Protein AF-0000000085930964 (afdb_homodimer)

Nearest PDB structures (foldseek):
  8y5f-assembly1_C  TM=9.000E-01  e=2.485E-13  Escherichia coli
  7cad-assembly1_B  TM=8.336E-01  e=5.126E-10  Mycolicibacterium smegmatis MC2 155
  3d31-assembly1_C  TM=8.909E-01  e=1.586E-08  unclassified
  2onk-assembly2_I  TM=8.606E-01  e=1.265E-08  Archaeoglobus fulgidus
  8zx1-assembly1_B  TM=7.756E-01  e=4.283E-08  Escherichia coli

Radius of gyration: 25.34 Å; Cα contacts (8 Å, |Δi|>4): 677; chains: 2; bounding box: 72×70×63 Å

Solvent-accessible surface area (backbone atoms only — not comparable to full-atom values): 28004 Å² total; per-residue (Å²): 113,73,64,54,53,50,49,50,52,28,46,49,47,43,52,51,50,50,44,61,63,45,42,23,50,51,51,35,47,57,46,24,26,29,60,41,70,57,81,76,59,82,75,39,84,42,61,61,38,53,54,50,46,77,70,30,65,68,56,48,48,11,46,50,44,26,51,49,43,13,50,53,20,17,53,52,13,34,54,52,10,46,50,36,28,54,33,45,67,70,43,54,72,69,57,32,51,53,50,53,60,54,51,47,46,66,77,65,44,44,50,58,51,53,11,49,17,44,32,50,45,52,52,36,48,32,62,55,22,60,75,33,86,87,40,74,65,73,57,65,12,70,62,38,29,34,51,52,44,23,58,68,30,19,50,52,19,24,64,46,33,37,60,54,58,67,67,42,65,80,54,52,55,55,50,31,40,72,73,65,35,49,74,67,49,23,38,66,67,46,51,43,61,71,42,39,64,38,47,51,52,26,29,49,51,28,30,52,52,44,47,49,44,40,56,43,42,68,52,23,16,62,86,56,50,36,45,45,48,50,51,53,57,42,58,69,72,56,76,43,39,46,52,32,27,52,44,42,51,52,48,52,53,49,50,52,52,50,52,52,50,49,49,52,50,50,51,46,52,52,50,52,53,48,49,56,52,66,75,94,113,72,64,54,53,50,47,48,52,29,46,48,48,44,51,51,50,50,44,60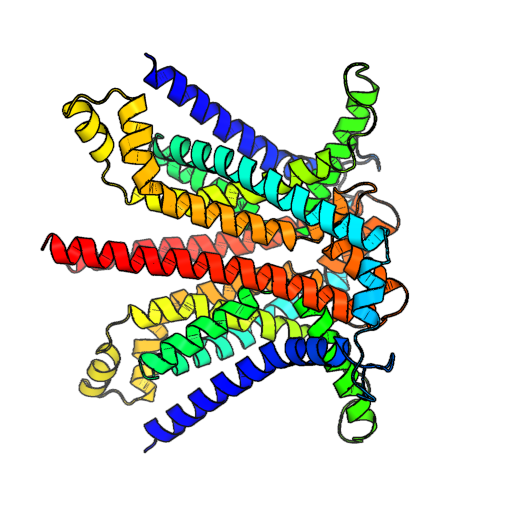,62,45,43,23,49,51,51,34,48,58,47,23,26,29,61,41,69,58,80,76,57,80,75,38,83,41,62,62,37,52,53,49,46,77,70,30,66,68,55,49,48,10,45,48,44,27,52,49,44,13,51,53,20,17,53,52,14,36,54,52,10,45,51,36,28,53,31,42,69,72,44,54,71,69,56,31,52,53,49,52,59,54,49,47,47,68,75,66,45,43,49,57,52,54,11,50,16,45,31,48,45,50,52,36,45,33,62,56,22,61,74,33,86,87,41,75,64,75,57,66,12,70,63,39,29,34,51,51,45,22,58,67,30,19,51,53,19,25,64,44,33,36,61,54,59,68,69,43,64,79,53,52,57,56,51,33,41,72,74,66,35,48,73,68,49,23,38,65,67,47,50,43,60,68,44,39,64,37,47,51,52,25,29,49,50,28,30,51,53,45,48,49,43,40,54,42,41,66,52,24,16,62,85,55,47,34,46,47,48,48,51,52,56,42,57,71,74,54,75,44,40,46,52,30,28,53,44,41,50,52,47,51,53,50,52,51,54,48,52,51,50,50,50,52,51,49,50,46,52,50,50,51,53,51,50,55,53,66,75,95

Sequence (560 aa):
MKTKHLRLMQRAYVVLFFAFMYLPIAYMIVFSFNQSKGYSLFTGFTLKWYASLFSNASILRALWVSLEVALISAVIATVLGTAAALGIASMGRKSQLIVTNITYIPVVNPEIITGISLMLLFVAYQKFAVGASWLPDTIMGLPTLLIAHIAFNVPYVIFNVSPKLRQMDIHLYEAALDLGCDPRQAFFKVILPEISPAILSAFLICLTYSIDDFMISYFNCGTVETLPIAIYSMTRKKVSPEIYALSTIMFMVILSIILVSNAMESRRYRLNQKATREDAMKTKHLRLMQRAYVVLFFAFMYLPIAYMIVFSFNQSKGYSLFTGFTLKWYASLFSNASILRALWVSLEVALISAVIATVLGTAAALGIASMGRKSQLIVTNITYIPVVNPEIITGISLMLLFVAYQKFAVGASWLPDTIMGLPTLLIAHIAFNVPYVIFNVSPKLRQMDIHLYEAALDLGCDPRQAFFKVILPEISPAILSAFLICLTYSIDDFMISYFNCGTVETLPIAIYSMTRKKVSPEIYALSTIMFMVILSIILVSNAMESRRYRLNQKATREDA

Organism: NCBI:txid2903556

Structure (mmCIF, N/CA/C/O backbone):
data_AF-0000000085930964-model_v1
#
loop_
_entity.id
_entity.type
_entity.pdbx_description
1 polymer 'Spermidine/putrescine ABC transporter perme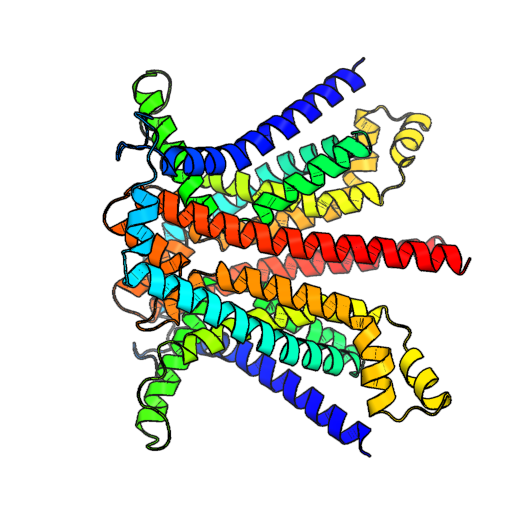ase'
#
loop_
_atom_site.group_PDB
_atom_site.id
_atom_site.type_symbol
_atom_site.label_atom_id
_atom_site.label_alt_id
_atom_site.label_comp_id
_atom_site.label_asym_id
_atom_site.label_entity_id
_atom_site.label_seq_id
_atom_site.pdbx_PDB_ins_code
_atom_site.Cartn_x
_atom_site.Cartn_y
_atom_site.Cartn_z
_atom_site.occupancy
_atom_site.B_iso_or_equiv
_atom_site.auth_seq_id
_atom_site.auth_comp_id
_atom_site.auth_asym_id
_atom_site.auth_atom_id
_atom_site.pdbx_PDB_model_num
ATOM 1 N N . MET A 1 1 ? -36.594 13.906 16.469 1 41.94 1 MET A N 1
ATOM 2 C CA . MET A 1 1 ? -36.844 12.477 16.344 1 41.94 1 MET A CA 1
ATOM 3 C C . MET A 1 1 ? -36.062 11.883 15.188 1 41.94 1 MET A C 1
ATOM 5 O O . MET A 1 1 ? -35.656 10.719 15.227 1 41.94 1 MET A O 1
ATOM 9 N N . LYS A 1 2 ? -36.062 12.672 13.953 1 52.81 2 LYS A N 1
ATOM 10 C CA . LYS A 1 2 ? -35.469 12.305 12.672 1 52.81 2 LYS A CA 1
ATOM 11 C C . LYS A 1 2 ? -33.938 12.234 12.766 1 52.81 2 LYS A C 1
ATOM 13 O O . LYS A 1 2 ? -33.312 11.336 12.195 1 52.81 2 LYS A O 1
ATOM 18 N N . THR A 1 3 ? -33.5 13.016 13.781 1 61.69 3 THR A N 1
ATOM 19 C CA . THR A 1 3 ? -32.031 13.094 13.938 1 61.69 3 THR A CA 1
ATOM 20 C C . THR A 1 3 ? -31.5 11.883 14.688 1 61.69 3 THR A C 1
ATOM 22 O O . THR A 1 3 ? -30.438 11.375 14.367 1 61.69 3 THR A O 1
ATOM 25 N N . LYS A 1 4 ? -32.531 11.383 15.578 1 64.81 4 LYS A N 1
ATOM 26 C CA . LYS A 1 4 ? -32.094 10.242 16.391 1 64.81 4 LYS A CA 1
ATOM 27 C C . LYS A 1 4 ? -32.031 8.969 15.547 1 64.81 4 LYS A C 1
ATOM 29 O O . LYS A 1 4 ? -31.094 8.18 15.688 1 64.81 4 LYS A O 1
ATOM 34 N N . HIS A 1 5 ? -33.031 8.805 14.734 1 72.19 5 HIS A N 1
ATOM 35 C CA . HIS A 1 5 ? -33.094 7.625 13.875 1 72.19 5 HIS A CA 1
ATOM 36 C C . HIS A 1 5 ? -31.922 7.613 12.891 1 72.19 5 HIS A C 1
ATOM 38 O O . HIS A 1 5 ? -31.344 6.559 12.625 1 72.19 5 HIS A O 1
ATOM 44 N N . LEU A 1 6 ? -31.594 8.711 12.453 1 71.44 6 LEU A N 1
ATOM 45 C CA . LEU A 1 6 ? -30.484 8.82 11.508 1 71.44 6 LEU A CA 1
ATOM 46 C C . LEU A 1 6 ? -29.156 8.5 12.188 1 71.44 6 LEU A C 1
ATOM 48 O O . LEU A 1 6 ? -28.312 7.82 11.609 1 71.44 6 LEU A O 1
ATOM 52 N N . ARG A 1 7 ? -29.141 8.938 13.383 1 72.5 7 ARG A N 1
ATOM 53 C CA . ARG A 1 7 ? -27.938 8.672 14.148 1 72.5 7 ARG A CA 1
ATOM 54 C C . ARG A 1 7 ? -27.781 7.18 14.43 1 72.5 7 ARG A C 1
ATOM 56 O O . ARG A 1 7 ? -26.672 6.641 14.359 1 72.5 7 ARG A O 1
ATOM 63 N N . LEU A 1 8 ? -28.906 6.641 14.719 1 77.75 8 LEU A N 1
ATOM 64 C CA . LEU A 1 8 ? -28.891 5.207 14.992 1 77.75 8 LEU A CA 1
ATOM 65 C C . LEU A 1 8 ? -28.516 4.418 13.742 1 77.75 8 LEU A C 1
ATOM 67 O O . LEU A 1 8 ? -27.766 3.445 13.82 1 77.75 8 LEU A O 1
ATOM 71 N N . MET A 1 9 ? -29.031 4.84 12.688 1 79.31 9 MET A N 1
ATOM 72 C CA . MET A 1 9 ? -28.734 4.176 11.422 1 79.31 9 MET A CA 1
ATOM 73 C C . MET A 1 9 ? -27.266 4.332 11.055 1 79.31 9 MET A C 1
ATOM 75 O O . MET A 1 9 ? -26.641 3.398 10.547 1 79.31 9 MET A O 1
ATOM 79 N N . GLN A 1 10 ? -26.812 5.434 11.367 1 76.44 10 GLN A N 1
ATOM 80 C CA . GLN A 1 10 ? -25.406 5.695 11.094 1 76.44 10 GLN A CA 1
ATOM 81 C C . GLN A 1 10 ? -24.5 4.848 11.977 1 76.44 10 GLN A C 1
ATOM 83 O O . GLN A 1 10 ? -23.516 4.277 11.508 1 76.44 10 GLN A O 1
ATOM 88 N N . ARG A 1 11 ? -24.938 4.797 13.156 1 76.5 11 ARG A N 1
ATOM 89 C CA . ARG A 1 11 ? -24.156 3.988 14.094 1 76.5 11 ARG A CA 1
ATOM 90 C C . ARG A 1 11 ? -24.219 2.512 13.719 1 76.5 11 ARG A C 1
ATOM 92 O O . ARG A 1 11 ? -23.203 1.814 13.781 1 76.5 11 ARG A O 1
ATOM 99 N N . ALA A 1 12 ? -25.344 2.123 13.367 1 82.19 12 ALA A N 1
ATOM 100 C CA . ALA A 1 12 ? -25.5 0.73 12.953 1 82.19 12 ALA A CA 1
ATOM 101 C C . ALA A 1 12 ? -24.656 0.415 11.727 1 82.19 12 ALA A C 1
ATOM 103 O O . ALA A 1 12 ? -24.047 -0.654 11.641 1 82.19 12 ALA A O 1
ATOM 104 N N . TYR A 1 13 ? -24.594 1.324 10.891 1 81.06 13 TYR A N 1
ATOM 105 C CA . TYR A 1 13 ? -23.797 1.158 9.688 1 81.06 13 TYR A CA 1
ATOM 106 C C . TYR A 1 13 ? -22.312 1.032 10.023 1 81.06 13 TYR A C 1
ATOM 108 O O . TYR A 1 13 ? -21.625 0.154 9.508 1 81.06 13 TYR A O 1
ATOM 116 N N . VAL A 1 14 ? -21.906 1.827 10.906 1 79.12 14 VAL A N 1
ATOM 117 C CA . VAL A 1 14 ? -20.484 1.824 11.281 1 79.12 14 VAL A CA 1
ATOM 118 C C . VAL A 1 14 ? -20.125 0.488 11.93 1 79.12 14 VAL A C 1
ATOM 120 O O . VAL A 1 14 ? -19.125 -0.129 11.578 1 79.12 14 VAL A O 1
ATOM 123 N N . VAL A 1 15 ? -20.984 0.018 12.719 1 79.56 15 VAL A N 1
ATOM 124 C CA . VAL A 1 15 ? -20.734 -1.234 13.43 1 79.56 15 VAL A CA 1
ATOM 125 C C . VAL A 1 15 ? -20.766 -2.4 12.438 1 79.56 15 VAL A C 1
ATOM 127 O O . VAL A 1 15 ? -19.906 -3.281 12.492 1 79.56 15 VAL A O 1
ATOM 130 N N . LEU A 1 16 ? -21.672 -2.373 11.562 1 82.44 16 LEU A N 1
ATOM 131 C CA . LEU A 1 16 ? -21.812 -3.447 10.594 1 82.44 16 LEU A CA 1
ATOM 132 C C . LEU A 1 16 ? -20.625 -3.48 9.633 1 82.44 16 LEU A C 1
ATOM 134 O O . LEU A 1 16 ? -20.125 -4.559 9.289 1 82.44 16 LEU A O 1
ATOM 138 N N . PHE A 1 17 ? -20.234 -2.338 9.305 1 78.88 17 PHE A N 1
ATOM 139 C CA . PHE A 1 17 ? -19.109 -2.27 8.375 1 78.88 17 PHE A CA 1
ATOM 140 C C . PHE A 1 17 ? -17.828 -2.797 9.023 1 78.88 17 PHE A C 1
ATOM 142 O O . PHE A 1 17 ? -17.125 -3.615 8.43 1 78.88 17 PHE A O 1
ATOM 149 N N . PHE A 1 18 ? -17.609 -2.406 10.18 1 77.25 18 PHE A N 1
ATOM 150 C CA . PHE A 1 18 ? -16.406 -2.832 10.867 1 77.25 18 PHE A CA 1
ATOM 151 C C . PHE A 1 18 ? -16.469 -4.316 11.203 1 77.25 18 PHE A C 1
ATOM 153 O O . PHE A 1 18 ? -15.445 -5.012 11.172 1 77.25 18 PHE A O 1
ATOM 160 N N . ALA A 1 19 ? -17.625 -4.707 11.477 1 80.75 19 ALA A N 1
ATOM 161 C CA . ALA A 1 19 ? -17.797 -6.141 11.688 1 80.75 19 ALA A CA 1
ATOM 162 C C . ALA A 1 19 ? -17.453 -6.93 10.43 1 80.75 19 ALA A C 1
ATOM 164 O O . ALA A 1 19 ? -16.781 -7.961 10.5 1 80.75 19 ALA A O 1
ATOM 165 N N . PHE A 1 20 ? -17.844 -6.41 9.367 1 80.5 20 PHE A N 1
ATOM 166 C CA . PHE A 1 20 ? -17.578 -7.078 8.102 1 80.5 20 PHE A CA 1
ATOM 167 C C . PHE A 1 20 ? -16.078 -7.047 7.781 1 80.5 20 PHE A C 1
ATOM 169 O O . PHE A 1 20 ? -15.547 -7.988 7.195 1 80.5 20 PHE A O 1
ATOM 176 N N . MET A 1 21 ? -15.461 -5.988 8.156 1 77.12 21 MET A N 1
ATOM 177 C CA . MET A 1 21 ? -14.039 -5.84 7.852 1 77.12 21 MET A CA 1
ATOM 178 C C . MET A 1 21 ? -13.195 -6.754 8.734 1 77.12 21 MET A C 1
ATOM 180 O O . MET A 1 21 ? -12.211 -7.332 8.273 1 77.12 21 MET A O 1
ATOM 184 N N . TYR A 1 22 ? -13.617 -6.949 9.977 1 83.94 22 TYR A N 1
ATOM 185 C CA . TYR A 1 22 ? -12.789 -7.664 10.938 1 83.94 22 TYR A CA 1
ATOM 186 C C . TYR A 1 22 ? -13.242 -9.117 11.078 1 83.94 22 TYR A C 1
ATOM 188 O O . TYR A 1 22 ? -12.477 -9.969 11.523 1 83.94 22 TYR A O 1
ATOM 196 N N . LEU A 1 23 ? -14.414 -9.359 10.656 1 88.44 23 LEU A N 1
ATOM 197 C CA . LEU A 1 23 ? -14.977 -10.695 10.781 1 88.44 23 LEU A CA 1
ATOM 198 C C . LEU A 1 23 ? -14.141 -11.711 10.008 1 88.44 23 LEU A C 1
ATOM 200 O O . LEU A 1 23 ? -13.867 -12.805 10.516 1 88.44 23 LEU A O 1
ATOM 204 N N . PRO A 1 24 ? -13.734 -11.336 8.789 1 89.38 24 PRO A N 1
ATOM 205 C CA . PRO A 1 24 ? -12.922 -12.305 8.055 1 89.38 24 PRO A CA 1
ATOM 206 C C . PRO A 1 24 ? -11.625 -12.656 8.789 1 89.38 24 PRO A C 1
ATOM 208 O O . PRO A 1 24 ? -11.219 -13.82 8.789 1 89.38 24 PRO A O 1
ATOM 211 N N . ILE A 1 25 ? -11.031 -11.695 9.305 1 89.31 25 ILE A N 1
ATOM 212 C CA . ILE A 1 25 ? -9.773 -11.914 10.016 1 89.31 25 ILE A CA 1
ATOM 213 C C . ILE A 1 25 ? -10.031 -12.75 11.273 1 89.31 25 ILE A C 1
ATOM 215 O O . ILE A 1 25 ? -9.297 -13.703 11.547 1 89.31 25 ILE A O 1
ATOM 219 N N . ALA A 1 26 ? -11.117 -12.375 12 1 90.19 26 ALA A N 1
ATOM 220 C CA . ALA A 1 26 ? -11.484 -13.133 13.195 1 90.19 26 ALA A CA 1
ATOM 221 C C . ALA A 1 26 ? -11.805 -14.586 12.836 1 90.19 26 ALA A C 1
ATOM 223 O O . ALA A 1 26 ? -11.406 -15.508 13.555 1 90.19 26 ALA A O 1
ATOM 224 N N . TYR A 1 27 ? -12.492 -14.695 11.758 1 90.56 27 TYR A N 1
ATOM 225 C CA . TYR A 1 27 ? -12.836 -16.031 11.273 1 90.56 27 TYR A CA 1
ATOM 226 C C . TYR A 1 27 ? -11.586 -16.844 10.984 1 90.56 27 TYR A C 1
ATOM 228 O O . TYR A 1 27 ? -11.492 -18 11.383 1 90.56 27 TYR A O 1
ATOM 236 N N . MET A 1 28 ? -10.625 -16.25 10.328 1 90.69 28 MET A N 1
ATOM 237 C CA . MET A 1 28 ? -9.367 -16.922 10 1 90.69 28 MET A CA 1
ATOM 238 C C . MET A 1 28 ? -8.602 -17.297 11.266 1 90.69 28 MET A C 1
ATOM 240 O O . MET A 1 28 ? -8.078 -18.406 11.367 1 90.69 28 MET A O 1
ATOM 244 N N . ILE A 1 29 ? -8.617 -16.422 12.242 1 92 29 ILE A N 1
ATOM 245 C CA . ILE A 1 29 ? -7.91 -16.672 13.492 1 92 29 ILE A CA 1
ATOM 246 C C . ILE A 1 29 ? -8.555 -17.844 14.234 1 92 29 ILE A C 1
ATOM 248 O O . ILE A 1 29 ? -7.859 -18.734 14.719 1 92 29 ILE A O 1
ATOM 252 N N . VAL A 1 30 ? -9.844 -17.859 14.305 1 92.38 30 VAL A N 1
ATOM 253 C CA . VAL A 1 30 ? -10.562 -18.922 14.992 1 92.38 30 VAL A CA 1
ATOM 254 C C . VAL A 1 30 ? -10.281 -20.266 14.305 1 92.38 30 VAL A C 1
ATOM 256 O O . VAL A 1 30 ? -10.016 -21.266 14.977 1 92.38 30 VAL A O 1
ATOM 259 N N . PHE A 1 31 ? -10.211 -20.281 13.023 1 91.81 31 PHE A N 1
ATOM 260 C CA . PHE A 1 31 ? -10.055 -21.531 12.289 1 91.81 31 PHE A CA 1
ATOM 261 C C . PHE A 1 31 ? -8.594 -21.969 12.273 1 91.81 31 PHE A C 1
ATOM 263 O O . PHE A 1 31 ? -8.281 -23.094 11.906 1 91.81 31 PHE A O 1
ATOM 270 N N . SER A 1 32 ? -7.734 -21.031 12.617 1 92.38 32 SER A N 1
ATOM 271 C CA . SER A 1 32 ? -6.34 -21.438 12.773 1 92.38 32 SER A CA 1
ATOM 272 C C . SER A 1 32 ? -6.172 -22.406 13.945 1 92.38 32 SER A C 1
ATOM 274 O O . SER A 1 32 ? -5.156 -23.094 14.039 1 92.38 32 SER A O 1
ATOM 276 N N . PHE A 1 33 ? -7.258 -22.5 14.797 1 93.81 33 PHE A N 1
ATOM 277 C CA . PHE A 1 33 ? -7.223 -23.391 15.945 1 93.81 33 PHE A CA 1
ATOM 278 C C . PHE A 1 33 ? -8.117 -24.609 15.719 1 93.81 33 PHE A C 1
ATOM 280 O O . PHE A 1 33 ? -8.367 -25.375 16.641 1 93.81 33 PHE A O 1
ATOM 287 N N . ASN A 1 34 ? -8.586 -24.719 14.516 1 91.06 34 ASN A N 1
ATOM 288 C CA . ASN A 1 34 ? -9.508 -25.812 14.195 1 91.06 34 ASN A CA 1
ATOM 289 C C . ASN A 1 34 ? -8.766 -27.109 13.953 1 91.06 34 ASN A C 1
ATOM 291 O O . ASN A 1 34 ? -7.777 -27.141 13.211 1 91.06 34 ASN A O 1
ATOM 295 N N . GLN A 1 35 ? -9.281 -28.219 14.508 1 90.38 35 GLN A N 1
ATOM 296 C CA . GLN A 1 35 ? -8.648 -29.531 14.375 1 90.38 35 GLN A CA 1
ATOM 297 C C . GLN A 1 35 ? -8.805 -30.062 12.953 1 90.38 35 GLN A C 1
ATOM 299 O O . GLN A 1 35 ? -7.887 -30.688 12.422 1 90.38 35 GLN A O 1
ATOM 304 N N . SER A 1 36 ? -9.938 -29.766 12.398 1 85.25 36 SER A N 1
ATOM 305 C CA . SER A 1 36 ? -10.188 -30.266 11.055 1 85.25 36 SER A CA 1
ATOM 306 C C . SER A 1 36 ? -9.531 -29.391 10 1 85.25 36 SER A C 1
ATOM 308 O O . SER A 1 36 ? -9.273 -28.203 10.25 1 85.25 36 SER A O 1
ATOM 310 N N . LYS A 1 37 ? -9.227 -29.984 8.852 1 80.25 37 LYS A N 1
ATOM 311 C CA . LYS A 1 37 ? -8.617 -29.25 7.742 1 80.25 37 LYS A CA 1
ATOM 312 C C . LYS A 1 37 ? -9.664 -28.438 6.98 1 80.25 37 LYS A C 1
ATOM 314 O O . LYS A 1 37 ? -9.32 -27.594 6.152 1 80.25 37 LYS A O 1
ATOM 319 N N . GLY A 1 38 ? -10.828 -28.625 7.414 1 72.88 38 GLY A N 1
ATOM 320 C CA . GLY A 1 38 ? -11.891 -27.969 6.672 1 72.88 38 GLY A CA 1
ATOM 321 C C . GLY A 1 38 ? -12.086 -26.516 7.09 1 72.88 38 GLY A C 1
ATOM 322 O O . GLY A 1 38 ? -11.594 -26.094 8.141 1 72.88 38 GLY A O 1
ATOM 323 N N . TYR A 1 39 ? -12.68 -25.703 6.203 1 71.44 39 TYR A N 1
ATOM 324 C CA . TYR A 1 39 ? -12.883 -24.266 6.398 1 71.44 39 TYR A CA 1
ATOM 325 C C . TYR A 1 39 ? -14.32 -23.969 6.793 1 71.44 39 TYR A C 1
ATOM 327 O O . TYR A 1 39 ? -14.719 -22.812 6.867 1 71.44 39 TYR A O 1
ATOM 335 N N . SER A 1 40 ? -15.055 -24.984 7.137 1 72.62 40 SER A N 1
ATOM 336 C CA . SER A 1 40 ? -16.469 -24.703 7.348 1 72.62 40 SER A CA 1
ATOM 337 C C . SER A 1 40 ? -16.922 -25.125 8.742 1 72.62 40 SER A C 1
ATOM 339 O O . SER A 1 40 ? -17.734 -24.453 9.367 1 72.62 40 SER A O 1
ATOM 341 N N . LEU A 1 41 ? -16.344 -26.25 9.227 1 78 41 LEU A N 1
ATOM 342 C CA . LEU A 1 41 ? -16.812 -26.75 10.508 1 78 41 LEU A CA 1
ATOM 343 C C . LEU A 1 41 ? -15.688 -26.75 11.539 1 78 41 LEU A C 1
ATOM 345 O O . LEU A 1 41 ? -14.586 -27.234 11.258 1 78 41 LEU A O 1
ATOM 349 N N . PHE A 1 42 ? -16.062 -26.109 12.555 1 85.25 42 PHE A N 1
ATOM 350 C CA . PHE A 1 42 ? -15.133 -26.141 13.672 1 85.25 42 PHE A CA 1
ATOM 351 C C . PHE A 1 42 ? -15.32 -27.422 14.5 1 85.25 42 PHE A C 1
ATOM 353 O O . PHE A 1 42 ? -16.344 -27.578 15.172 1 85.25 42 PHE A O 1
ATOM 360 N N . THR A 1 43 ? -14.445 -28.281 14.469 1 88.44 43 THR A N 1
ATOM 361 C CA . THR A 1 43 ? -14.617 -29.609 15.062 1 88.44 43 THR A CA 1
ATOM 362 C C . THR A 1 43 ? -13.953 -29.672 16.438 1 88.44 43 THR A C 1
ATOM 364 O O . THR A 1 43 ? -14.328 -30.5 17.266 1 88.44 43 THR A O 1
ATOM 367 N N . GLY A 1 44 ? -12.891 -28.844 16.672 1 90.5 44 GLY A N 1
ATOM 368 C CA . GLY A 1 44 ? -12.188 -28.875 17.938 1 90.5 44 GLY A CA 1
ATOM 369 C C . GLY A 1 44 ? -10.984 -27.953 17.984 1 90.5 44 GLY A C 1
ATOM 370 O O . GLY A 1 44 ? -10.461 -27.562 16.938 1 90.5 44 GLY A O 1
ATOM 371 N N . PHE A 1 45 ? -10.672 -27.703 19.141 1 93.44 45 PHE A N 1
ATOM 372 C CA . PHE A 1 45 ? -9.539 -26.812 19.375 1 93.44 45 PHE A CA 1
ATOM 373 C C . PHE A 1 45 ? -8.227 -27.578 19.281 1 93.44 45 PHE A C 1
ATOM 375 O O . PHE A 1 45 ? -8.117 -28.688 19.797 1 93.44 45 PHE A O 1
ATOM 382 N N . THR A 1 46 ? -7.223 -27.062 18.531 1 93.5 46 THR A N 1
ATOM 383 C CA . THR A 1 46 ? -5.91 -27.688 18.438 1 93.5 46 THR A CA 1
ATOM 384 C C . THR A 1 46 ? -4.816 -26.625 18.25 1 93.5 46 THR A C 1
ATOM 386 O O . THR A 1 46 ? -5.094 -25.516 17.812 1 93.5 46 THR A O 1
ATOM 389 N N . LEU A 1 47 ? -3.656 -26.938 18.672 1 93.94 47 LEU A N 1
ATOM 390 C CA . LEU A 1 47 ? -2.48 -26.109 18.438 1 93.94 47 LEU A CA 1
ATOM 391 C C . LEU A 1 47 ? -1.493 -26.797 17.516 1 93.94 47 LEU A C 1
ATOM 393 O O . LEU A 1 47 ? -0.362 -26.344 17.344 1 93.94 47 LEU A O 1
ATOM 397 N N . LYS A 1 48 ? -1.938 -27.812 16.891 1 93.31 48 LYS A N 1
ATOM 398 C CA . LYS A 1 48 ? -1.062 -28.656 16.062 1 93.31 48 LYS A CA 1
ATOM 399 C C . LYS A 1 48 ? -0.518 -27.875 14.875 1 93.31 48 LYS A C 1
ATOM 401 O O . LYS A 1 48 ? 0.632 -28.062 14.469 1 93.31 48 LYS A O 1
ATOM 406 N N . TRP A 1 49 ? -1.294 -26.984 14.336 1 92.81 49 TRP A N 1
ATOM 407 C CA . TRP A 1 49 ? -0.872 -26.234 13.164 1 92.81 49 TRP A CA 1
ATOM 408 C C . TRP A 1 49 ? 0.236 -25.25 13.523 1 92.81 49 TRP A C 1
ATOM 410 O O . TRP A 1 49 ? 1.16 -25.016 12.742 1 92.81 49 TRP A O 1
ATOM 420 N N . TYR A 1 50 ? 0.127 -24.75 14.703 1 93.38 50 TYR A N 1
ATOM 421 C CA . TYR A 1 50 ? 1.166 -23.859 15.188 1 93.38 50 TYR A CA 1
ATOM 422 C C . TYR A 1 50 ? 2.459 -24.609 15.469 1 93.38 50 TYR A C 1
ATOM 424 O O . TYR A 1 50 ? 3.547 -24.141 15.133 1 93.38 50 TYR A O 1
ATOM 432 N N . ALA A 1 51 ? 2.33 -25.75 16 1 93.38 51 ALA A N 1
ATOM 433 C CA . ALA A 1 51 ? 3.496 -26.578 16.281 1 93.38 51 ALA A CA 1
ATOM 434 C C . ALA A 1 51 ? 4.191 -27 14.992 1 93.38 51 ALA A C 1
ATOM 436 O O . ALA A 1 51 ? 5.422 -27.016 14.922 1 93.38 51 ALA A O 1
ATOM 437 N N . SER A 1 52 ? 3.418 -27.328 14.031 1 91.81 52 SER A N 1
ATOM 438 C CA . SER A 1 52 ? 3.955 -27.75 12.75 1 91.81 52 SER A CA 1
ATOM 439 C C . SER A 1 52 ? 4.746 -26.625 12.086 1 91.81 52 SER A C 1
ATOM 441 O O . SER A 1 52 ? 5.73 -26.875 11.391 1 91.81 52 SER A O 1
ATOM 443 N N . LEU A 1 53 ? 4.312 -25.422 12.281 1 90.5 53 LEU A N 1
ATOM 444 C CA . LEU A 1 53 ? 5.008 -24.266 11.695 1 90.5 53 LEU A CA 1
ATOM 445 C C . LEU A 1 53 ? 6.406 -24.125 12.281 1 90.5 53 LEU A C 1
ATOM 447 O O . LEU A 1 53 ? 7.355 -23.797 11.562 1 90.5 53 LEU A O 1
ATOM 451 N N . PHE A 1 54 ? 6.527 -24.406 13.586 1 89.75 54 PHE A N 1
ATOM 452 C CA . PHE A 1 54 ? 7.809 -24.234 14.266 1 89.75 54 PHE A CA 1
ATOM 453 C C . PHE A 1 54 ? 8.758 -25.375 13.914 1 89.75 54 PHE A C 1
ATOM 455 O O . PHE A 1 54 ? 9.969 -25.266 14.109 1 89.75 54 PHE A O 1
ATOM 462 N N . SER A 1 55 ? 8.172 -26.422 13.367 1 91.31 55 SER A N 1
ATOM 463 C CA . SER A 1 55 ? 8.992 -27.562 12.977 1 91.31 55 SER A CA 1
ATOM 464 C C . SER A 1 55 ? 9.328 -27.531 11.484 1 91.31 55 SER A C 1
ATOM 466 O O . SER A 1 55 ? 10.086 -28.359 10.992 1 91.31 55 SER A O 1
ATOM 468 N N . ASN A 1 56 ? 8.812 -26.578 10.852 1 91.62 56 ASN A N 1
ATOM 469 C CA . ASN A 1 56 ? 9.062 -26.422 9.422 1 91.62 56 ASN A CA 1
ATOM 470 C C . ASN A 1 56 ? 10.234 -25.469 9.164 1 91.62 56 ASN A C 1
ATOM 472 O O . ASN A 1 56 ? 10.102 -24.25 9.32 1 91.62 56 ASN A O 1
ATOM 476 N N . ALA A 1 57 ? 11.289 -25.984 8.703 1 92.88 57 ALA A N 1
ATOM 477 C CA . ALA A 1 57 ? 12.516 -25.219 8.531 1 92.88 57 ALA A CA 1
ATOM 478 C C . ALA A 1 57 ? 12.336 -24.125 7.484 1 92.88 57 ALA A C 1
ATOM 480 O O . ALA A 1 57 ? 12.883 -23.031 7.625 1 92.88 57 ALA A O 1
ATOM 481 N N . SER A 1 58 ? 11.609 -24.391 6.492 1 92.12 58 SER A N 1
ATOM 482 C CA . SER A 1 58 ? 11.398 -23.406 5.426 1 92.12 58 SER A CA 1
ATOM 483 C C . SER A 1 58 ? 10.617 -22.203 5.93 1 92.12 58 SER A C 1
ATOM 485 O O . SER A 1 58 ? 10.938 -21.062 5.574 1 92.12 58 SER A O 1
ATOM 487 N N . ILE A 1 59 ? 9.656 -22.469 6.785 1 91.94 59 ILE A N 1
ATOM 488 C CA . ILE A 1 59 ? 8.828 -21.391 7.32 1 91.94 59 ILE A CA 1
ATOM 489 C C . ILE A 1 59 ? 9.641 -20.562 8.312 1 91.94 59 ILE A C 1
ATOM 491 O O . ILE A 1 59 ? 9.547 -19.328 8.32 1 91.94 59 ILE A O 1
ATOM 495 N N . LEU A 1 60 ? 10.406 -21.219 9.062 1 92.31 60 LEU A N 1
ATOM 496 C CA . LEU A 1 60 ? 11.258 -20.516 10.016 1 92.31 60 LEU A CA 1
ATOM 497 C C . LEU A 1 60 ? 12.289 -19.656 9.289 1 92.31 60 LEU A C 1
ATOM 499 O O . LEU A 1 60 ? 12.594 -18.547 9.727 1 92.31 60 LEU A O 1
ATOM 503 N N . ARG A 1 61 ? 12.812 -20.172 8.258 1 94.44 61 ARG A N 1
ATOM 504 C CA . ARG A 1 61 ? 13.75 -19.391 7.457 1 94.44 61 ARG A CA 1
ATOM 505 C C . ARG A 1 61 ? 13.07 -18.172 6.855 1 94.44 61 ARG A C 1
ATOM 507 O O . ARG A 1 61 ? 13.656 -17.078 6.824 1 94.44 61 ARG A O 1
ATOM 514 N N . ALA A 1 62 ? 11.875 -18.328 6.344 1 94.81 62 ALA A N 1
ATOM 515 C CA . ALA A 1 62 ? 11.109 -17.219 5.785 1 94.81 62 ALA A CA 1
ATOM 516 C C . ALA A 1 62 ? 10.859 -16.141 6.836 1 94.81 62 ALA A C 1
ATOM 518 O O . ALA A 1 62 ? 10.906 -14.953 6.539 1 94.81 62 ALA A O 1
ATOM 519 N N . LEU A 1 63 ? 10.578 -16.625 8.047 1 91.56 63 LEU A N 1
ATOM 520 C CA . LEU A 1 63 ? 10.375 -15.703 9.164 1 91.56 63 LEU A CA 1
ATOM 521 C C . LEU A 1 63 ? 11.641 -14.891 9.43 1 91.56 63 LEU A C 1
ATOM 523 O O . LEU A 1 63 ? 11.594 -13.672 9.562 1 91.56 63 LEU A O 1
ATOM 527 N N . TRP A 1 64 ? 12.695 -15.539 9.484 1 93.94 64 TRP A N 1
ATOM 528 C CA . TRP A 1 64 ? 13.969 -14.883 9.758 1 93.94 64 TRP A CA 1
ATOM 529 C C . TRP A 1 64 ? 14.336 -13.914 8.641 1 93.94 64 TRP A C 1
ATOM 531 O O . TRP A 1 64 ? 14.805 -12.797 8.898 1 93.94 64 TRP A O 1
ATOM 541 N N . VAL A 1 65 ? 14.148 -14.32 7.441 1 96.06 65 VAL A N 1
ATOM 542 C CA . VAL A 1 65 ? 14.438 -13.461 6.297 1 96.06 65 VAL A CA 1
ATOM 543 C C . VAL A 1 65 ? 13.57 -12.203 6.359 1 96.06 65 VAL A C 1
ATOM 545 O O . VAL A 1 65 ? 14.062 -11.094 6.156 1 96.06 65 VAL A O 1
ATOM 548 N N . SER A 1 66 ? 12.266 -12.375 6.641 1 95 66 SER A N 1
ATOM 549 C CA . SER A 1 66 ? 11.352 -11.242 6.742 1 95 66 SER A CA 1
ATOM 550 C C . SER A 1 66 ? 11.805 -10.258 7.82 1 95 66 SER A C 1
ATOM 552 O O . SER A 1 66 ? 11.844 -9.047 7.59 1 95 66 SER A O 1
ATOM 554 N N . LEU A 1 67 ? 12.195 -10.797 8.977 1 93.94 67 LEU A N 1
ATOM 555 C CA . LEU A 1 67 ? 12.602 -9.953 10.094 1 93.94 67 LEU A CA 1
ATOM 556 C C . LEU A 1 67 ? 13.922 -9.25 9.789 1 93.94 67 LEU A C 1
ATOM 558 O O . LEU A 1 67 ? 14.07 -8.062 10.055 1 93.94 67 LEU A O 1
ATOM 562 N N . GLU A 1 68 ? 14.789 -9.992 9.242 1 96.75 68 GLU A N 1
ATOM 563 C CA . GLU A 1 68 ? 16.109 -9.453 8.914 1 96.75 68 GLU A CA 1
ATOM 564 C C . GLU A 1 68 ? 16.016 -8.344 7.879 1 96.75 68 GLU A C 1
ATOM 566 O O . GLU A 1 68 ? 16.562 -7.258 8.07 1 96.75 68 GLU A O 1
ATOM 571 N N . VAL A 1 69 ? 15.352 -8.594 6.816 1 97.69 69 VAL A N 1
ATOM 572 C CA . VAL A 1 69 ? 15.219 -7.621 5.73 1 97.69 69 VAL A CA 1
ATOM 573 C C . VAL A 1 69 ? 14.461 -6.395 6.227 1 97.69 69 VAL A C 1
ATOM 575 O O . VAL A 1 69 ? 14.812 -5.262 5.898 1 97.69 69 VAL A O 1
ATOM 578 N N . ALA A 1 70 ? 13.414 -6.656 6.98 1 96.88 70 ALA A N 1
ATOM 579 C CA . ALA A 1 70 ? 12.617 -5.547 7.5 1 96.88 70 ALA A CA 1
ATOM 580 C C . ALA A 1 70 ? 13.453 -4.648 8.406 1 96.88 70 ALA A C 1
ATOM 582 O O . ALA A 1 70 ? 13.445 -3.424 8.258 1 96.88 70 ALA A O 1
ATOM 583 N N . LEU A 1 71 ? 14.195 -5.254 9.289 1 97.12 71 LEU A N 1
ATOM 584 C CA . LEU A 1 71 ? 14.977 -4.492 10.25 1 97.12 71 LEU A CA 1
ATOM 585 C C . LEU A 1 71 ? 16.109 -3.742 9.562 1 97.12 71 LEU A C 1
ATOM 587 O O . LEU A 1 71 ? 16.266 -2.531 9.742 1 97.12 71 LEU A O 1
ATOM 591 N N . ILE A 1 72 ? 16.859 -4.375 8.766 1 98.31 72 ILE A N 1
ATOM 592 C CA . ILE A 1 72 ? 18.031 -3.777 8.117 1 98.31 72 ILE A CA 1
ATOM 593 C C . ILE A 1 72 ? 17.578 -2.705 7.129 1 98.31 72 ILE A C 1
ATOM 595 O O . ILE A 1 72 ? 18.141 -1.603 7.105 1 98.31 72 ILE A O 1
ATOM 599 N N . SER A 1 73 ? 16.609 -3.008 6.305 1 98.12 73 SER A N 1
ATOM 600 C CA . SER A 1 73 ? 16.125 -2.035 5.324 1 98.12 73 SER A CA 1
ATOM 601 C C . SER A 1 73 ? 15.516 -0.818 6.004 1 98.12 73 SER A C 1
ATOM 603 O O . SER A 1 73 ? 15.703 0.313 5.551 1 98.12 73 SER A O 1
ATOM 605 N N . ALA A 1 74 ? 14.75 -1.084 7.09 1 97.56 74 ALA A N 1
ATOM 606 C CA . ALA A 1 74 ? 14.141 0.028 7.809 1 97.56 74 ALA A CA 1
ATOM 607 C C . ALA A 1 74 ? 15.195 0.949 8.406 1 97.56 74 ALA A C 1
ATOM 609 O O . ALA A 1 74 ? 15.086 2.174 8.32 1 97.56 74 ALA A O 1
ATOM 610 N N . VAL A 1 75 ? 16.234 0.381 8.984 1 98.12 75 VAL A N 1
ATOM 611 C CA . VAL A 1 75 ? 17.297 1.17 9.594 1 98.12 75 VAL A CA 1
ATOM 612 C C . VAL A 1 75 ? 18.016 1.987 8.516 1 98.12 75 VAL A C 1
ATOM 614 O O . VAL A 1 75 ? 18.172 3.203 8.656 1 98.12 75 VAL A O 1
ATOM 617 N N . ILE A 1 76 ? 18.406 1.353 7.48 1 97.81 76 ILE A N 1
ATOM 618 C CA . ILE A 1 76 ? 19.156 2.018 6.422 1 97.81 76 ILE A CA 1
ATOM 619 C C . ILE A 1 76 ? 18.281 3.066 5.746 1 97.81 76 ILE A C 1
ATOM 621 O O . ILE A 1 76 ? 18.719 4.188 5.492 1 97.81 76 ILE A O 1
ATOM 625 N N . ALA A 1 77 ? 17.047 2.725 5.453 1 96.81 77 ALA A N 1
ATOM 626 C CA . ALA A 1 77 ? 16.125 3.66 4.812 1 96.81 77 ALA A CA 1
ATOM 627 C C . ALA A 1 77 ? 15.875 4.875 5.703 1 96.81 77 ALA A C 1
ATOM 629 O O . ALA A 1 77 ? 15.75 5.996 5.207 1 96.81 77 ALA A O 1
ATOM 630 N N . THR A 1 78 ? 15.727 4.609 6.977 1 97.31 78 THR A N 1
ATOM 631 C CA . THR A 1 78 ? 15.5 5.711 7.906 1 97.31 78 THR A CA 1
ATOM 632 C C . THR A 1 78 ? 16.672 6.676 7.906 1 97.31 78 THR A C 1
ATOM 634 O O . THR A 1 78 ? 16.5 7.895 7.895 1 97.31 78 THR A O 1
ATOM 637 N N . VAL A 1 79 ? 17.875 6.137 7.922 1 95.62 79 VAL A N 1
ATOM 638 C CA . VAL A 1 79 ? 19.078 6.965 7.906 1 95.62 79 VAL A CA 1
ATOM 639 C C . VAL A 1 79 ? 19.156 7.719 6.582 1 95.62 79 VAL A C 1
ATOM 641 O O . VAL A 1 79 ? 19.328 8.938 6.566 1 95.62 79 VAL A O 1
ATOM 644 N N . LEU A 1 80 ? 19.016 7.027 5.5 1 93.75 80 LEU A N 1
ATOM 645 C CA . LEU A 1 80 ? 19.125 7.629 4.176 1 93.75 80 LEU A CA 1
ATOM 646 C C . LEU A 1 80 ? 18 8.617 3.932 1 93.75 80 LEU A C 1
ATOM 648 O O . LEU A 1 80 ? 18.203 9.688 3.365 1 93.75 80 LEU A O 1
ATOM 652 N N . GLY A 1 81 ? 16.781 8.203 4.277 1 93.44 81 GLY A N 1
ATOM 653 C CA . GLY A 1 81 ? 15.617 9.07 4.086 1 93.44 81 GLY A CA 1
ATOM 654 C C . GLY A 1 81 ? 15.688 10.344 4.906 1 93.44 81 GLY A C 1
ATOM 655 O O . GLY A 1 81 ? 15.305 11.414 4.43 1 93.44 81 GLY A O 1
ATOM 656 N N . THR A 1 82 ? 16.125 10.211 6.133 1 93 82 THR A N 1
ATOM 657 C CA . THR A 1 82 ? 16.281 11.383 6.977 1 93 82 THR A CA 1
ATOM 658 C C . THR A 1 82 ? 17.344 12.328 6.398 1 93 82 THR A C 1
ATOM 660 O O . THR A 1 82 ? 17.141 13.539 6.355 1 93 82 THR A O 1
ATOM 663 N N . ALA A 1 83 ? 18.469 11.727 6.016 1 90.06 83 ALA A N 1
ATOM 664 C CA . ALA A 1 83 ? 19.5 12.531 5.367 1 90.06 83 ALA A CA 1
ATOM 665 C C . ALA A 1 83 ? 18.938 13.25 4.141 1 90.06 83 ALA A C 1
ATOM 667 O O . ALA A 1 83 ? 19.234 14.43 3.92 1 90.06 83 ALA A O 1
ATOM 668 N N . ALA A 1 84 ? 18.172 12.562 3.389 1 89.75 84 ALA A N 1
ATOM 669 C CA . ALA A 1 84 ? 17.562 13.164 2.199 1 89.75 84 ALA A CA 1
ATOM 670 C C . ALA A 1 84 ? 16.594 14.281 2.578 1 89.75 84 ALA A C 1
ATOM 672 O O . ALA A 1 84 ? 16.578 15.328 1.934 1 89.75 84 ALA A O 1
ATOM 673 N N . ALA A 1 85 ? 15.781 13.992 3.564 1 90 85 ALA A N 1
ATOM 674 C CA . ALA A 1 85 ? 14.844 15.008 4.031 1 90 85 ALA A CA 1
ATOM 675 C C . ALA A 1 85 ? 15.57 16.266 4.469 1 90 85 ALA A C 1
ATOM 677 O O . ALA A 1 85 ? 15.125 17.391 4.18 1 90 85 ALA A O 1
ATOM 678 N N . LEU A 1 86 ? 16.672 16.125 5.16 1 85.81 86 LEU A N 1
ATOM 679 C CA . LEU A 1 86 ? 17.484 17.25 5.602 1 85.81 86 LEU A CA 1
ATOM 680 C C . LEU A 1 86 ? 18.094 17.984 4.406 1 85.81 86 LEU A C 1
ATOM 682 O O . LEU A 1 86 ? 18.141 19.219 4.398 1 85.81 86 LEU A O 1
ATOM 686 N N . GLY A 1 87 ? 18.562 17.156 3.467 1 84.31 87 GLY A N 1
ATOM 687 C CA . GLY A 1 87 ? 19.078 17.766 2.248 1 84.31 87 GLY A CA 1
ATOM 688 C C . GLY A 1 87 ? 18.047 18.547 1.477 1 84.31 87 GLY A C 1
ATOM 689 O O . GLY A 1 87 ? 18.328 19.625 0.968 1 84.31 87 GLY A O 1
ATOM 690 N N . ILE A 1 88 ? 16.891 18.109 1.387 1 86.25 88 ILE A N 1
ATOM 691 C CA . ILE A 1 88 ? 15.797 18.766 0.677 1 86.25 88 ILE A CA 1
ATOM 692 C C . ILE A 1 88 ? 15.406 20.047 1.403 1 86.25 88 ILE A C 1
ATOM 694 O O . ILE A 1 88 ? 15.148 21.078 0.769 1 86.25 88 ILE A O 1
ATOM 698 N N . ALA A 1 89 ? 15.422 19.969 2.715 1 83 89 ALA A N 1
ATOM 699 C CA . ALA A 1 89 ? 15.055 21.125 3.531 1 83 89 ALA A CA 1
ATOM 700 C C . ALA A 1 89 ? 16.062 22.25 3.363 1 83 89 ALA A C 1
ATOM 702 O O . ALA A 1 89 ? 15.742 23.422 3.602 1 83 89 ALA A O 1
ATOM 703 N N . SER A 1 90 ? 17.281 21.922 3.027 1 79.19 90 SER A N 1
ATOM 704 C CA . SER A 1 90 ? 18.328 22.922 2.898 1 79.19 90 SER A CA 1
ATOM 705 C C . SER A 1 90 ? 18.312 23.562 1.514 1 79.19 90 SER A C 1
ATOM 707 O O . SER A 1 90 ? 19.031 24.547 1.27 1 79.19 90 SER A O 1
ATOM 709 N N . MET A 1 91 ? 17.547 23.031 0.603 1 80.75 91 MET A N 1
ATOM 710 C CA . MET A 1 91 ? 17.469 23.547 -0.761 1 80.75 91 MET A CA 1
ATOM 711 C C . MET A 1 91 ? 16.578 24.766 -0.837 1 80.75 91 MET A C 1
ATOM 713 O O . MET A 1 91 ? 15.898 25.109 0.136 1 80.75 91 MET A O 1
ATOM 717 N N . GLY A 1 92 ? 16.719 25.438 -1.95 1 79.06 92 GLY A N 1
ATOM 718 C CA . GLY A 1 92 ? 15.836 26.562 -2.186 1 79.06 92 GLY A CA 1
ATOM 719 C C . GLY A 1 92 ? 14.391 26.156 -2.398 1 79.06 92 GLY A C 1
ATOM 720 O O . GLY A 1 92 ? 14.102 24.969 -2.6 1 79.06 92 GLY A O 1
ATOM 721 N N . ARG A 1 93 ? 13.492 27.031 -2.273 1 79.12 93 ARG A N 1
ATOM 722 C CA . ARG A 1 93 ? 12.055 26.781 -2.326 1 79.12 93 ARG A CA 1
ATOM 723 C C . ARG A 1 93 ? 11.664 26.094 -3.631 1 79.12 93 ARG A C 1
ATOM 725 O O . ARG A 1 93 ? 10.906 25.125 -3.623 1 79.12 93 ARG A O 1
ATOM 732 N N . LYS A 1 94 ? 12.188 26.578 -4.691 1 80.5 94 LYS A N 1
ATOM 733 C CA . LYS A 1 94 ? 11.852 26.016 -6 1 80.5 94 LYS A CA 1
ATOM 734 C C . LYS A 1 94 ? 12.352 24.594 -6.137 1 80.5 94 LYS A C 1
ATOM 736 O O . LYS A 1 94 ? 11.641 23.719 -6.633 1 80.5 94 LYS A O 1
ATOM 741 N N . SER A 1 95 ? 13.555 24.328 -5.699 1 78.06 95 SER A N 1
ATOM 742 C CA . SER A 1 95 ? 14.141 22.984 -5.758 1 78.06 95 SER A CA 1
ATOM 743 C C . SER A 1 95 ? 13.414 22.031 -4.828 1 78.06 95 SER A C 1
ATOM 745 O O . SER A 1 95 ? 13.219 20.859 -5.172 1 78.06 95 SER A O 1
ATOM 747 N N . GLN A 1 96 ? 12.961 22.578 -3.734 1 79.81 96 GLN A N 1
ATOM 748 C CA . GLN A 1 96 ? 12.211 21.766 -2.783 1 79.81 96 GLN A CA 1
ATOM 749 C C . GLN A 1 96 ? 10.906 21.266 -3.389 1 79.81 96 GLN A C 1
ATOM 751 O O . GLN A 1 96 ? 10.531 20.109 -3.225 1 79.81 96 GLN A O 1
ATOM 756 N N . LEU A 1 97 ? 10.328 22.172 -4.117 1 75.12 97 LEU A N 1
ATOM 757 C CA . LEU A 1 97 ? 9.047 21.844 -4.73 1 75.12 97 LEU A CA 1
ATOM 758 C C . LEU A 1 97 ? 9.219 20.766 -5.801 1 75.12 97 LEU A C 1
ATOM 760 O O . LEU A 1 97 ? 8.43 19.828 -5.875 1 75.12 97 LEU A O 1
ATOM 764 N N . ILE A 1 98 ? 10.203 20.891 -6.512 1 75.81 98 ILE A N 1
ATOM 765 C CA . ILE A 1 98 ? 10.453 19.953 -7.59 1 75.81 98 ILE A CA 1
ATOM 766 C C . ILE A 1 98 ? 10.789 18.578 -7.004 1 75.81 98 ILE A C 1
ATOM 768 O O . ILE A 1 98 ? 10.227 17.562 -7.426 1 75.81 98 ILE A O 1
ATOM 772 N N . VAL A 1 99 ? 11.641 18.641 -6.031 1 76.69 99 VAL A N 1
ATOM 773 C CA . VAL A 1 99 ? 12.117 17.391 -5.457 1 76.69 99 VAL A CA 1
ATOM 774 C C . VAL A 1 99 ? 10.977 16.703 -4.703 1 76.69 99 VAL A C 1
ATOM 776 O O . VAL A 1 99 ? 10.828 15.477 -4.781 1 76.69 99 VAL A O 1
ATOM 779 N N . THR A 1 100 ? 10.211 17.469 -4.074 1 72 100 THR A N 1
ATOM 780 C CA . THR A 1 100 ? 9.102 16.906 -3.32 1 72 100 THR A CA 1
ATOM 781 C C . THR A 1 100 ? 8.07 16.281 -4.258 1 72 100 THR A C 1
ATOM 783 O O . THR A 1 100 ? 7.543 15.203 -3.98 1 72 100 THR A O 1
ATOM 786 N N . ASN A 1 101 ? 7.824 16.891 -5.383 1 69.75 101 ASN A N 1
ATOM 787 C CA . ASN A 1 101 ? 6.875 16.359 -6.352 1 69.75 101 ASN A CA 1
ATOM 788 C C . ASN A 1 101 ? 7.387 15.07 -6.988 1 69.75 101 ASN A C 1
ATOM 790 O O . AS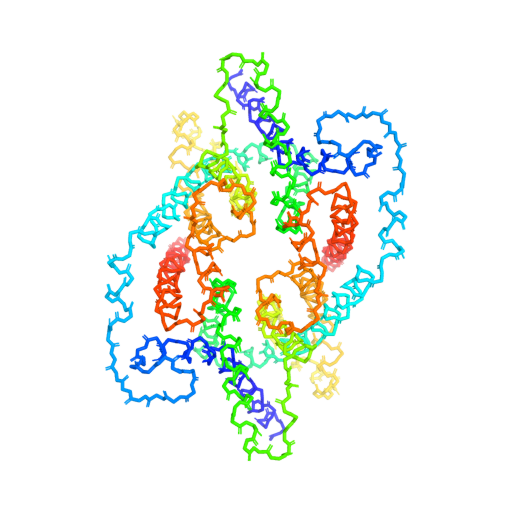N A 1 101 ? 6.609 14.156 -7.266 1 69.75 101 ASN A O 1
ATOM 794 N N . ILE A 1 102 ? 8.641 15.008 -7.102 1 73.25 102 ILE A N 1
ATOM 795 C CA . ILE A 1 102 ? 9.242 13.828 -7.707 1 73.25 102 ILE A CA 1
ATOM 796 C C . ILE A 1 102 ? 9.242 12.672 -6.699 1 73.25 102 ILE A C 1
ATOM 798 O O . ILE A 1 102 ? 9.062 11.516 -7.078 1 73.25 102 ILE A O 1
ATOM 802 N N . THR A 1 103 ? 9.461 13.039 -5.441 1 71.88 103 THR A N 1
ATOM 803 C CA . THR A 1 103 ? 9.523 12.039 -4.383 1 71.88 103 THR A CA 1
ATOM 804 C C . THR A 1 103 ? 8.172 11.352 -4.207 1 71.88 103 THR A C 1
ATOM 806 O O . THR A 1 103 ? 8.117 10.195 -3.777 1 71.88 103 THR A O 1
ATOM 809 N N . TYR A 1 104 ? 7.137 11.938 -4.672 1 66.88 104 TYR A N 1
ATOM 810 C CA . TYR A 1 104 ? 5.797 11.391 -4.496 1 66.88 104 TYR A CA 1
ATOM 811 C C . TYR A 1 104 ? 5.488 10.344 -5.555 1 66.88 104 TYR A C 1
ATOM 813 O O . TYR A 1 104 ? 4.633 9.477 -5.352 1 66.88 104 TYR A O 1
ATOM 821 N N . ILE A 1 105 ? 6.297 10.312 -6.59 1 65.94 105 ILE A N 1
ATOM 822 C CA . ILE A 1 105 ? 6.004 9.445 -7.723 1 65.94 105 ILE A CA 1
ATOM 823 C C . ILE A 1 105 ? 6.176 7.984 -7.305 1 65.94 105 ILE A C 1
ATOM 825 O O . ILE A 1 105 ? 5.297 7.152 -7.555 1 65.94 105 ILE A O 1
ATOM 829 N N . PRO A 1 106 ? 7.223 7.641 -6.625 1 60.28 106 PRO A N 1
ATOM 830 C CA . PRO A 1 106 ? 7.383 6.234 -6.242 1 60.28 106 PRO A CA 1
ATOM 831 C C . PRO A 1 106 ? 6.297 5.758 -5.281 1 60.28 106 PRO A C 1
ATOM 833 O O . PRO A 1 106 ? 5.918 4.586 -5.305 1 60.28 106 PRO A O 1
ATOM 836 N N . VAL A 1 107 ? 5.941 6.738 -4.445 1 63.72 107 VAL A N 1
ATOM 837 C CA . VAL A 1 107 ? 4.91 6.379 -3.477 1 63.72 107 VAL A CA 1
ATOM 838 C C . VAL A 1 107 ? 3.607 6.051 -4.207 1 63.72 107 VAL A C 1
ATOM 840 O O . VAL A 1 107 ? 2.824 5.219 -3.746 1 63.72 107 VAL A O 1
ATOM 843 N N . VAL A 1 108 ? 3.541 6.578 -5.402 1 66.12 108 VAL A N 1
ATOM 844 C CA . VAL A 1 108 ? 2.281 6.453 -6.125 1 66.12 108 VAL A CA 1
ATOM 845 C C . VAL A 1 108 ? 2.389 5.336 -7.164 1 66.12 108 VAL A C 1
ATOM 847 O O . VAL A 1 108 ? 1.375 4.855 -7.672 1 66.12 108 VAL A O 1
ATOM 850 N N . ASN A 1 109 ? 3.602 4.91 -7.312 1 76.69 109 ASN A N 1
ATOM 851 C CA . ASN A 1 109 ? 3.816 3.855 -8.297 1 76.69 109 ASN A CA 1
ATOM 852 C C . ASN A 1 109 ? 3.24 2.523 -7.828 1 76.69 109 ASN A C 1
ATOM 854 O O . ASN A 1 109 ? 3.326 2.189 -6.645 1 76.69 109 ASN A O 1
ATOM 858 N N . PRO A 1 110 ? 2.613 1.781 -8.82 1 83.56 110 PRO A N 1
ATOM 859 C CA . PRO A 1 110 ? 2.174 0.429 -8.469 1 83.56 110 PRO A CA 1
ATOM 860 C C . PRO A 1 110 ? 3.32 -0.462 -8 1 83.56 110 PRO A C 1
ATOM 862 O O . PRO A 1 110 ? 4.418 -0.406 -8.562 1 83.56 110 PRO A O 1
ATOM 865 N N . GLU A 1 111 ? 3.043 -1.109 -7.035 1 88.81 111 GLU A N 1
ATOM 866 C CA . GLU A 1 111 ? 4.078 -1.946 -6.43 1 88.81 111 GLU A CA 1
ATOM 867 C C . GLU A 1 111 ? 4.602 -2.98 -7.422 1 88.81 111 GLU A C 1
ATOM 869 O O . GLU A 1 111 ? 5.793 -3.291 -7.43 1 88.81 111 GLU A O 1
ATOM 874 N N . ILE A 1 112 ? 3.717 -3.469 -8.258 1 90.69 112 ILE A N 1
ATOM 875 C CA . ILE A 1 112 ? 4.117 -4.504 -9.203 1 90.69 112 ILE A CA 1
ATOM 876 C C . ILE A 1 112 ? 5.086 -3.922 -10.234 1 90.69 112 ILE A C 1
ATOM 878 O O . ILE A 1 112 ? 6.027 -4.594 -10.656 1 90.69 112 ILE A O 1
ATOM 882 N N . ILE A 1 113 ? 4.879 -2.707 -10.609 1 89.81 113 ILE A N 1
ATOM 883 C CA . ILE A 1 113 ? 5.754 -2.041 -11.562 1 89.81 113 ILE A CA 1
ATOM 884 C C . ILE A 1 113 ? 7.133 -1.827 -10.945 1 89.81 113 ILE A C 1
ATOM 886 O O . ILE A 1 113 ? 8.156 -2.082 -11.578 1 89.81 113 ILE A O 1
ATOM 890 N N . THR A 1 114 ? 7.105 -1.386 -9.703 1 89.88 114 THR A N 1
ATOM 891 C CA . THR A 1 114 ? 8.367 -1.224 -8.992 1 89.88 114 THR A CA 1
ATOM 892 C C . THR A 1 114 ? 9.102 -2.559 -8.883 1 89.88 114 THR A C 1
ATOM 894 O O . THR A 1 114 ? 10.312 -2.629 -9.109 1 89.88 114 THR A O 1
ATOM 897 N N . GLY A 1 115 ? 8.375 -3.582 -8.555 1 92.62 115 GLY A N 1
ATOM 898 C CA . GLY A 1 115 ? 8.969 -4.906 -8.438 1 92.62 115 GLY A CA 1
ATOM 899 C C . GLY A 1 115 ? 9.625 -5.383 -9.719 1 92.62 115 GLY A C 1
ATOM 900 O O . GLY A 1 115 ? 10.797 -5.758 -9.727 1 92.62 115 GLY A O 1
ATOM 901 N N . ILE A 1 116 ? 8.922 -5.301 -10.797 1 91 116 ILE A N 1
ATOM 902 C CA . ILE A 1 116 ? 9.398 -5.805 -12.078 1 91 116 ILE A CA 1
ATOM 903 C C . ILE A 1 116 ? 10.523 -4.91 -12.602 1 91 116 ILE A C 1
ATOM 905 O O . ILE A 1 116 ? 11.508 -5.402 -13.148 1 91 116 ILE A O 1
ATOM 909 N N . SER A 1 117 ? 10.336 -3.633 -12.461 1 91.56 117 SER A N 1
ATOM 910 C CA . SER A 1 117 ? 11.352 -2.715 -12.969 1 91.56 117 SER A CA 1
ATOM 911 C C . SER A 1 117 ? 12.688 -2.918 -12.258 1 91.56 117 SER A C 1
ATOM 913 O O . SER A 1 117 ? 13.742 -2.898 -12.891 1 91.56 117 SER A O 1
ATOM 915 N N . LEU A 1 118 ? 12.688 -3.1 -10.984 1 92.19 118 LEU A N 1
ATOM 916 C CA . LEU A 1 118 ? 13.914 -3.361 -10.227 1 92.19 118 LEU A CA 1
ATOM 917 C C . LEU A 1 118 ? 14.523 -4.699 -10.641 1 92.19 118 LEU A C 1
ATOM 919 O O . LEU A 1 118 ? 15.742 -4.809 -10.773 1 92.19 118 LEU A O 1
ATOM 923 N N . MET A 1 119 ? 13.633 -5.699 -10.742 1 91.38 119 MET A N 1
ATOM 924 C CA . MET A 1 119 ? 14.109 -7.008 -11.18 1 91.38 119 MET A CA 1
ATOM 925 C C . MET A 1 119 ? 14.859 -6.891 -12.508 1 91.38 119 MET A C 1
ATOM 927 O O . MET A 1 119 ? 15.938 -7.469 -12.664 1 91.38 119 MET A O 1
ATOM 931 N N . LEU A 1 120 ? 14.258 -6.148 -13.438 1 88.06 120 LEU A N 1
ATOM 932 C CA . LEU A 1 120 ? 14.867 -5.957 -14.742 1 88.06 120 LEU A CA 1
ATOM 933 C C . LEU A 1 120 ? 16.234 -5.285 -14.617 1 88.06 120 LEU A C 1
ATOM 935 O O . LEU A 1 120 ? 17.188 -5.676 -15.289 1 88.06 120 LEU A O 1
ATOM 939 N N . LEU A 1 121 ? 16.297 -4.348 -13.82 1 88.56 121 LEU A N 1
ATOM 940 C CA . LEU A 1 121 ? 17.562 -3.641 -13.609 1 88.56 121 LEU A CA 1
ATOM 941 C C . LEU A 1 121 ? 18.609 -4.566 -13 1 88.56 121 LEU A C 1
ATOM 943 O O . LEU A 1 121 ? 19.781 -4.523 -13.383 1 88.56 121 LEU A O 1
ATOM 947 N N . PHE A 1 122 ? 18.219 -5.363 -12.023 1 89.44 122 PHE A N 1
ATOM 948 C CA . PHE A 1 122 ? 19.156 -6.289 -11.383 1 89.44 122 PHE A CA 1
ATOM 949 C C . PHE A 1 122 ? 19.641 -7.332 -12.375 1 89.44 122 PHE A C 1
ATOM 951 O O . PHE A 1 122 ? 20.812 -7.715 -12.344 1 89.44 122 PHE A O 1
ATOM 958 N N . VAL A 1 123 ? 18.75 -7.812 -13.195 1 85 123 VAL A N 1
ATOM 959 C CA . VAL A 1 123 ? 19.125 -8.789 -14.211 1 85 123 VAL A CA 1
ATOM 960 C C . VAL A 1 123 ? 20.078 -8.148 -15.211 1 85 123 VAL A C 1
ATOM 962 O O . VAL A 1 123 ? 21.078 -8.773 -15.609 1 85 123 VAL A O 1
ATOM 965 N N . ALA A 1 124 ? 19.781 -6.953 -15.625 1 83.75 124 ALA A N 1
ATOM 966 C CA . ALA A 1 124 ? 20.656 -6.227 -16.531 1 83.75 124 ALA A CA 1
ATOM 967 C C . ALA A 1 124 ? 22.031 -6.016 -15.914 1 83.75 124 ALA A C 1
ATOM 969 O O . ALA A 1 124 ? 23.062 -6.172 -16.594 1 83.75 124 ALA A O 1
ATOM 970 N N . TYR A 1 125 ? 22.031 -5.676 -14.656 1 83.56 125 TYR A N 1
ATOM 971 C CA . TYR A 1 125 ? 23.281 -5.488 -13.93 1 83.56 125 TYR A CA 1
ATOM 972 C C . TYR A 1 125 ? 24.094 -6.777 -13.898 1 83.56 125 TYR A C 1
ATOM 974 O O . TYR A 1 125 ? 25.312 -6.754 -14.078 1 83.56 125 TYR A O 1
ATOM 982 N N . GLN A 1 126 ? 23.422 -7.848 -13.617 1 82.94 126 GLN A N 1
ATOM 983 C CA . GLN A 1 126 ? 24.109 -9.133 -13.547 1 82.94 126 GLN A CA 1
ATOM 984 C C . GLN A 1 126 ? 24.75 -9.484 -14.875 1 82.94 126 GLN A C 1
ATOM 986 O O . GLN A 1 126 ? 25.859 -10.031 -14.906 1 82.94 126 GLN A O 1
ATOM 991 N N . LYS A 1 127 ? 24.109 -9.258 -15.914 1 78.88 127 LYS A N 1
ATOM 992 C CA . LYS A 1 127 ? 24.672 -9.531 -17.234 1 78.88 127 LYS A CA 1
ATOM 993 C C . LYS A 1 127 ? 25.875 -8.656 -17.516 1 78.88 127 LYS A C 1
ATOM 995 O O . LYS A 1 127 ? 26.859 -9.102 -18.125 1 78.88 127 LYS A O 1
ATOM 1000 N N . PHE A 1 128 ? 25.75 -7.465 -17.078 1 76.69 128 PHE A N 1
ATOM 1001 C CA . PHE A 1 128 ? 26.859 -6.543 -17.234 1 76.69 128 PHE A CA 1
ATOM 1002 C C . PHE A 1 128 ? 28.016 -6.93 -16.328 1 76.69 128 PHE A C 1
ATOM 1004 O O . PHE A 1 128 ? 29.188 -6.805 -16.719 1 76.69 128 PHE A O 1
ATOM 1011 N N . ALA A 1 129 ? 27.703 -7.43 -15.18 1 75.88 129 ALA A N 1
ATOM 1012 C CA . ALA A 1 129 ? 28.703 -7.785 -14.18 1 75.88 129 ALA A CA 1
ATOM 1013 C C . ALA A 1 129 ? 29.453 -9.047 -14.578 1 75.88 129 ALA A C 1
ATOM 1015 O O . ALA A 1 129 ? 30.594 -9.258 -14.156 1 75.88 129 ALA A O 1
ATOM 1016 N N . VAL A 1 130 ? 28.75 -9.984 -15.164 1 69 130 VAL A N 1
ATOM 1017 C CA . VAL A 1 130 ? 29.438 -11.164 -15.664 1 69 130 VAL A CA 1
ATOM 1018 C C . VAL A 1 130 ? 30.672 -10.742 -16.469 1 69 130 VAL A C 1
ATOM 1020 O O . VAL A 1 130 ? 31.719 -11.391 -16.391 1 69 130 VAL A O 1
ATOM 1023 N N . GLY A 1 131 ? 30.516 -9.703 -17.094 1 63.5 131 GLY A N 1
ATOM 1024 C CA . GLY A 1 131 ? 31.672 -9.219 -17.828 1 63.5 131 GLY A CA 1
ATOM 1025 C C . GLY A 1 131 ? 32.719 -8.562 -16.938 1 63.5 131 GLY A C 1
ATOM 1026 O O . GLY A 1 131 ? 33.875 -8.383 -17.344 1 63.5 131 GLY A O 1
ATOM 1027 N N . ALA A 1 132 ? 32.188 -8.266 -15.711 1 61.78 132 ALA A N 1
ATOM 1028 C CA . ALA A 1 132 ? 33.125 -7.598 -14.805 1 61.78 132 ALA A CA 1
ATOM 1029 C C . ALA A 1 132 ? 33.562 -8.539 -13.688 1 61.78 132 ALA A C 1
ATOM 1031 O O . ALA A 1 132 ? 32.75 -8.906 -12.828 1 61.78 132 ALA A O 1
ATOM 1032 N N . SER A 1 133 ? 34.688 -9.188 -13.734 1 61.75 133 SER A N 1
ATOM 1033 C CA . SER A 1 133 ? 35.25 -10.18 -12.82 1 61.75 133 SER A CA 1
ATOM 1034 C C . SER A 1 133 ? 35.125 -9.727 -11.367 1 61.75 133 SER A C 1
ATOM 1036 O O . SER A 1 133 ? 35.125 -10.555 -10.453 1 61.75 133 SER A O 1
ATOM 1038 N N . TRP A 1 134 ? 35.031 -8.406 -11.117 1 61.69 134 TRP A N 1
ATOM 1039 C CA . TRP A 1 134 ? 35.094 -7.902 -9.75 1 61.69 134 TRP A CA 1
ATOM 1040 C C . TRP A 1 134 ? 33.688 -7.895 -9.125 1 61.69 134 TRP A C 1
ATOM 1042 O O . TRP A 1 134 ? 33.562 -7.625 -7.926 1 61.69 134 TRP A O 1
ATOM 1052 N N . LEU A 1 135 ? 32.719 -8.203 -9.812 1 62.16 135 LEU A N 1
ATOM 1053 C CA . LEU A 1 135 ? 31.359 -8.172 -9.297 1 62.16 135 LEU A CA 1
ATOM 1054 C C . LEU A 1 135 ? 30.797 -9.586 -9.125 1 62.16 135 LEU A C 1
ATOM 1056 O O . LEU A 1 135 ? 31.141 -10.484 -9.898 1 62.16 135 LEU A O 1
ATOM 1060 N N . PRO A 1 136 ? 30.172 -9.797 -7.934 1 64.75 136 PRO A N 1
ATOM 1061 C CA . PRO A 1 136 ? 29.609 -11.141 -7.738 1 64.75 136 PRO A CA 1
ATOM 1062 C C . PRO A 1 136 ? 28.656 -11.547 -8.859 1 64.75 136 PRO A C 1
ATOM 1064 O O . PRO A 1 136 ? 27.969 -10.695 -9.422 1 64.75 136 PRO A O 1
ATOM 1067 N N . ASP A 1 137 ? 28.734 -12.75 -9.375 1 60.41 137 ASP A N 1
ATOM 1068 C CA . ASP A 1 137 ? 27.984 -13.312 -10.492 1 60.41 137 ASP A CA 1
ATOM 1069 C C . ASP A 1 137 ? 26.484 -13.211 -10.258 1 60.41 137 ASP A C 1
ATOM 1071 O O . ASP A 1 137 ? 25.719 -12.898 -11.172 1 60.41 137 ASP A O 1
ATOM 1075 N N . THR A 1 138 ? 25.969 -13.68 -8.984 1 67.25 138 THR A N 1
ATOM 1076 C CA . THR A 1 138 ? 24.516 -13.633 -8.805 1 67.25 138 THR A CA 1
ATOM 1077 C C . THR A 1 138 ? 24.156 -12.82 -7.562 1 67.25 138 THR A C 1
ATOM 1079 O O . THR A 1 138 ? 24.719 -13.039 -6.488 1 67.25 138 THR A O 1
ATOM 1082 N N . ILE A 1 139 ? 23.578 -11.711 -7.84 1 79.19 139 ILE A N 1
ATOM 1083 C CA . ILE A 1 139 ? 23.234 -10.867 -6.699 1 79.19 139 ILE A CA 1
ATOM 1084 C C . ILE A 1 139 ? 21.766 -11.07 -6.34 1 79.19 139 ILE A C 1
ATOM 1086 O O . ILE A 1 139 ? 21.266 -10.484 -5.367 1 79.19 139 ILE A O 1
ATOM 1090 N N . MET A 1 140 ? 21.125 -11.992 -7.125 1 87.38 140 MET A N 1
ATOM 1091 C CA . MET A 1 140 ? 19.703 -12.188 -6.805 1 87.38 140 MET A CA 1
ATOM 1092 C C . MET A 1 140 ? 19.547 -12.969 -5.504 1 87.38 140 MET A C 1
ATOM 1094 O O . MET A 1 140 ? 20.188 -14.016 -5.316 1 87.38 140 MET A O 1
ATOM 1098 N N . GLY A 1 141 ? 18.891 -12.469 -4.594 1 92.88 141 GLY A N 1
ATOM 1099 C CA . GLY A 1 141 ? 18.703 -13.023 -3.262 1 92.88 141 GLY A CA 1
ATOM 1100 C C . GLY A 1 141 ? 18.531 -11.961 -2.191 1 92.88 141 GLY A C 1
ATOM 1101 O O . GLY A 1 141 ? 17.781 -11.008 -2.375 1 92.88 141 GLY A O 1
ATOM 1102 N N . LEU A 1 142 ? 19.25 -12.195 -1.13 1 94.31 142 LEU A N 1
ATOM 1103 C CA . LEU A 1 142 ? 19.109 -11.305 0.019 1 94.31 142 LEU A CA 1
ATOM 1104 C C . LEU A 1 142 ? 19.578 -9.898 -0.323 1 94.31 142 LEU A C 1
ATOM 1106 O O . LEU A 1 142 ? 18.922 -8.914 0.018 1 94.31 142 LEU A O 1
ATOM 1110 N N . PRO A 1 143 ? 20.656 -9.727 -1.106 1 94.31 143 PRO A N 1
ATOM 1111 C CA . PRO A 1 143 ? 21.109 -8.367 -1.407 1 94.31 143 PRO A CA 1
ATOM 1112 C C . PRO A 1 143 ? 20.109 -7.578 -2.246 1 94.31 143 PRO A C 1
ATOM 1114 O O . PRO A 1 143 ? 19.828 -6.418 -1.941 1 94.31 143 PRO A O 1
ATOM 1117 N N . THR A 1 144 ? 19.578 -8.18 -3.344 1 95.38 144 THR A N 1
ATOM 1118 C CA . THR A 1 144 ? 18.625 -7.477 -4.191 1 95.38 144 THR A CA 1
ATOM 1119 C C . THR A 1 144 ? 17.328 -7.191 -3.428 1 95.38 144 THR A C 1
ATOM 1121 O O . THR A 1 144 ? 16.719 -6.145 -3.619 1 95.38 144 THR A O 1
ATOM 1124 N N . LEU A 1 145 ? 16.969 -8.164 -2.576 1 97.06 145 LEU A N 1
ATOM 1125 C CA . LEU A 1 145 ? 15.805 -7.98 -1.728 1 97.06 145 LEU A CA 1
ATOM 1126 C C . LEU A 1 145 ? 15.984 -6.785 -0.796 1 97.06 145 LEU A C 1
ATOM 1128 O O . LEU A 1 145 ? 15.094 -5.949 -0.667 1 97.06 145 LEU A O 1
ATOM 1132 N N . LEU A 1 146 ? 17.109 -6.703 -0.216 1 96.94 146 LEU A N 1
ATOM 1133 C CA . LEU A 1 146 ? 17.422 -5.621 0.712 1 96.94 146 LEU A CA 1
ATOM 1134 C C . LEU A 1 146 ? 17.438 -4.273 -0.009 1 96.94 146 LEU A C 1
ATOM 1136 O O . LEU A 1 146 ? 16.859 -3.301 0.472 1 96.94 146 LEU A O 1
ATOM 1140 N N . ILE A 1 147 ? 18.078 -4.219 -1.108 1 95.12 147 ILE A N 1
ATOM 1141 C CA . ILE A 1 147 ? 18.172 -2.982 -1.879 1 95.12 147 ILE A CA 1
ATOM 1142 C C . ILE A 1 147 ? 16.781 -2.529 -2.305 1 95.12 147 ILE A C 1
ATOM 1144 O O . ILE A 1 147 ? 16.453 -1.342 -2.232 1 95.12 147 ILE A O 1
ATOM 1148 N N . ALA A 1 148 ? 15.992 -3.498 -2.76 1 95.31 148 ALA A N 1
ATOM 1149 C CA . ALA A 1 148 ? 14.625 -3.184 -3.184 1 95.31 148 ALA A CA 1
ATOM 1150 C C . ALA A 1 148 ? 13.812 -2.598 -2.033 1 95.31 148 ALA A C 1
ATOM 1152 O O . ALA A 1 148 ? 13.094 -1.616 -2.213 1 95.31 148 ALA A O 1
ATOM 1153 N N . HIS A 1 149 ? 13.945 -3.166 -0.884 1 96.94 149 HIS A N 1
ATOM 1154 C CA . HIS A 1 149 ? 13.203 -2.691 0.281 1 96.94 149 HIS A CA 1
ATOM 1155 C C . HIS A 1 149 ? 13.695 -1.318 0.724 1 96.94 149 HIS A C 1
ATOM 1157 O O . HIS A 1 149 ? 12.898 -0.466 1.119 1 96.94 149 HIS A O 1
ATOM 1163 N N . ILE A 1 150 ? 14.938 -1.103 0.639 1 95.75 150 ILE A N 1
ATOM 1164 C CA . ILE A 1 150 ? 15.477 0.214 0.959 1 95.75 150 ILE A CA 1
ATOM 1165 C C . ILE A 1 150 ? 14.922 1.249 -0.02 1 95.75 150 ILE A C 1
ATOM 1167 O O . ILE A 1 150 ? 14.484 2.326 0.388 1 95.75 150 ILE A O 1
ATOM 1171 N N . ALA A 1 151 ? 14.938 0.888 -1.208 1 91.62 151 ALA A N 1
ATOM 1172 C CA . ALA A 1 151 ? 14.516 1.794 -2.271 1 91.62 151 ALA A CA 1
ATOM 1173 C C . ALA A 1 151 ? 13.07 2.229 -2.078 1 91.62 151 ALA A C 1
ATOM 1175 O O . ALA A 1 151 ? 12.727 3.396 -2.281 1 91.62 151 ALA A O 1
ATOM 1176 N N . PHE A 1 152 ? 12.219 1.269 -1.707 1 90.56 152 PHE A N 1
ATOM 1177 C CA . PHE A 1 152 ? 10.82 1.675 -1.63 1 90.56 152 PHE A CA 1
ATOM 1178 C C . PHE A 1 152 ? 10.508 2.279 -0.267 1 90.56 152 PHE A C 1
ATOM 1180 O O . PHE A 1 152 ? 9.484 2.947 -0.098 1 90.56 152 PHE A O 1
ATOM 1187 N N . ASN A 1 153 ? 11.336 2.129 0.733 1 93.38 153 ASN A N 1
ATOM 1188 C CA . ASN A 1 153 ? 11.109 2.656 2.074 1 93.38 153 ASN A CA 1
ATOM 1189 C C . ASN A 1 153 ? 11.578 4.105 2.193 1 93.38 153 ASN A C 1
ATOM 1191 O O . ASN A 1 153 ? 10.984 4.891 2.932 1 93.38 153 ASN A O 1
ATOM 1195 N N . VAL A 1 154 ? 12.555 4.516 1.49 1 92.25 154 VAL A N 1
ATOM 1196 C CA . VAL A 1 154 ? 13.211 5.812 1.644 1 92.25 154 VAL A CA 1
ATOM 1197 C C . VAL A 1 154 ? 12.203 6.934 1.389 1 92.25 154 VAL A C 1
ATOM 1199 O O . VAL A 1 154 ? 12.109 7.883 2.17 1 92.25 154 VAL A O 1
ATOM 1202 N N . PRO A 1 155 ? 11.469 6.844 0.3 1 88.88 155 PRO A N 1
ATOM 1203 C CA . PRO A 1 155 ? 10.492 7.91 0.07 1 88.88 155 PRO A CA 1
ATOM 1204 C C . PRO A 1 155 ? 9.516 8.078 1.231 1 88.88 155 PRO A C 1
ATOM 1206 O O . PRO A 1 155 ? 9.094 9.195 1.527 1 88.88 155 PRO A O 1
ATOM 1209 N N . TYR A 1 156 ? 9.195 7 1.878 1 88.88 156 TYR A N 1
ATOM 1210 C CA . TYR A 1 156 ? 8.266 7.078 3 1 88.88 156 TYR A CA 1
ATOM 1211 C C . TYR A 1 156 ? 8.898 7.797 4.184 1 88.88 156 TYR A C 1
ATOM 1213 O O . TYR A 1 156 ? 8.227 8.523 4.914 1 88.88 156 TYR A O 1
ATOM 1221 N N . VAL A 1 157 ? 10.141 7.566 4.34 1 93 157 VAL A N 1
ATOM 1222 C CA . VAL A 1 157 ? 10.852 8.281 5.395 1 93 157 VAL A CA 1
ATOM 1223 C C . VAL A 1 157 ? 10.859 9.773 5.094 1 93 157 VAL A C 1
ATOM 1225 O O . VAL A 1 157 ? 10.594 10.594 5.977 1 93 157 VAL A O 1
ATOM 1228 N N . ILE A 1 158 ? 11.125 10.109 3.896 1 90.31 158 ILE A N 1
ATOM 1229 C CA . ILE A 1 158 ? 11.172 11.508 3.484 1 90.31 158 ILE A CA 1
ATOM 1230 C C . ILE A 1 158 ? 9.805 12.156 3.721 1 90.31 158 ILE A C 1
ATOM 1232 O O . ILE A 1 158 ? 9.727 13.258 4.27 1 90.31 158 ILE A O 1
ATOM 1236 N N . PHE A 1 159 ? 8.805 11.43 3.42 1 86.12 159 PHE A N 1
ATOM 1237 C CA . PHE A 1 159 ? 7.449 11.961 3.525 1 86.12 159 PHE A CA 1
ATOM 1238 C C . PHE A 1 159 ? 7.051 12.133 4.984 1 86.12 159 PHE A C 1
ATOM 1240 O O . PHE A 1 159 ? 6.258 13.023 5.312 1 86.12 159 PHE A O 1
ATOM 1247 N N . ASN A 1 160 ? 7.566 11.344 5.797 1 86.88 160 ASN A N 1
ATOM 1248 C CA . ASN A 1 160 ? 7.199 11.406 7.207 1 86.88 160 ASN A CA 1
ATOM 1249 C C . ASN A 1 160 ? 8.031 12.438 7.961 1 86.88 160 ASN A C 1
ATOM 1251 O O . ASN A 1 160 ? 7.52 13.117 8.859 1 86.88 160 ASN A O 1
ATOM 1255 N N . VAL A 1 161 ? 9.211 12.641 7.574 1 91.19 161 VAL A N 1
ATOM 1256 C CA . VAL A 1 161 ? 10.148 13.469 8.328 1 91.19 161 VAL A CA 1
ATOM 1257 C C . VAL A 1 161 ? 10.109 14.906 7.805 1 91.19 161 VAL A C 1
ATOM 1259 O O . VAL A 1 161 ? 10.273 15.852 8.57 1 91.19 161 VAL A O 1
ATOM 1262 N N . SER A 1 162 ? 9.891 15.102 6.531 1 89.69 162 SER A N 1
ATOM 1263 C CA . SER A 1 162 ? 9.977 16.422 5.898 1 89.69 162 SER A CA 1
ATOM 1264 C C . SER A 1 162 ? 8.969 17.391 6.512 1 89.69 162 SER A C 1
ATOM 1266 O O . SER A 1 162 ? 9.305 18.547 6.789 1 89.69 162 SER A O 1
ATOM 1268 N N . PRO A 1 163 ? 7.723 16.953 6.695 1 83.19 163 PRO A N 1
ATOM 1269 C CA . PRO A 1 163 ? 6.781 17.906 7.301 1 83.19 163 PRO A CA 1
ATOM 1270 C C . PRO A 1 163 ? 7.242 18.391 8.672 1 83.19 163 PRO A C 1
ATOM 1272 O O . PRO A 1 163 ? 7.031 19.562 9.016 1 83.19 163 PRO A O 1
ATOM 1275 N N . LYS A 1 164 ? 7.801 17.531 9.414 1 85.69 164 LYS A N 1
ATOM 1276 C CA . LYS A 1 164 ? 8.297 17.938 10.734 1 85.69 164 LYS A CA 1
ATOM 1277 C C . LYS A 1 164 ? 9.438 18.938 10.609 1 85.69 164 LYS A C 1
ATOM 1279 O O . LYS A 1 164 ? 9.555 19.859 11.422 1 85.69 164 LYS A O 1
ATOM 1284 N N . LEU A 1 165 ? 10.266 18.781 9.688 1 85.88 165 LEU A N 1
ATOM 1285 C CA . LEU A 1 165 ? 11.367 19.703 9.438 1 85.88 165 LEU A CA 1
ATOM 1286 C C . LEU A 1 165 ? 10.852 21.078 9.031 1 85.88 165 LEU A C 1
ATOM 1288 O O . LEU A 1 165 ? 11.414 22.094 9.43 1 85.88 165 LEU A O 1
ATOM 1292 N N . ARG A 1 166 ? 9.82 21.078 8.352 1 81.88 166 ARG A N 1
ATOM 1293 C CA . ARG A 1 166 ? 9.234 22.328 7.891 1 81.88 166 ARG A CA 1
ATOM 1294 C C . ARG A 1 166 ? 8.547 23.062 9.031 1 81.88 166 ARG A C 1
ATOM 1296 O O . ARG A 1 166 ? 8.477 24.297 9.031 1 81.88 166 ARG A O 1
ATOM 1303 N N . GLN A 1 167 ? 8.078 22.281 9.875 1 80.5 167 GLN A N 1
ATOM 1304 C CA . GLN A 1 167 ? 7.379 22.875 11.008 1 80.5 167 GLN A CA 1
ATOM 1305 C C . GLN A 1 167 ? 8.367 23.422 12.039 1 80.5 167 GLN A C 1
ATOM 1307 O O . GLN A 1 167 ? 8 24.234 12.891 1 80.5 167 GLN A O 1
ATOM 1312 N N . MET A 1 168 ? 9.516 22.984 11.953 1 78.81 168 MET A N 1
ATOM 1313 C CA . MET A 1 168 ? 10.539 23.391 12.914 1 78.81 168 MET A CA 1
ATOM 1314 C C . MET A 1 168 ? 10.938 24.859 12.703 1 78.81 168 MET A C 1
ATOM 1316 O O . MET A 1 168 ? 10.977 25.328 11.57 1 78.81 168 MET A O 1
ATOM 1320 N N . ASP A 1 169 ? 11.109 25.453 13.867 1 73.56 169 ASP A N 1
ATOM 1321 C CA . ASP A 1 169 ? 11.602 26.828 13.812 1 73.56 169 ASP A CA 1
ATOM 1322 C C . ASP A 1 169 ? 12.945 26.906 13.094 1 73.56 169 ASP A C 1
ATOM 1324 O O . ASP A 1 169 ? 13.914 26.266 13.516 1 73.56 169 ASP A O 1
ATOM 1328 N N . ILE A 1 170 ? 12.953 27.562 12.055 1 66.81 170 ILE A N 1
ATOM 1329 C CA . ILE A 1 170 ? 14.117 27.703 11.18 1 66.81 170 ILE A CA 1
ATOM 1330 C C . ILE A 1 170 ? 15.273 28.297 11.969 1 66.81 170 ILE A C 1
ATOM 1332 O O . ILE A 1 170 ? 16.438 28.078 11.633 1 66.81 170 ILE A O 1
ATOM 1336 N N . HIS A 1 171 ? 14.906 28.922 12.969 1 77.25 171 HIS A N 1
ATOM 1337 C CA . HIS A 1 171 ? 15.93 29.672 13.688 1 77.25 171 HIS A CA 1
ATOM 1338 C C . HIS A 1 171 ? 16.531 28.828 14.812 1 77.25 171 HIS A C 1
ATOM 1340 O O . HIS A 1 171 ? 17.469 29.281 15.484 1 77.25 171 HIS A O 1
ATOM 1346 N N . LEU A 1 172 ? 15.953 27.656 14.938 1 81.19 172 LEU A N 1
ATOM 1347 C CA . LEU A 1 172 ? 16.438 26.812 16.031 1 81.19 172 LEU A CA 1
ATOM 1348 C C . LEU A 1 172 ? 17.922 26.484 15.836 1 81.19 172 LEU A C 1
ATOM 1350 O O . LEU A 1 172 ? 18.688 26.5 16.797 1 81.19 172 LEU A O 1
ATOM 1354 N N . TYR A 1 173 ? 18.25 26.219 14.68 1 80.56 173 TYR A N 1
ATOM 1355 C CA . TYR A 1 173 ? 19.641 25.891 14.352 1 80.56 173 TYR A CA 1
ATOM 1356 C C . TYR A 1 173 ? 20.547 27.094 14.578 1 80.56 173 TYR A C 1
ATOM 1358 O O . TYR A 1 173 ? 21.594 26.969 15.227 1 80.56 173 TYR A O 1
ATOM 1366 N N . GLU A 1 174 ? 20.141 28.203 14.18 1 82.12 174 GLU A N 1
ATOM 1367 C CA . GLU A 1 174 ? 20.922 29.422 14.352 1 82.12 174 GLU A CA 1
ATOM 1368 C C . GLU A 1 174 ? 21 29.828 15.82 1 82.12 174 GLU A C 1
ATOM 1370 O O . GLU A 1 174 ? 22.047 30.297 16.281 1 82.12 174 GLU A O 1
ATOM 1375 N N . ALA A 1 175 ? 19.859 29.609 16.391 1 87.69 175 ALA A N 1
ATOM 1376 C CA . ALA A 1 175 ? 19.828 29.922 17.812 1 87.69 175 ALA A CA 1
ATOM 1377 C C . ALA A 1 175 ? 20.812 29.062 18.594 1 87.69 175 ALA A C 1
ATOM 1379 O O . ALA A 1 175 ? 21.469 29.531 19.516 1 87.69 175 ALA A O 1
ATOM 1380 N N . ALA A 1 176 ? 20.922 27.859 18.172 1 88.5 176 ALA A N 1
ATOM 1381 C CA . ALA A 1 176 ? 21.859 26.953 18.828 1 88.5 176 ALA A CA 1
ATOM 1382 C C . ALA A 1 176 ? 23.312 27.375 18.594 1 88.5 176 ALA A C 1
ATOM 1384 O O . ALA A 1 176 ? 24.141 27.312 19.5 1 88.5 176 ALA A O 1
ATOM 1385 N N . LEU A 1 177 ? 23.547 27.828 17.484 1 87.5 177 LEU A N 1
ATOM 1386 C CA . LEU A 1 177 ? 24.875 28.328 17.156 1 87.5 177 LEU A CA 1
ATOM 1387 C C . LEU A 1 177 ? 25.203 29.578 17.953 1 87.5 177 LEU A C 1
ATOM 1389 O O . LEU A 1 177 ? 26.328 29.75 18.438 1 87.5 177 LEU A O 1
ATOM 1393 N N . ASP A 1 178 ? 24.219 30.328 18.094 1 89.88 178 ASP A N 1
ATOM 1394 C CA . ASP A 1 178 ? 24.391 31.562 18.844 1 89.88 178 ASP A CA 1
ATOM 1395 C C . ASP A 1 178 ? 24.672 31.281 20.312 1 89.88 178 ASP A C 1
ATOM 1397 O O . ASP A 1 178 ? 25.359 32.062 20.984 1 89.88 178 ASP A O 1
ATOM 1401 N N . LEU A 1 179 ? 24.203 30.219 20.766 1 91.56 179 LEU A N 1
ATOM 1402 C CA . LEU A 1 179 ? 24.375 29.828 22.156 1 91.56 179 LEU A CA 1
ATOM 1403 C C . LEU A 1 179 ? 25.688 29.078 22.359 1 91.56 179 LEU A C 1
ATOM 1405 O O . LEU A 1 179 ? 26 28.656 23.469 1 91.56 179 LEU A O 1
ATOM 1409 N N . GLY A 1 180 ? 26.438 28.891 21.234 1 90 180 GLY A N 1
ATOM 1410 C CA . GLY A 1 180 ? 27.781 28.359 21.375 1 90 180 GLY A CA 1
ATOM 1411 C C . GLY A 1 180 ? 27.938 26.953 20.844 1 90 180 GLY A C 1
ATOM 1412 O O . GLY A 1 180 ? 29.031 26.375 20.922 1 90 180 GLY A O 1
ATOM 1413 N N . CYS A 1 181 ? 26.891 26.484 20.344 1 88.38 181 CYS A N 1
ATOM 1414 C CA . CYS A 1 181 ? 26.984 25.141 19.781 1 88.38 181 CYS A CA 1
ATOM 1415 C C . CYS A 1 181 ? 27.719 25.172 18.453 1 88.38 181 CYS A C 1
ATOM 1417 O O . CYS A 1 181 ? 27.578 26.109 17.672 1 88.38 181 CYS A O 1
ATOM 1419 N N . ASP A 1 182 ? 28.562 24.125 18.328 1 90.75 182 ASP A N 1
ATOM 1420 C CA . ASP A 1 182 ? 29.078 23.938 16.969 1 90.75 182 ASP A CA 1
ATOM 1421 C C . ASP A 1 182 ? 28.047 23.266 16.078 1 90.75 182 ASP A C 1
ATOM 1423 O O . ASP A 1 182 ? 27.047 22.734 16.562 1 90.75 182 ASP A O 1
ATOM 1427 N N . PRO A 1 183 ? 28.234 23.391 14.836 1 84.38 183 PRO A N 1
ATOM 1428 C CA . PRO A 1 183 ? 27.25 22.875 13.891 1 84.38 183 PRO A CA 1
ATOM 1429 C C . PRO A 1 183 ? 26.875 21.422 14.156 1 84.38 183 PRO A C 1
ATOM 1431 O O . PRO A 1 183 ? 25.703 21.047 14.078 1 84.38 183 PRO A O 1
ATOM 1434 N N . ARG A 1 184 ? 27.797 20.625 14.438 1 88.12 184 ARG A N 1
ATOM 1435 C CA . ARG A 1 184 ? 27.516 19.234 14.727 1 88.12 184 ARG A CA 1
ATOM 1436 C C . ARG A 1 184 ? 26.734 19.078 16.016 1 88.12 184 ARG A C 1
ATOM 1438 O O . ARG A 1 184 ? 25.812 18.266 16.094 1 88.12 184 ARG A O 1
ATOM 1445 N N . GLN A 1 185 ? 27.125 19.891 16.938 1 89.75 185 GLN A N 1
ATOM 1446 C CA . GLN A 1 185 ? 26.438 19.875 18.219 1 89.75 185 GLN A CA 1
ATOM 1447 C C . GLN A 1 185 ? 25 20.375 18.078 1 89.75 185 GLN A C 1
ATOM 1449 O O . GLN A 1 185 ? 24.078 19.812 18.672 1 89.75 185 GLN A O 1
ATOM 1454 N N . ALA A 1 186 ? 24.891 21.406 17.281 1 88.38 186 ALA A N 1
ATOM 1455 C CA . ALA A 1 186 ? 23.562 21.984 17.047 1 88.38 186 ALA A CA 1
ATOM 1456 C C . ALA A 1 186 ? 22.641 20.969 16.391 1 88.38 186 ALA A C 1
ATOM 1458 O O . ALA A 1 186 ? 21.453 20.859 16.75 1 88.38 186 ALA A O 1
ATOM 1459 N N . PHE A 1 187 ? 23.25 20.156 15.523 1 86.44 187 PHE A N 1
ATOM 1460 C CA . PHE A 1 187 ? 22.453 19.156 14.828 1 86.44 187 PHE A CA 1
ATOM 1461 C C . PHE A 1 187 ? 22.062 18.031 15.773 1 86.44 187 PHE A C 1
ATOM 1463 O O . PHE A 1 187 ? 20.875 17.688 15.875 1 86.44 187 PHE A O 1
ATOM 1470 N N . PHE A 1 188 ? 22.969 17.469 16.469 1 89.5 188 PHE A N 1
ATOM 1471 C CA . PHE A 1 188 ? 22.734 16.266 17.25 1 89.5 188 PHE A CA 1
ATOM 1472 C C . PHE A 1 188 ? 22.016 16.609 18.562 1 89.5 188 PHE A C 1
ATOM 1474 O O . PHE A 1 188 ? 21.25 15.797 19.062 1 89.5 188 PHE A O 1
ATOM 1481 N N . LYS A 1 189 ? 22.141 17.844 19 1 89.38 189 LYS A N 1
ATOM 1482 C CA . LYS A 1 189 ? 21.578 18.203 20.297 1 89.38 189 LYS A CA 1
ATOM 1483 C C . LYS A 1 189 ? 20.234 18.906 20.141 1 89.38 189 LYS A C 1
ATOM 1485 O O . LYS A 1 189 ? 19.406 18.891 21.047 1 89.38 189 LYS A O 1
ATOM 1490 N N . VAL A 1 190 ? 20.047 19.516 19.031 1 87.38 190 VAL A N 1
ATOM 1491 C CA . VAL A 1 190 ? 18.859 20.344 18.922 1 87.38 190 VAL A CA 1
ATOM 1492 C C . VAL A 1 190 ? 17.969 19.812 17.797 1 87.38 190 VAL A C 1
ATOM 1494 O O . VAL A 1 190 ? 16.828 19.391 18.031 1 87.38 190 VAL A O 1
ATOM 1497 N N . ILE A 1 191 ? 18.484 19.688 16.609 1 85.94 191 ILE A N 1
ATOM 1498 C CA . ILE A 1 191 ? 17.688 19.359 15.438 1 85.94 191 ILE A CA 1
ATOM 1499 C C . ILE A 1 191 ? 17.25 17.891 15.508 1 85.94 191 ILE A C 1
ATOM 1501 O O . ILE A 1 191 ? 16.047 17.594 15.398 1 85.94 191 ILE A O 1
ATOM 1505 N N . LEU A 1 192 ? 18.172 17.062 15.758 1 88.88 192 LEU A N 1
ATOM 1506 C CA . LEU A 1 192 ? 17.906 15.625 15.719 1 88.88 192 LEU A CA 1
ATOM 1507 C C . LEU A 1 192 ? 16.875 15.234 16.781 1 88.88 192 LEU A C 1
ATOM 1509 O O . LEU A 1 192 ? 15.914 14.523 16.5 1 88.88 192 LEU A O 1
ATOM 1513 N N . PRO A 1 193 ? 17.109 15.758 17.938 1 88.81 193 PRO A N 1
ATOM 1514 C CA . PRO A 1 193 ? 16.094 15.453 18.953 1 88.81 193 PRO A CA 1
ATOM 1515 C C . PRO A 1 193 ? 14.711 16.016 18.594 1 88.81 193 PRO A C 1
ATOM 1517 O O . PRO A 1 193 ? 13.688 15.422 18.922 1 88.81 193 PRO A O 1
ATOM 1520 N N . GLU A 1 194 ? 14.68 17.125 17.953 1 86.81 194 GLU A N 1
ATOM 1521 C CA . GLU A 1 194 ? 13.414 17.766 17.594 1 86.81 194 GLU A CA 1
ATOM 1522 C C . GLU A 1 194 ? 12.672 16.938 16.547 1 86.81 194 GLU A C 1
ATOM 1524 O O . GLU A 1 194 ? 11.438 16.859 16.562 1 86.81 194 GLU A O 1
ATOM 1529 N N . ILE A 1 195 ? 13.383 16.266 15.703 1 90.75 195 ILE A N 1
ATOM 1530 C CA . ILE A 1 195 ? 12.719 15.539 14.633 1 90.75 195 ILE A CA 1
ATOM 1531 C C . ILE A 1 195 ? 12.719 14.047 14.938 1 90.75 195 ILE A C 1
ATOM 1533 O O . ILE A 1 195 ? 12.203 13.242 14.156 1 90.75 195 ILE A O 1
ATOM 1537 N N . SER A 1 196 ? 13.297 13.633 16.062 1 92.06 196 SER A N 1
ATOM 1538 C CA . SER A 1 196 ? 13.477 12.227 16.422 1 92.06 196 SER A CA 1
ATOM 1539 C C . SER A 1 196 ? 12.133 11.5 16.484 1 92.06 196 SER A C 1
ATOM 1541 O O . SER A 1 196 ? 12.047 10.328 16.109 1 92.06 196 SER A O 1
ATOM 1543 N N . PRO A 1 197 ? 11.055 12.086 16.906 1 88.56 197 PRO A N 1
ATOM 1544 C CA . PRO A 1 197 ? 9.773 11.375 16.875 1 88.56 197 PRO A CA 1
ATOM 1545 C C . PRO A 1 197 ? 9.328 11.023 15.453 1 88.56 197 PRO A C 1
ATOM 1547 O O . PRO A 1 197 ? 8.805 9.93 15.227 1 88.56 197 PRO A O 1
ATOM 1550 N N . ALA A 1 198 ? 9.531 11.977 14.617 1 90.12 198 ALA A N 1
ATOM 1551 C CA . ALA A 1 198 ? 9.18 11.711 13.227 1 90.12 198 ALA A CA 1
ATOM 1552 C C . ALA A 1 198 ? 10.062 10.617 12.633 1 90.12 198 ALA A C 1
ATOM 1554 O O . ALA A 1 198 ? 9.594 9.797 11.844 1 90.12 198 ALA A O 1
ATOM 1555 N N . ILE A 1 199 ? 11.281 10.602 13.055 1 94.38 199 ILE A N 1
ATOM 1556 C CA . ILE A 1 199 ? 12.234 9.602 12.57 1 94.38 199 ILE A CA 1
ATOM 1557 C C . ILE A 1 199 ? 11.828 8.219 13.078 1 94.38 199 ILE A C 1
ATOM 1559 O O . ILE A 1 199 ? 11.836 7.25 12.32 1 94.38 199 ILE A O 1
ATOM 1563 N N . LEU A 1 200 ? 11.492 8.195 14.305 1 91.94 200 LEU A N 1
ATOM 1564 C CA . LEU A 1 200 ? 11.062 6.926 14.883 1 91.94 200 LEU A CA 1
ATOM 1565 C C . LEU A 1 200 ? 9.789 6.426 14.211 1 91.94 200 LEU A C 1
ATOM 1567 O O . LEU A 1 200 ? 9.656 5.234 13.938 1 91.94 200 LEU A O 1
ATOM 1571 N N . SER A 1 201 ? 8.844 7.316 13.969 1 88.88 201 SER A N 1
ATOM 1572 C CA . SER A 1 201 ? 7.613 6.953 13.273 1 88.88 201 SER A CA 1
ATOM 1573 C C . SER A 1 201 ? 7.902 6.418 11.875 1 88.88 201 SER A C 1
ATOM 1575 O O . SER A 1 201 ? 7.305 5.434 11.445 1 88.88 201 SER A O 1
ATOM 1577 N N . ALA A 1 202 ? 8.789 7.105 11.25 1 92.88 202 ALA A N 1
ATOM 1578 C CA . ALA A 1 202 ? 9.172 6.668 9.914 1 92.88 202 ALA A CA 1
ATOM 1579 C C . ALA A 1 202 ? 9.805 5.281 9.945 1 92.88 202 ALA A C 1
ATOM 1581 O O . ALA A 1 202 ? 9.531 4.445 9.086 1 92.88 202 ALA A O 1
ATOM 1582 N N . PHE A 1 203 ? 10.625 5.066 10.938 1 94.88 203 PHE A N 1
ATOM 1583 C CA . PHE A 1 203 ? 11.273 3.771 11.102 1 94.88 203 PHE A CA 1
ATOM 1584 C C . PHE A 1 203 ? 10.234 2.666 11.266 1 94.88 203 PHE A C 1
ATOM 1586 O O . PHE A 1 203 ? 10.32 1.623 10.609 1 94.88 203 PHE A O 1
ATOM 1593 N N . LEU A 1 204 ? 9.281 2.895 12.094 1 90 204 LEU A N 1
ATOM 1594 C CA . LEU A 1 204 ? 8.266 1.895 12.375 1 90 204 LEU A CA 1
ATOM 1595 C C . LEU A 1 204 ? 7.402 1.631 11.148 1 90 204 LEU A C 1
ATOM 1597 O O . LEU A 1 204 ? 7.039 0.485 10.875 1 90 204 LEU A O 1
ATOM 1601 N N . ILE A 1 205 ? 7.098 2.662 10.43 1 87.81 205 ILE A N 1
ATOM 1602 C CA . ILE A 1 205 ? 6.309 2.52 9.211 1 87.81 205 ILE A CA 1
ATOM 1603 C C . ILE A 1 205 ? 7.082 1.688 8.188 1 87.81 205 ILE A C 1
ATOM 1605 O O . ILE A 1 205 ? 6.52 0.8 7.543 1 87.81 205 ILE A O 1
ATOM 1609 N N . CYS A 1 206 ? 8.352 1.949 8.07 1 94 206 CYS A N 1
ATOM 1610 C CA . CYS A 1 206 ? 9.195 1.201 7.145 1 94 206 CYS A CA 1
ATOM 1611 C C . CYS A 1 206 ? 9.266 -0.269 7.539 1 94 206 CYS A C 1
ATOM 1613 O O . CYS A 1 206 ? 9.266 -1.148 6.676 1 94 206 CYS A O 1
ATOM 1615 N N . LEU A 1 207 ? 9.352 -0.479 8.852 1 92.75 207 LEU A N 1
ATOM 1616 C CA . LEU A 1 207 ? 9.367 -1.852 9.352 1 92.75 207 LEU A CA 1
ATOM 1617 C C . LEU A 1 207 ? 8.094 -2.588 8.93 1 92.75 207 LEU A C 1
ATOM 1619 O O . LEU A 1 207 ? 8.164 -3.711 8.43 1 92.75 207 LEU A O 1
ATOM 1623 N N . THR A 1 208 ? 7.004 -1.976 9.07 1 87.88 208 THR A N 1
ATOM 1624 C CA . THR A 1 208 ? 5.711 -2.582 8.773 1 87.88 208 THR A CA 1
ATOM 1625 C C . THR A 1 208 ? 5.562 -2.832 7.273 1 87.88 208 THR A C 1
ATOM 1627 O O . THR A 1 208 ? 5.109 -3.902 6.859 1 87.88 208 THR A O 1
ATOM 1630 N N . TYR A 1 209 ? 5.969 -1.878 6.488 1 89.5 209 TYR A N 1
ATOM 1631 C CA . TYR A 1 209 ? 5.828 -1.994 5.039 1 89.5 209 TYR A CA 1
ATOM 1632 C C . TYR A 1 209 ? 6.715 -3.105 4.492 1 89.5 209 TYR A C 1
ATOM 1634 O O . TYR A 1 209 ? 6.324 -3.826 3.572 1 89.5 209 TYR A O 1
ATOM 1642 N N . SER A 1 210 ? 7.844 -3.191 5.09 1 94.62 210 SER A N 1
ATOM 1643 C CA . SER A 1 210 ? 8.773 -4.223 4.637 1 94.62 210 SER A CA 1
ATOM 1644 C C . SER A 1 210 ? 8.273 -5.617 5.004 1 94.62 210 SER A C 1
ATOM 1646 O O . SER A 1 210 ? 8.312 -6.531 4.18 1 94.62 210 SER A O 1
ATOM 1648 N N . ILE A 1 211 ? 7.801 -5.758 6.164 1 91.94 211 ILE A N 1
ATOM 1649 C CA . ILE A 1 211 ? 7.352 -7.066 6.621 1 91.94 211 ILE A CA 1
ATOM 1650 C C . ILE A 1 211 ? 6.164 -7.531 5.785 1 91.94 211 ILE A C 1
ATOM 1652 O O . ILE A 1 211 ? 6.031 -8.719 5.484 1 91.94 211 ILE A O 1
ATOM 1656 N N . ASP A 1 212 ? 5.41 -6.648 5.391 1 89.75 212 ASP A N 1
ATOM 1657 C CA . ASP A 1 212 ? 4.145 -7.008 4.762 1 89.75 212 ASP A CA 1
ATOM 1658 C C . ASP A 1 212 ? 4.273 -7.035 3.24 1 89.75 212 ASP A C 1
ATOM 1660 O O . ASP A 1 212 ? 3.354 -7.461 2.541 1 89.75 212 ASP A O 1
ATOM 1664 N N . ASP A 1 213 ? 5.367 -6.676 2.729 1 94.19 213 ASP A N 1
ATOM 1665 C CA . ASP A 1 213 ? 5.5 -6.531 1.282 1 94.19 213 ASP A CA 1
ATOM 1666 C C . ASP A 1 213 ? 5.574 -7.895 0.599 1 94.19 213 ASP A C 1
ATOM 1668 O O . ASP A 1 213 ? 6.352 -8.758 1.011 1 94.19 213 ASP A O 1
ATOM 1672 N N . PHE A 1 214 ? 4.809 -8.055 -0.417 1 94.94 214 PHE A N 1
ATOM 1673 C CA . PHE A 1 214 ? 4.832 -9.273 -1.222 1 94.94 214 PHE A CA 1
ATOM 1674 C C . PHE A 1 214 ? 5.355 -8.984 -2.625 1 94.94 214 PHE A C 1
ATOM 1676 O O . PHE A 1 214 ? 6.277 -9.648 -3.098 1 94.94 214 PHE A O 1
ATOM 1683 N N . MET A 1 215 ? 4.824 -7.965 -3.215 1 93.44 215 MET A N 1
ATOM 1684 C CA . MET A 1 215 ? 4.996 -7.781 -4.652 1 93.44 215 MET A CA 1
ATOM 1685 C C . MET A 1 215 ? 6.445 -7.441 -4.988 1 93.44 215 MET A C 1
ATOM 1687 O O . MET A 1 215 ? 7.051 -8.07 -5.855 1 93.44 215 MET A O 1
ATOM 1691 N N . ILE A 1 216 ? 6.992 -6.484 -4.32 1 94.69 216 ILE A N 1
ATOM 1692 C CA . ILE A 1 216 ? 8.375 -6.094 -4.578 1 94.69 216 ILE A CA 1
ATOM 1693 C C . ILE A 1 216 ? 9.312 -7.234 -4.188 1 94.69 216 ILE A C 1
ATOM 1695 O O . ILE A 1 216 ? 10.258 -7.547 -4.918 1 94.69 216 ILE A O 1
ATOM 1699 N N . SER A 1 217 ? 9 -7.867 -3.092 1 97.12 217 SER A N 1
ATOM 1700 C CA . SER A 1 217 ? 9.812 -8.977 -2.607 1 97.12 217 SER A CA 1
ATOM 1701 C C . SER A 1 217 ? 9.797 -10.141 -3.594 1 97.12 217 SER A C 1
ATOM 1703 O O . SER A 1 217 ? 10.844 -10.719 -3.893 1 97.12 217 SER A O 1
ATOM 1705 N N . TYR A 1 218 ? 8.695 -10.445 -4.09 1 95.31 218 TYR A N 1
ATOM 1706 C CA . TYR A 1 218 ? 8.523 -11.617 -4.941 1 95.31 218 TYR A CA 1
ATOM 1707 C C . TYR A 1 218 ? 9.43 -11.547 -6.16 1 95.31 218 TYR A C 1
ATOM 1709 O O . TYR A 1 218 ? 10.023 -12.555 -6.559 1 95.31 218 TYR A O 1
ATOM 1717 N N . PHE A 1 219 ? 9.594 -10.422 -6.707 1 94.12 219 PHE A N 1
ATOM 1718 C CA . PHE A 1 219 ? 10.32 -10.289 -7.965 1 94.12 219 PHE A CA 1
ATOM 1719 C C . PHE A 1 219 ? 11.805 -10.055 -7.711 1 94.12 219 PHE A C 1
ATOM 1721 O O . PHE A 1 219 ? 12.609 -10.102 -8.641 1 94.12 219 PHE A O 1
ATOM 1728 N N . ASN A 1 220 ? 12.164 -9.82 -6.484 1 95.5 220 ASN A N 1
ATOM 1729 C CA . ASN A 1 220 ? 13.547 -9.414 -6.246 1 95.5 220 ASN A CA 1
ATOM 1730 C C . ASN A 1 220 ? 14.203 -10.281 -5.18 1 95.5 220 ASN A C 1
ATOM 1732 O O . ASN A 1 220 ? 15.305 -9.977 -4.719 1 95.5 220 ASN A O 1
ATOM 1736 N N . CYS A 1 221 ? 13.57 -11.367 -4.762 1 95 221 CYS A N 1
ATOM 1737 C CA . CYS A 1 221 ? 14.062 -12.164 -3.641 1 95 221 CYS A CA 1
ATOM 1738 C C . CYS A 1 221 ? 14.977 -13.281 -4.125 1 95 221 CYS A C 1
ATOM 1740 O O . CYS A 1 221 ? 15.672 -13.914 -3.324 1 95 221 CYS A O 1
ATOM 1742 N N . GLY A 1 222 ? 15.016 -13.617 -5.418 1 91.88 222 GLY A N 1
ATOM 1743 C CA . GLY A 1 222 ? 15.812 -14.742 -5.891 1 91.88 222 GLY A CA 1
ATOM 1744 C C . GLY A 1 222 ? 15.352 -16.078 -5.332 1 91.88 222 GLY A C 1
ATOM 1745 O O . GLY A 1 222 ? 14.195 -16.469 -5.512 1 91.88 222 GLY A O 1
ATOM 1746 N N . THR A 1 223 ? 16.156 -16.719 -4.512 1 90.75 223 THR A N 1
ATOM 1747 C CA . THR A 1 223 ? 15.82 -18.047 -4.008 1 90.75 223 THR A CA 1
ATOM 1748 C C . THR A 1 223 ? 15.336 -17.969 -2.562 1 90.75 223 THR A C 1
ATOM 1750 O O . THR A 1 223 ? 14.875 -18.969 -2.002 1 90.75 223 THR A O 1
ATOM 1753 N N . VAL A 1 224 ? 15.484 -16.797 -1.983 1 94.25 224 VAL A N 1
ATOM 1754 C CA . VAL A 1 224 ? 15.031 -16.656 -0.604 1 94.25 224 VAL A CA 1
ATOM 1755 C C . VAL A 1 224 ? 13.539 -16.328 -0.581 1 94.25 224 VAL A C 1
ATOM 1757 O O . VAL A 1 224 ? 12.992 -15.852 -1.578 1 94.25 224 VAL A O 1
ATOM 1760 N N . GLU A 1 225 ? 12.938 -16.656 0.556 1 95.44 225 GLU A N 1
ATOM 1761 C CA . GLU A 1 225 ? 11.5 -16.406 0.684 1 95.44 225 GLU A CA 1
ATOM 1762 C C . GLU A 1 225 ? 11.188 -15.609 1.94 1 95.44 225 GLU A C 1
ATOM 1764 O O . GLU A 1 225 ? 11.742 -15.867 3.008 1 95.44 225 GLU A O 1
ATOM 1769 N N . THR A 1 226 ? 10.32 -14.562 1.751 1 96.06 226 THR A N 1
ATOM 1770 C CA . THR A 1 226 ? 9.766 -13.852 2.9 1 96.06 226 THR A CA 1
ATOM 1771 C C . THR A 1 226 ? 8.469 -14.508 3.363 1 96.06 226 THR A C 1
ATOM 1773 O O . THR A 1 226 ? 7.945 -15.406 2.699 1 96.06 226 THR A O 1
ATOM 1776 N N . LEU A 1 227 ? 8.008 -14.07 4.484 1 94 227 LEU A N 1
ATOM 1777 C CA . LEU A 1 227 ? 6.809 -14.672 5.066 1 94 227 LEU A CA 1
ATOM 1778 C C . LEU A 1 227 ? 5.621 -14.539 4.117 1 94 227 LEU A C 1
ATOM 1780 O O . LEU A 1 227 ? 4.91 -15.516 3.871 1 94 227 LEU A O 1
ATOM 1784 N N . PRO A 1 228 ? 5.367 -13.344 3.523 1 94.88 228 PRO A N 1
ATOM 1785 C CA . PRO A 1 228 ? 4.246 -13.25 2.586 1 94.88 228 PRO A CA 1
ATOM 1786 C C . PRO A 1 228 ? 4.387 -14.195 1.396 1 94.88 228 PRO A C 1
ATOM 1788 O O . PRO A 1 228 ? 3.395 -14.781 0.951 1 94.88 228 PRO A O 1
ATOM 1791 N N . ILE A 1 229 ? 5.609 -14.359 0.952 1 95.12 229 ILE A N 1
ATOM 1792 C CA . ILE A 1 229 ? 5.848 -15.273 -0.165 1 95.12 229 ILE A CA 1
ATOM 1793 C C . ILE A 1 229 ? 5.59 -16.703 0.276 1 95.12 229 ILE A C 1
ATOM 1795 O O . ILE A 1 229 ? 5.012 -17.5 -0.473 1 95.12 229 ILE A O 1
ATOM 1799 N N . ALA A 1 230 ? 6.051 -17.062 1.478 1 93.38 230 ALA A N 1
ATOM 1800 C CA . ALA A 1 230 ? 5.805 -18.391 2.018 1 93.38 230 ALA A CA 1
ATOM 1801 C C . ALA A 1 230 ? 4.309 -18.672 2.127 1 93.38 230 ALA A C 1
ATOM 1803 O O . ALA A 1 230 ? 3.846 -19.75 1.7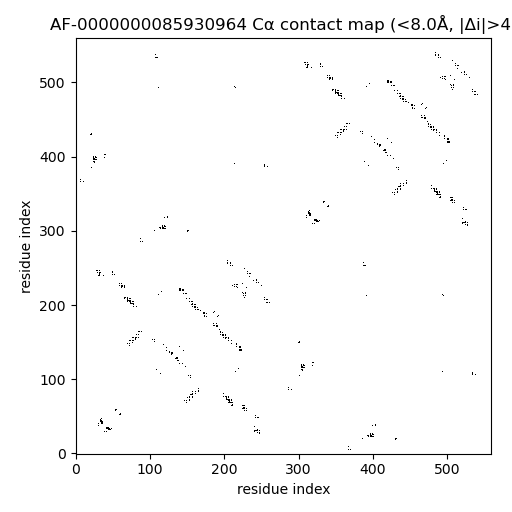63 1 93.38 230 ALA A O 1
ATOM 1804 N N . ILE A 1 231 ? 3.527 -17.734 2.623 1 92.19 231 ILE A N 1
ATOM 1805 C CA . ILE A 1 231 ? 2.08 -17.859 2.75 1 92.19 231 ILE A CA 1
ATOM 1806 C C . ILE A 1 231 ? 1.455 -18.062 1.371 1 92.19 231 ILE A C 1
ATOM 1808 O O . ILE A 1 231 ? 0.628 -18.953 1.178 1 92.19 231 ILE A O 1
ATOM 1812 N N . TYR A 1 232 ? 1.914 -17.266 0.488 1 91.62 232 TYR A N 1
ATOM 1813 C CA . TYR A 1 232 ? 1.433 -17.359 -0.885 1 91.62 232 TYR A CA 1
ATOM 1814 C C . TYR A 1 232 ? 1.723 -18.734 -1.479 1 91.62 232 TYR A C 1
ATOM 1816 O O . TYR A 1 232 ? 0.852 -19.344 -2.1 1 91.62 232 TYR A O 1
ATOM 1824 N N . SER A 1 233 ? 2.898 -19.203 -1.29 1 89.81 233 SER A N 1
ATOM 1825 C CA . SER A 1 233 ? 3.32 -20.484 -1.832 1 89.81 233 SER A CA 1
ATOM 1826 C C . SER A 1 233 ? 2.506 -21.641 -1.237 1 89.81 233 SER A C 1
ATOM 1828 O O . SER A 1 233 ? 2.213 -22.609 -1.923 1 89.81 233 SER A O 1
ATOM 1830 N N . MET A 1 234 ? 2.109 -21.5 -0.056 1 87.81 234 MET A N 1
ATOM 1831 C CA . MET A 1 234 ? 1.336 -22.547 0.622 1 87.81 234 MET A CA 1
ATOM 1832 C C . MET A 1 234 ? -0.095 -22.578 0.094 1 87.81 234 MET A C 1
ATOM 1834 O O . MET A 1 234 ? -0.732 -23.641 0.103 1 87.81 234 MET A O 1
ATOM 1838 N N . THR A 1 235 ? -0.613 -21.438 -0.301 1 84.5 235 THR A N 1
ATOM 1839 C CA . THR A 1 235 ? -1.978 -21.375 -0.812 1 84.5 235 THR A CA 1
ATOM 1840 C C . THR A 1 235 ? -2.066 -22.047 -2.186 1 84.5 235 THR A C 1
ATOM 1842 O O . THR A 1 235 ? -3.139 -22.484 -2.598 1 84.5 235 THR A O 1
ATOM 1845 N N . ARG A 1 236 ? -0.999 -22.094 -2.936 1 80.62 236 ARG A N 1
ATOM 1846 C CA . ARG A 1 236 ? -0.962 -22.703 -4.262 1 80.62 236 ARG A CA 1
ATOM 1847 C C . ARG A 1 236 ? -0.945 -24.219 -4.176 1 80.62 236 ARG A C 1
ATOM 1849 O O . ARG A 1 236 ? -1.35 -24.906 -5.113 1 80.62 236 ARG A O 1
ATOM 1856 N N . LYS A 1 237 ? -0.486 -24.812 -3.234 1 76.25 237 LYS A N 1
ATOM 1857 C CA . LYS A 1 237 ? -0.472 -26.266 -3.064 1 76.25 237 LYS A CA 1
ATOM 1858 C C . LYS A 1 237 ? -1.804 -26.766 -2.514 1 76.25 237 LYS A C 1
ATOM 1860 O O . LYS A 1 237 ? -2.686 -27.172 -3.277 1 76.25 237 LYS A O 1
ATOM 1865 N N . LYS A 1 238 ? -2.059 -26.812 -1.233 1 66.5 238 LYS A N 1
ATOM 1866 C CA . LYS A 1 238 ? -3.311 -27.125 -0.55 1 66.5 238 LYS A CA 1
ATOM 1867 C C . LYS A 1 238 ? -3.549 -26.172 0.619 1 66.5 238 LYS A C 1
ATOM 1869 O O . LYS A 1 238 ? -2.654 -25.953 1.436 1 66.5 238 LYS A O 1
ATOM 1874 N N . VAL A 1 239 ? -4.668 -25.562 0.425 1 69.44 239 VAL A N 1
ATOM 1875 C CA . VAL A 1 239 ? -5.02 -24.672 1.521 1 69.44 239 VAL A CA 1
ATOM 1876 C C . VAL A 1 239 ? -5.184 -25.469 2.812 1 69.44 239 VAL A C 1
ATOM 1878 O O . VAL A 1 239 ? -6.062 -26.328 2.91 1 69.44 239 VAL A O 1
ATOM 1881 N N . SER A 1 240 ? -4.102 -25.469 3.637 1 77.62 240 SER A N 1
ATOM 1882 C CA . SER A 1 240 ? -4.086 -26.156 4.926 1 77.62 240 SER A CA 1
ATOM 1883 C C . SER A 1 240 ? -4.266 -25.172 6.074 1 77.62 240 SER A C 1
ATOM 1885 O O . SER A 1 240 ? -4.016 -23.969 5.918 1 77.62 240 SER A O 1
ATOM 1887 N N . PRO A 1 241 ? -4.766 -25.641 7.203 1 86 241 PRO A N 1
ATOM 1888 C CA . PRO A 1 241 ? -4.914 -24.75 8.367 1 86 241 PRO A CA 1
ATOM 1889 C C . PRO A 1 241 ? -3.586 -24.156 8.82 1 86 241 PRO A C 1
ATOM 1891 O O . PRO A 1 241 ? -3.574 -23.172 9.57 1 86 241 PRO A O 1
ATOM 1894 N N . GLU A 1 242 ? -2.518 -24.703 8.25 1 88.44 242 GLU A N 1
ATOM 1895 C CA . GLU A 1 242 ? -1.202 -24.141 8.547 1 88.44 242 GLU A CA 1
ATOM 1896 C C . GLU A 1 242 ? -1.08 -22.719 8.016 1 88.44 242 GLU A C 1
ATOM 1898 O O . GLU A 1 242 ? -0.422 -21.875 8.625 1 88.44 242 GLU A O 1
ATOM 1903 N N . ILE A 1 243 ? -1.787 -22.5 6.984 1 89.56 243 ILE A N 1
ATOM 1904 C CA . ILE A 1 243 ? -1.767 -21.172 6.375 1 89.56 243 ILE A CA 1
ATOM 1905 C C . ILE A 1 243 ? -2.434 -20.156 7.309 1 89.56 243 ILE A C 1
ATOM 1907 O O . ILE A 1 243 ? -1.949 -19.047 7.469 1 89.56 243 ILE A O 1
ATOM 1911 N N . TYR A 1 244 ? -3.488 -20.609 7.973 1 91.25 244 TYR A N 1
ATOM 1912 C CA . TYR A 1 244 ? -4.215 -19.734 8.883 1 91.25 244 TYR A CA 1
ATOM 1913 C C . TYR A 1 244 ? -3.391 -19.422 10.125 1 91.25 244 TYR A C 1
ATOM 1915 O O . TYR A 1 244 ? -3.379 -18.297 10.609 1 91.25 244 TYR A O 1
ATOM 1923 N N . ALA A 1 245 ? -2.783 -20.469 10.555 1 92.25 245 ALA A N 1
ATOM 1924 C CA . ALA A 1 245 ? -1.912 -20.297 11.711 1 92.25 245 ALA A CA 1
ATOM 1925 C C . ALA A 1 245 ? -0.779 -19.328 11.398 1 92.25 245 ALA A C 1
ATOM 1927 O O . ALA A 1 245 ? -0.512 -18.406 12.172 1 92.25 245 ALA A O 1
ATOM 1928 N N . LEU A 1 246 ? -0.134 -19.516 10.281 1 91.31 246 LEU A N 1
ATOM 1929 C CA . LEU A 1 246 ? 0.964 -18.656 9.875 1 91.31 246 LEU A CA 1
ATOM 1930 C C . LEU A 1 246 ? 0.478 -17.219 9.672 1 91.31 246 LEU A C 1
ATOM 1932 O O . LEU A 1 246 ? 1.144 -16.266 10.086 1 91.31 246 LEU A O 1
ATOM 1936 N N . SER A 1 247 ? -0.653 -17.062 9.031 1 91.19 247 SER A N 1
ATOM 1937 C CA . SER A 1 247 ? -1.252 -15.742 8.805 1 91.19 247 SER A CA 1
ATOM 1938 C C . SER A 1 247 ? -1.588 -15.055 10.125 1 91.19 247 SER A C 1
ATOM 1940 O O . SER A 1 247 ? -1.398 -13.852 10.266 1 91.19 247 SER A O 1
ATOM 1942 N N . THR A 1 248 ? -2.059 -15.836 11.07 1 91.38 248 THR A N 1
ATOM 1943 C CA . THR A 1 248 ? -2.387 -15.297 12.383 1 91.38 248 THR A CA 1
ATOM 1944 C C . THR A 1 248 ? -1.136 -14.773 13.086 1 91.38 248 THR A C 1
ATOM 1946 O O . THR A 1 248 ? -1.15 -13.688 13.656 1 91.38 248 THR A O 1
ATOM 1949 N N . ILE A 1 249 ? -0.134 -15.516 12.992 1 89.12 249 ILE A N 1
ATOM 1950 C CA . ILE A 1 249 ? 1.127 -15.094 13.594 1 89.12 249 ILE A CA 1
ATOM 1951 C C . ILE A 1 249 ? 1.594 -13.789 12.945 1 89.12 249 ILE A C 1
ATOM 1953 O O . ILE A 1 249 ? 1.965 -12.844 13.641 1 89.12 249 ILE A O 1
ATOM 1957 N N . MET A 1 250 ? 1.596 -13.828 11.625 1 86.56 250 MET A N 1
ATOM 1958 C CA . MET A 1 250 ? 2.008 -12.625 10.898 1 86.56 250 MET A CA 1
ATOM 1959 C C . MET A 1 250 ? 1.155 -11.43 11.297 1 86.56 250 MET A C 1
ATOM 1961 O O . MET A 1 250 ? 1.676 -10.328 11.484 1 86.56 250 MET A O 1
ATOM 1965 N N . PHE A 1 251 ? -0.088 -11.625 11.383 1 88.06 251 PHE A N 1
ATOM 1966 C CA . PHE A 1 251 ? -1.002 -10.562 11.781 1 88.06 251 PHE A CA 1
ATOM 1967 C C . PHE A 1 251 ? -0.647 -10.039 13.164 1 88.06 251 PHE A C 1
ATOM 1969 O O . PHE A 1 251 ? -0.593 -8.82 13.375 1 88.06 251 PHE A O 1
ATOM 1976 N N . MET A 1 252 ? -0.412 -10.875 14.117 1 87.62 252 MET A N 1
ATOM 1977 C CA . MET A 1 252 ? -0.1 -10.484 15.492 1 87.62 252 MET A CA 1
ATOM 1978 C C . MET A 1 252 ? 1.207 -9.703 15.555 1 87.62 252 MET A C 1
ATOM 1980 O O . MET A 1 252 ? 1.329 -8.75 16.328 1 87.62 252 MET A O 1
ATOM 1984 N N . VAL A 1 253 ? 2.121 -10.102 14.766 1 83.94 253 VAL A N 1
ATOM 1985 C CA . VAL A 1 253 ? 3.404 -9.406 14.734 1 83.94 253 VAL A CA 1
ATOM 1986 C C . VAL A 1 253 ? 3.211 -7.984 14.219 1 83.94 253 VAL A C 1
ATOM 1988 O O . VAL A 1 253 ? 3.668 -7.023 14.844 1 83.94 253 VAL A O 1
ATOM 1991 N N . ILE A 1 254 ? 2.52 -7.867 13.156 1 83.25 254 ILE A N 1
ATOM 1992 C CA . ILE A 1 254 ? 2.307 -6.559 12.555 1 83.25 254 ILE A CA 1
ATOM 1993 C C . ILE A 1 254 ? 1.465 -5.688 13.484 1 83.25 254 ILE A C 1
ATOM 1995 O O . ILE A 1 254 ? 1.764 -4.508 13.68 1 83.25 254 ILE A O 1
ATOM 1999 N N . LEU A 1 255 ? 0.426 -6.266 14.039 1 82.88 255 LEU A N 1
ATOM 2000 C CA . LEU A 1 255 ? -0.432 -5.547 14.977 1 82.88 255 LEU A CA 1
ATOM 2001 C C . LEU A 1 255 ? 0.375 -5.023 16.156 1 82.88 255 LEU A C 1
ATOM 2003 O O . LEU A 1 255 ? 0.177 -3.891 16.594 1 82.88 255 LEU A O 1
ATOM 2007 N N . SER A 1 256 ? 1.238 -5.809 16.688 1 84.62 256 SER A N 1
ATOM 2008 C CA . SER A 1 256 ? 2.072 -5.402 17.828 1 84.62 256 SER A CA 1
ATOM 2009 C C . SER A 1 256 ? 2.961 -4.219 17.453 1 84.62 256 SER A C 1
ATOM 2011 O O . SER A 1 256 ? 3.119 -3.289 18.25 1 84.62 256 SER A O 1
ATOM 2013 N N . ILE A 1 257 ? 3.514 -4.234 16.266 1 79.69 257 ILE A N 1
ATOM 2014 C CA . ILE A 1 257 ? 4.387 -3.156 15.82 1 79.69 257 ILE A CA 1
ATOM 2015 C C . ILE A 1 257 ? 3.586 -1.863 15.695 1 79.69 257 ILE A C 1
ATOM 2017 O O . ILE A 1 257 ? 4.023 -0.807 16.156 1 79.69 257 ILE A O 1
ATOM 2021 N N . ILE A 1 258 ? 2.484 -1.973 15.195 1 75.19 258 ILE A N 1
ATOM 2022 C CA . ILE A 1 258 ? 1.648 -0.801 14.953 1 75.19 258 ILE A CA 1
ATOM 2023 C C . ILE A 1 258 ? 1.184 -0.221 16.297 1 75.19 258 ILE A C 1
ATOM 2025 O O . ILE A 1 258 ? 1.154 0.999 16.469 1 75.19 258 ILE A O 1
ATOM 2029 N N . LEU A 1 259 ? 0.739 -1.078 17.219 1 78.75 259 LEU A N 1
ATOM 2030 C CA . LEU A 1 259 ? 0.285 -0.626 18.516 1 78.75 259 LEU A CA 1
ATOM 2031 C C . LEU A 1 259 ? 1.405 0.092 19.266 1 78.75 259 LEU A C 1
ATOM 2033 O O . LEU A 1 259 ? 1.167 1.105 19.922 1 78.75 259 LEU A O 1
ATOM 2037 N N . VAL A 1 260 ? 2.516 -0.435 19.078 1 77.25 260 VAL A N 1
ATOM 2038 C CA . VAL A 1 260 ? 3.668 0.194 19.703 1 77.25 260 VAL A CA 1
ATOM 2039 C C . VAL A 1 260 ? 3.941 1.549 19.062 1 77.25 260 VAL A C 1
ATOM 2041 O O . VAL A 1 260 ? 4.199 2.535 19.75 1 77.25 260 VAL A O 1
ATOM 2044 N N . SER A 1 261 ? 3.877 1.567 17.781 1 74.06 261 SER A N 1
ATOM 2045 C CA . SER A 1 261 ? 4.105 2.809 17.047 1 74.06 261 SER A CA 1
ATOM 2046 C C . SER A 1 261 ? 3.08 3.871 17.422 1 74.06 261 SER A C 1
ATOM 2048 O O . SER A 1 261 ? 3.438 5.027 17.672 1 74.06 261 SER A O 1
ATOM 2050 N N . ASN A 1 262 ? 1.838 3.488 17.484 1 70.44 262 ASN A N 1
ATOM 2051 C CA . ASN A 1 262 ? 0.771 4.418 17.844 1 70.44 262 ASN A CA 1
ATOM 2052 C C . ASN A 1 262 ? 0.907 4.898 19.281 1 70.44 262 ASN A C 1
ATOM 2054 O O . ASN A 1 262 ? 0.645 6.066 19.578 1 70.44 262 ASN A O 1
ATOM 2058 N N . ALA A 1 263 ? 1.247 4.023 20.156 1 74.38 263 ALA A N 1
ATOM 2059 C CA . ALA A 1 263 ? 1.43 4.375 21.562 1 74.38 263 ALA A CA 1
ATOM 2060 C C . ALA A 1 263 ? 2.561 5.387 21.719 1 74.38 263 ALA A C 1
ATOM 2062 O O . ALA A 1 263 ? 2.461 6.309 22.531 1 74.38 263 ALA A O 1
ATOM 2063 N N . MET A 1 264 ? 3.463 5.207 20.969 1 72.62 264 MET A N 1
ATOM 2064 C CA . MET A 1 264 ? 4.594 6.129 21.031 1 72.62 264 MET A CA 1
ATOM 2065 C C . MET A 1 264 ? 4.207 7.5 20.484 1 72.62 264 MET A C 1
ATOM 2067 O O . MET A 1 264 ? 4.613 8.523 21.031 1 72.62 264 MET A O 1
ATOM 2071 N N . GLU A 1 265 ? 3.459 7.457 19.453 1 66.94 265 GLU A N 1
ATOM 2072 C CA . GLU A 1 265 ? 3.01 8.719 18.875 1 66.94 265 GLU A CA 1
ATOM 2073 C C . GLU A 1 265 ? 2.053 9.453 19.797 1 66.94 265 GLU A C 1
ATOM 2075 O O . GLU A 1 265 ? 2.104 10.68 19.922 1 66.94 265 GLU A O 1
ATOM 2080 N N . SER A 1 266 ? 1.174 8.734 20.406 1 65 266 SER A N 1
ATOM 2081 C CA . SER A 1 266 ? 0.209 9.32 21.328 1 65 266 SER A CA 1
ATOM 2082 C C . SER A 1 266 ? 0.9 9.875 22.578 1 65 266 SER A C 1
ATOM 2084 O O . SER A 1 266 ? 0.53 10.945 23.062 1 65 266 SER A O 1
ATOM 2086 N N . ARG A 1 267 ? 1.752 9.102 23 1 62.84 267 ARG A N 1
ATOM 2087 C CA . ARG A 1 267 ? 2.48 9.57 24.172 1 62.84 267 ARG A CA 1
ATOM 2088 C C . ARG A 1 267 ? 3.223 10.867 23.875 1 62.84 267 ARG A C 1
ATOM 2090 O O . ARG A 1 267 ? 3.234 11.781 24.703 1 62.84 267 ARG A O 1
ATOM 2097 N N . ARG A 1 268 ? 3.691 10.906 22.766 1 61.47 268 ARG A N 1
ATOM 2098 C CA . ARG A 1 268 ? 4.469 12.078 22.375 1 61.47 268 ARG A CA 1
ATOM 2099 C C . ARG A 1 268 ? 3.561 13.281 22.156 1 61.47 268 ARG A C 1
ATOM 2101 O O . ARG A 1 268 ? 3.912 14.414 22.516 1 61.47 268 ARG A O 1
ATOM 2108 N N . TYR A 1 269 ? 2.518 13.039 21.516 1 57.72 269 TYR A N 1
ATOM 2109 C CA . TYR A 1 269 ? 1.536 14.102 21.359 1 57.72 269 TYR A CA 1
ATOM 2110 C C . TYR A 1 269 ? 1.09 14.648 22.703 1 57.72 269 TYR A C 1
ATOM 2112 O O . TYR A 1 269 ? 0.984 15.867 22.875 1 57.72 269 TYR A O 1
ATOM 2120 N N . ARG A 1 270 ? 0.944 13.797 23.656 1 58.72 270 ARG A N 1
ATOM 2121 C CA . ARG A 1 270 ? 0.535 14.188 25 1 58.72 270 ARG A CA 1
ATOM 2122 C C . ARG A 1 270 ? 1.64 14.969 25.703 1 58.72 270 ARG A C 1
ATOM 2124 O O . ARG A 1 270 ? 1.368 15.953 26.391 1 58.72 270 ARG A O 1
ATOM 2131 N N . LEU A 1 271 ? 2.775 14.523 25.422 1 60.22 271 LEU A N 1
ATOM 2132 C CA . LEU A 1 271 ? 3.9 15.203 26.047 1 60.22 271 LEU A CA 1
ATOM 2133 C C . LEU A 1 271 ? 4.078 16.609 25.484 1 60.22 271 LEU A C 1
ATOM 2135 O O . LEU A 1 271 ? 4.379 17.547 26.219 1 60.22 271 LEU A O 1
ATOM 2139 N N . ASN A 1 272 ? 3.846 16.703 24.203 1 56.44 272 ASN A N 1
ATOM 2140 C CA . ASN A 1 272 ? 3.959 18 23.562 1 56.44 272 ASN A CA 1
ATOM 2141 C C . ASN A 1 272 ? 2.84 18.938 24 1 56.44 272 ASN A C 1
ATOM 2143 O O . ASN A 1 272 ? 3.07 20.141 24.203 1 56.44 272 ASN A O 1
ATOM 2147 N N . GLN A 1 273 ? 1.688 18.484 24.109 1 54.69 273 GLN A N 1
ATOM 2148 C CA . GLN A 1 273 ? 0.586 19.312 24.594 1 54.69 273 GLN A CA 1
ATOM 2149 C C . GLN A 1 273 ? 0.833 19.766 26.031 1 54.69 273 GLN A C 1
ATOM 2151 O O . GLN A 1 273 ? 0.518 20.906 26.391 1 54.69 273 GLN A O 1
ATOM 2156 N N . LYS A 1 274 ? 1.295 18.953 26.844 1 57.38 274 LYS A N 1
ATOM 2157 C CA . LYS A 1 274 ? 1.597 19.297 28.219 1 57.38 274 LYS A CA 1
ATOM 2158 C C . LYS A 1 274 ? 2.688 20.359 28.297 1 57.38 274 LYS A C 1
ATOM 2160 O O . LYS A 1 274 ? 2.594 21.297 29.094 1 57.38 274 LYS A O 1
ATOM 2165 N N . ALA A 1 275 ? 3.637 20.219 27.5 1 58.66 275 ALA A N 1
ATOM 2166 C CA . ALA A 1 275 ? 4.738 21.188 27.484 1 58.66 275 ALA A CA 1
ATOM 2167 C C . ALA A 1 275 ? 4.258 22.562 27.062 1 58.66 275 ALA A C 1
ATOM 2169 O O . ALA A 1 275 ? 4.664 23.578 27.625 1 58.66 275 ALA A O 1
ATOM 2170 N N . THR A 1 276 ? 3.436 22.578 26.062 1 54.69 276 THR A N 1
ATOM 2171 C CA . THR A 1 276 ? 2.881 23.844 25.609 1 54.69 276 THR A CA 1
ATOM 2172 C C . THR A 1 276 ? 2.023 24.484 26.688 1 54.69 276 THR A C 1
ATOM 2174 O O . THR A 1 276 ? 2.031 25.719 26.859 1 54.69 276 THR A O 1
ATOM 2177 N N . ARG A 1 277 ? 1.295 23.688 27.438 1 57.38 277 ARG A N 1
ATOM 2178 C CA . ARG A 1 277 ? 0.463 24.172 28.531 1 57.38 277 ARG A CA 1
ATOM 2179 C C . ARG A 1 277 ? 1.319 24.703 29.672 1 57.38 277 ARG A C 1
ATOM 2181 O O . ARG A 1 277 ? 0.96 25.672 30.328 1 57.38 277 ARG A O 1
ATOM 2188 N N . GLU A 1 278 ? 2.334 23.922 29.938 1 55.72 278 GLU A N 1
ATOM 2189 C CA . GLU A 1 278 ? 3.203 24.359 31.031 1 55.72 278 GLU A CA 1
ATOM 2190 C C . GLU A 1 278 ? 3.932 25.656 30.672 1 55.72 278 GLU A C 1
ATOM 2192 O O . GLU A 1 278 ? 4.223 26.469 31.547 1 55.72 278 GLU A O 1
ATOM 2197 N N . ASP A 1 279 ? 4.312 25.828 29.469 1 53.06 279 ASP A N 1
ATOM 2198 C CA . ASP A 1 279 ? 4.992 27.031 29.031 1 53.06 279 ASP A CA 1
ATOM 2199 C C . ASP A 1 279 ? 4.008 28.203 28.906 1 53.06 279 ASP A C 1
ATOM 2201 O O . ASP A 1 279 ? 4.418 29.359 28.875 1 53.06 279 ASP A O 1
ATOM 2205 N N . ALA A 1 280 ? 2.734 27.969 28.938 1 51.78 280 ALA A N 1
ATOM 2206 C CA . ALA A 1 280 ? 1.725 29.016 28.953 1 51.78 280 ALA A CA 1
ATOM 2207 C C . ALA A 1 280 ? 1.38 29.422 30.391 1 51.78 280 ALA A C 1
ATOM 2209 O O . ALA A 1 280 ? 1.335 28.562 31.281 1 51.78 280 ALA A O 1
ATOM 2210 N N . MET B 1 1 ? 32.594 27.156 4.273 1 41.5 1 MET B N 1
ATOM 2211 C CA . MET B 1 1 ? 33.094 26.234 3.254 1 41.5 1 MET B CA 1
ATOM 2212 C C . MET B 1 1 ? 32.531 24.844 3.438 1 41.5 1 MET B C 1
ATOM 2214 O O . MET B 1 1 ? 32.281 24.125 2.461 1 41.5 1 MET B O 1
ATOM 2218 N N . LYS B 1 2 ? 32.438 24.344 4.848 1 52.84 2 LYS B N 1
ATOM 2219 C CA . LYS B 1 2 ? 32.031 23.016 5.301 1 52.84 2 LYS B CA 1
ATOM 2220 C C . LYS B 1 2 ? 30.531 22.797 5.059 1 52.84 2 LYS B C 1
ATOM 2222 O O . LYS B 1 2 ? 30.125 21.703 4.668 1 52.84 2 LYS B O 1
ATOM 2227 N N . THR B 1 3 ? 29.906 24 4.984 1 61.94 3 THR B N 1
ATOM 2228 C CA . THR B 1 3 ? 28.469 23.922 4.84 1 61.94 3 THR B CA 1
ATOM 2229 C C . THR B 1 3 ? 28.078 23.703 3.381 1 61.94 3 THR B C 1
ATOM 2231 O O . THR B 1 3 ? 27.125 22.969 3.088 1 61.94 3 THR B O 1
ATOM 2234 N N . LYS B 1 4 ? 29.078 24.281 2.529 1 65 4 LYS B N 1
ATOM 2235 C CA . LYS B 1 4 ? 28.781 24.172 1.104 1 65 4 LYS B CA 1
ATOM 2236 C C . LYS B 1 4 ? 28.984 22.734 0.615 1 65 4 LYS B C 1
ATOM 2238 O O . LYS B 1 4 ? 28.188 22.219 -0.166 1 65 4 LYS B O 1
ATOM 2243 N N . HIS B 1 5 ? 30.078 22.172 1.071 1 72.19 5 HIS B N 1
ATOM 2244 C CA . HIS B 1 5 ? 30.391 20.812 0.676 1 72.19 5 HIS B CA 1
ATOM 2245 C C . HIS B 1 5 ? 29.328 19.828 1.178 1 72.19 5 HIS B C 1
ATOM 2247 O O . HIS B 1 5 ? 28.953 18.891 0.468 1 72.19 5 HIS B O 1
ATOM 2253 N N . LEU B 1 6 ? 28.859 20.094 2.279 1 71.56 6 LEU B N 1
ATOM 2254 C CA . LEU B 1 6 ? 27.828 19.234 2.855 1 71.56 6 LEU B CA 1
ATOM 2255 C C . LEU B 1 6 ? 26.516 19.359 2.076 1 71.56 6 LEU B C 1
ATOM 2257 O O . LEU B 1 6 ? 25.844 18.359 1.832 1 71.56 6 LEU B O 1
ATOM 2261 N N . ARG B 1 7 ? 26.328 20.547 1.692 1 72.81 7 ARG B N 1
ATOM 2262 C CA . ARG B 1 7 ? 25.125 20.797 0.91 1 72.81 7 ARG B CA 1
ATOM 2263 C C . ARG B 1 7 ? 25.203 20.094 -0.444 1 72.81 7 ARG B C 1
ATOM 2265 O O . ARG B 1 7 ? 24.203 19.531 -0.917 1 72.81 7 ARG B O 1
ATOM 2272 N N . LEU B 1 8 ? 26.375 20.188 -0.957 1 77.88 8 LEU B N 1
ATOM 2273 C CA . LEU B 1 8 ? 26.578 19.547 -2.252 1 77.88 8 LEU B CA 1
ATOM 2274 C C . LEU B 1 8 ? 26.453 18.031 -2.133 1 77.88 8 LEU B C 1
ATOM 2276 O O . LEU B 1 8 ? 25.859 17.375 -3.004 1 77.88 8 LEU B O 1
ATOM 2280 N N . MET B 1 9 ? 26.969 17.531 -1.099 1 79.19 9 MET B N 1
ATOM 2281 C CA . MET B 1 9 ? 26.875 16.094 -0.865 1 79.19 9 MET B CA 1
ATOM 2282 C C . MET B 1 9 ? 25.438 15.664 -0.641 1 79.19 9 MET B C 1
ATOM 2284 O O . MET B 1 9 ? 25.016 14.602 -1.108 1 79.19 9 MET B O 1
ATOM 2288 N N . GLN B 1 10 ? 24.797 16.5 -0.014 1 76.5 10 GLN B N 1
ATOM 2289 C CA . GLN B 1 10 ? 23.391 16.203 0.248 1 76.5 10 GLN B CA 1
ATOM 2290 C C . GLN B 1 10 ? 22.562 16.25 -1.039 1 76.5 10 GLN B C 1
ATOM 2292 O O . GLN B 1 10 ? 21.734 15.367 -1.275 1 76.5 10 GLN B O 1
ATOM 2297 N N . ARG B 1 11 ? 22.891 17.203 -1.765 1 76.62 11 ARG B N 1
ATOM 2298 C CA . ARG B 1 11 ? 22.203 17.328 -3.041 1 76.62 11 ARG B CA 1
ATOM 2299 C C . ARG B 1 11 ? 22.531 16.156 -3.959 1 76.62 11 ARG B C 1
ATOM 2301 O O . ARG B 1 11 ? 21.641 15.617 -4.625 1 76.62 11 ARG B O 1
ATOM 2308 N N . ALA B 1 12 ? 23.734 15.836 -3.945 1 82.12 12 ALA B N 1
ATOM 2309 C CA . ALA B 1 12 ? 24.172 14.711 -4.77 1 82.12 12 ALA B CA 1
ATOM 2310 C C . ALA B 1 12 ? 23.484 13.422 -4.336 1 82.12 12 ALA B C 1
ATOM 2312 O O . ALA B 1 12 ? 23.078 12.609 -5.172 1 82.12 12 ALA B O 1
ATOM 2313 N N . TYR B 1 13 ? 23.344 13.297 -3.121 1 80.88 13 TYR B N 1
ATOM 2314 C CA . TYR B 1 13 ? 22.672 12.117 -2.576 1 80.88 13 TYR B CA 1
ATOM 2315 C C . TYR B 1 13 ? 21.219 12.062 -3.01 1 80.88 13 TYR B C 1
ATOM 2317 O O . TYR B 1 13 ? 20.734 11.016 -3.438 1 80.88 13 TYR B O 1
ATOM 2325 N N . VAL B 1 14 ? 20.609 13.156 -2.957 1 79 14 VAL B N 1
ATOM 2326 C CA . VAL B 1 14 ? 19.188 13.219 -3.311 1 79 14 VAL B CA 1
ATOM 2327 C C . VAL B 1 14 ? 19.016 12.867 -4.789 1 79 14 VAL B C 1
ATOM 2329 O O . VAL B 1 14 ? 18.156 12.055 -5.141 1 79 14 VAL B O 1
ATOM 2332 N N . VAL B 1 15 ? 19.859 13.352 -5.562 1 79.69 15 VAL B N 1
ATOM 2333 C CA . VAL B 1 15 ? 19.781 13.125 -7.004 1 79.69 15 VAL B CA 1
ATOM 2334 C C . VAL B 1 15 ? 20.078 11.656 -7.312 1 79.69 15 VAL B C 1
ATOM 2336 O O . VAL B 1 15 ? 19.391 11.031 -8.109 1 79.69 15 VAL B O 1
ATOM 2339 N N . LEU B 1 16 ? 21.047 11.148 -6.676 1 82.25 16 LEU B N 1
ATOM 2340 C CA . LEU B 1 16 ? 21.453 9.766 -6.91 1 82.25 16 LEU B CA 1
ATOM 2341 C C . LEU B 1 16 ? 20.359 8.789 -6.453 1 82.25 16 LEU B C 1
ATOM 2343 O O . LEU B 1 16 ? 20.094 7.797 -7.129 1 82.25 16 LEU B O 1
ATOM 2347 N N . PHE B 1 17 ? 19.812 9.133 -5.383 1 78.69 17 PHE B N 1
ATOM 2348 C CA . PHE B 1 17 ? 18.781 8.25 -4.855 1 78.69 17 PHE B CA 1
ATOM 2349 C C . PHE B 1 17 ? 17.562 8.234 -5.773 1 78.69 17 PHE B C 1
ATOM 2351 O O . PHE B 1 17 ? 17.047 7.164 -6.117 1 78.69 17 PHE B O 1
ATOM 2358 N N . PHE B 1 18 ? 17.188 9.344 -6.199 1 77.19 18 PHE B N 1
ATOM 2359 C CA . PHE B 1 18 ? 16.016 9.43 -7.055 1 77.19 18 PHE B CA 1
ATOM 2360 C C . PHE B 1 18 ? 16.297 8.828 -8.43 1 77.19 18 PHE B C 1
ATOM 2362 O O . PHE B 1 18 ? 15.414 8.219 -9.039 1 77.19 18 PHE B O 1
ATOM 2369 N N . ALA B 1 19 ? 17.469 9.008 -8.805 1 80.75 19 ALA B N 1
ATOM 2370 C CA . ALA B 1 19 ? 17.875 8.359 -10.047 1 80.75 19 ALA B CA 1
ATOM 2371 C C . ALA B 1 19 ? 17.766 6.84 -9.93 1 80.75 19 ALA B C 1
ATOM 2373 O O . ALA B 1 19 ? 17.266 6.172 -10.836 1 80.75 19 ALA B O 1
ATOM 2374 N N . PHE B 1 20 ? 18.156 6.383 -8.828 1 80.44 20 PHE B N 1
ATOM 2375 C CA . PHE B 1 20 ? 18.109 4.941 -8.602 1 80.44 20 PHE B CA 1
ATOM 2376 C C . PHE B 1 20 ? 16.656 4.461 -8.508 1 80.44 20 PHE B C 1
ATOM 2378 O O . PHE B 1 20 ? 16.344 3.352 -8.938 1 80.44 20 PHE B O 1
ATOM 2385 N N . MET B 1 21 ? 15.836 5.273 -7.957 1 77.06 21 MET B N 1
ATOM 2386 C CA . MET B 1 21 ? 14.438 4.887 -7.773 1 77.06 21 MET B CA 1
ATOM 2387 C C . MET B 1 21 ? 13.695 4.898 -9.102 1 77.06 21 MET B C 1
ATOM 2389 O O . MET B 1 21 ? 12.867 4.023 -9.367 1 77.06 21 MET B O 1
ATOM 2393 N N . TYR B 1 22 ? 14.047 5.828 -9.992 1 83.94 22 TYR B N 1
ATOM 2394 C CA . TYR B 1 22 ? 13.273 6.023 -11.211 1 83.94 22 TYR B CA 1
ATOM 2395 C C . TYR B 1 22 ? 13.953 5.359 -12.398 1 83.94 22 TYR B C 1
ATOM 2397 O O . TYR B 1 22 ? 13.312 5.07 -13.414 1 83.94 22 TYR B O 1
ATOM 2405 N N . LEU B 1 23 ? 15.18 5.086 -12.242 1 88.44 23 LEU B N 1
ATOM 2406 C CA . LEU B 1 23 ? 15.953 4.492 -13.328 1 88.44 23 LEU B CA 1
ATOM 2407 C C . LEU B 1 23 ? 15.367 3.139 -13.734 1 88.44 23 LEU B C 1
ATOM 2409 O O . LEU B 1 23 ? 15.242 2.842 -14.922 1 88.44 23 LEU B O 1
ATOM 2413 N N . PRO B 1 24 ? 15.016 2.336 -12.727 1 89.31 24 PRO B N 1
ATOM 2414 C CA . PRO B 1 24 ? 14.445 1.045 -13.109 1 89.31 24 PRO B CA 1
ATOM 2415 C C . PRO B 1 24 ? 13.172 1.188 -13.938 1 89.31 24 PRO B C 1
ATOM 2417 O O . PRO B 1 24 ? 12.961 0.434 -14.891 1 89.31 24 PRO B O 1
ATOM 2420 N N . ILE B 1 25 ? 12.383 2.064 -13.539 1 89.31 25 ILE B N 1
ATOM 2421 C CA . ILE B 1 25 ? 11.125 2.281 -14.25 1 89.31 25 ILE B CA 1
ATOM 2422 C C . ILE B 1 25 ? 11.406 2.814 -15.656 1 89.31 25 ILE B C 1
ATOM 2424 O O . ILE B 1 25 ? 10.82 2.344 -16.625 1 89.31 25 ILE B O 1
ATOM 2428 N N . ALA B 1 26 ? 12.344 3.793 -15.727 1 90.19 26 ALA B N 1
ATOM 2429 C CA . ALA B 1 26 ? 12.734 4.34 -17.016 1 90.19 26 ALA B CA 1
ATOM 2430 C C . ALA B 1 26 ? 13.32 3.258 -17.922 1 90.19 26 ALA B C 1
ATOM 2432 O O . ALA B 1 26 ? 13.023 3.209 -19.125 1 90.19 26 ALA B O 1
ATOM 2433 N N . TYR B 1 27 ? 14.109 2.461 -17.281 1 90.5 27 TYR B N 1
ATOM 2434 C CA . TYR B 1 27 ? 14.719 1.348 -18 1 90.5 27 TYR B CA 1
ATOM 2435 C C . TYR B 1 27 ? 13.648 0.423 -18.578 1 90.5 27 TYR B C 1
ATOM 2437 O O . TYR B 1 27 ? 13.727 0.031 -19.75 1 90.5 27 TYR B O 1
ATOM 2445 N N . MET B 1 28 ? 12.656 0.091 -17.781 1 90.62 28 MET B N 1
ATOM 2446 C CA . MET B 1 28 ? 11.562 -0.776 -18.219 1 90.62 28 MET B CA 1
ATOM 2447 C C . MET B 1 28 ? 10.773 -0.136 -19.344 1 90.62 28 MET B C 1
ATOM 2449 O O . MET B 1 28 ? 10.438 -0.803 -20.328 1 90.62 28 MET B O 1
ATOM 2453 N N . ILE B 1 29 ? 10.555 1.158 -19.266 1 92 29 ILE B N 1
ATOM 2454 C CA . ILE B 1 29 ? 9.797 1.877 -20.281 1 92 29 ILE B CA 1
ATOM 2455 C C . ILE B 1 29 ? 10.562 1.874 -21.594 1 92 29 ILE B C 1
ATOM 2457 O O . ILE B 1 29 ? 9.992 1.604 -22.656 1 92 29 ILE B O 1
ATOM 2461 N N . VAL B 1 30 ? 11.828 2.129 -21.547 1 92.38 30 VAL B N 1
ATOM 2462 C CA . VAL B 1 30 ? 12.664 2.158 -22.75 1 92.38 30 VAL B CA 1
ATOM 2463 C C . VAL B 1 30 ? 12.672 0.78 -23.406 1 92.38 30 VAL B C 1
ATOM 2465 O O . VAL B 1 30 ? 12.523 0.665 -24.625 1 92.38 30 VAL B O 1
ATOM 2468 N N . PHE B 1 31 ? 12.711 -0.253 -22.641 1 91.75 31 PHE B N 1
ATOM 2469 C CA . PHE B 1 31 ? 12.828 -1.6 -23.188 1 91.75 31 PHE B CA 1
ATOM 2470 C C . PHE B 1 31 ? 11.469 -2.117 -23.641 1 91.75 31 PHE B C 1
ATOM 2472 O O . PHE B 1 31 ? 11.383 -3.133 -24.328 1 91.75 31 PHE B O 1
ATOM 2479 N N . SER B 1 32 ? 10.438 -1.447 -23.188 1 92.31 32 SER B N 1
ATOM 2480 C CA . SER B 1 32 ? 9.125 -1.795 -23.719 1 92.31 32 SER B CA 1
ATOM 2481 C C . SER B 1 32 ? 9.023 -1.479 -25.203 1 92.31 32 SER B C 1
ATOM 2483 O O . SER B 1 32 ? 8.141 -1.99 -25.891 1 92.31 32 SER B O 1
ATOM 2485 N N . PHE B 1 33 ? 10.023 -0.676 -25.719 1 93.81 33 PHE B N 1
ATOM 2486 C CA . PHE B 1 33 ? 10.047 -0.303 -27.125 1 93.81 33 PHE B CA 1
ATOM 2487 C C . PHE B 1 33 ? 11.148 -1.051 -27.859 1 93.81 33 PHE B C 1
ATOM 2489 O O . PHE B 1 33 ? 11.445 -0.742 -29.016 1 93.81 33 PHE B O 1
ATOM 2496 N N . ASN B 1 34 ? 11.727 -1.984 -27.172 1 91.06 34 ASN B N 1
ATOM 2497 C CA . ASN B 1 34 ? 12.844 -2.721 -27.766 1 91.06 34 ASN B CA 1
ATOM 2498 C C . ASN B 1 34 ? 12.359 -3.82 -28.703 1 91.06 34 ASN B C 1
ATOM 2500 O O . ASN B 1 34 ? 11.469 -4.594 -28.359 1 91.06 34 ASN B O 1
ATOM 2504 N N . GLN B 1 35 ? 13.008 -3.945 -29.859 1 90.44 35 GLN B N 1
ATOM 2505 C CA . GLN B 1 35 ? 12.617 -4.934 -30.859 1 90.44 35 GLN B CA 1
ATOM 2506 C C . GLN B 1 35 ? 12.984 -6.348 -30.422 1 90.44 35 GLN B C 1
ATOM 2508 O O . GLN B 1 35 ? 12.227 -7.293 -30.656 1 90.44 35 GLN B O 1
ATOM 2513 N N . SER B 1 36 ? 14.086 -6.41 -29.75 1 85.25 36 SER B N 1
ATOM 2514 C CA . SER B 1 36 ? 14.523 -7.73 -29.297 1 85.25 36 SER B CA 1
ATOM 2515 C C . SER B 1 36 ? 13.82 -8.141 -28.016 1 85.25 36 SER B C 1
ATOM 2517 O O . SER B 1 36 ? 13.352 -7.285 -27.266 1 85.25 36 SER B O 1
ATOM 2519 N N . LYS B 1 37 ? 13.734 -9.461 -27.812 1 80.25 37 LYS B N 1
ATOM 2520 C CA . LYS B 1 37 ? 13.102 -10 -26.609 1 80.25 37 LYS B CA 1
ATOM 2521 C C . LYS B 1 37 ? 14.055 -9.945 -25.406 1 80.25 37 LYS B C 1
ATOM 2523 O O . LYS B 1 37 ? 13.641 -10.141 -24.266 1 80.25 37 LYS B O 1
ATOM 2528 N N . GLY B 1 38 ? 15.195 -9.516 -25.734 1 72.69 38 GLY B N 1
ATOM 2529 C CA . GLY B 1 38 ? 16.188 -9.523 -24.672 1 72.69 38 GLY B CA 1
ATOM 2530 C C . GLY B 1 38 ? 16.094 -8.297 -23.766 1 72.69 38 GLY B C 1
ATOM 2531 O O . GLY B 1 38 ? 15.469 -7.301 -24.125 1 72.69 38 GLY B O 1
ATOM 2532 N N . TYR B 1 39 ? 16.609 -8.406 -22.531 1 71.25 39 TYR B N 1
ATOM 2533 C CA . TYR B 1 39 ? 16.547 -7.363 -21.516 1 71.25 39 TYR B CA 1
ATOM 2534 C C . TYR B 1 39 ? 17.875 -6.637 -21.406 1 71.25 39 TYR B C 1
ATOM 2536 O O . TYR B 1 39 ? 18.062 -5.812 -20.5 1 71.25 39 TYR B O 1
ATOM 2544 N N . SER B 1 40 ? 18.75 -6.855 -22.328 1 72.31 40 SER B N 1
ATOM 2545 C CA . SER B 1 40 ? 20.078 -6.285 -22.109 1 72.31 40 SER B CA 1
ATOM 2546 C C . SER B 1 40 ? 20.469 -5.359 -23.25 1 72.31 40 SER B C 1
ATOM 2548 O O . SER B 1 40 ? 21.125 -4.336 -23.031 1 72.31 40 SER B O 1
ATOM 2550 N N . LEU B 1 41 ? 20.047 -5.738 -24.484 1 77.88 41 LEU B N 1
ATOM 2551 C CA . LEU B 1 41 ? 20.484 -4.945 -25.625 1 77.88 41 LEU B CA 1
ATOM 2552 C C . LEU B 1 41 ? 19.297 -4.332 -26.359 1 77.88 41 LEU B C 1
ATOM 2554 O O . LEU B 1 41 ? 18.328 -5.023 -26.656 1 77.88 41 LEU B O 1
ATOM 2558 N N . PHE B 1 42 ? 19.484 -3.094 -26.438 1 85.25 42 PHE B N 1
ATOM 2559 C CA . PHE B 1 42 ? 18.469 -2.389 -27.234 1 85.25 42 PHE B CA 1
ATOM 2560 C C . PHE B 1 42 ? 18.797 -2.467 -28.719 1 85.25 42 PHE B C 1
ATOM 2562 O O . PHE B 1 42 ? 19.766 -1.854 -29.172 1 85.25 42 PHE B O 1
ATOM 2569 N N . THR B 1 43 ? 18.094 -3.154 -29.453 1 88.44 43 THR B N 1
ATOM 2570 C CA . THR B 1 43 ? 18.438 -3.449 -30.844 1 88.44 43 THR B CA 1
ATOM 2571 C C . THR B 1 43 ? 17.688 -2.523 -31.797 1 88.44 43 THR B C 1
ATOM 2573 O O . THR B 1 43 ? 18.125 -2.285 -32.906 1 88.44 43 THR B O 1
ATOM 2576 N N . GLY B 1 44 ? 16.484 -2.021 -31.391 1 90.5 44 GLY B N 1
ATOM 2577 C CA . GLY B 1 44 ? 15.688 -1.158 -32.25 1 90.5 44 GLY B CA 1
ATOM 2578 C C . GLY B 1 44 ? 14.352 -0.773 -31.641 1 90.5 44 GLY B C 1
ATOM 2579 O O . GLY B 1 44 ? 13.852 -1.454 -30.75 1 90.5 44 GLY B O 1
ATOM 2580 N N . PHE B 1 45 ? 13.898 0.234 -32.188 1 93.5 45 PHE B N 1
ATOM 2581 C CA . PHE B 1 45 ? 12.617 0.747 -31.719 1 93.5 45 PHE B CA 1
ATOM 2582 C C . PHE B 1 45 ? 11.461 0.005 -32.375 1 93.5 45 PHE B C 1
ATOM 2584 O O . PHE B 1 45 ? 11.508 -0.273 -33.562 1 93.5 45 PHE B O 1
ATOM 2591 N N . THR B 1 46 ? 10.461 -0.453 -31.578 1 93.5 46 THR B N 1
ATOM 2592 C CA . THR B 1 46 ? 9.281 -1.116 -32.125 1 93.5 46 THR B CA 1
ATOM 2593 C C . THR B 1 46 ? 8.047 -0.823 -31.281 1 93.5 46 THR B C 1
ATOM 2595 O O . THR B 1 46 ? 8.172 -0.472 -30.094 1 93.5 46 THR B O 1
ATOM 2598 N N . LEU B 1 47 ? 6.918 -0.878 -31.875 1 93.88 47 LEU B N 1
ATOM 2599 C CA . LEU B 1 47 ? 5.641 -0.759 -31.172 1 93.88 47 LEU B CA 1
ATOM 2600 C C . LEU B 1 47 ? 4.867 -2.072 -31.234 1 93.88 47 LEU B C 1
ATOM 2602 O O . LEU B 1 47 ? 3.693 -2.121 -30.859 1 93.88 47 LEU B O 1
ATOM 2606 N N . LYS B 1 48 ? 5.527 -3.096 -31.609 1 93.25 48 LYS B N 1
ATOM 2607 C CA . LYS B 1 48 ? 4.879 -4.383 -31.844 1 93.25 48 LYS B CA 1
ATOM 2608 C C . LYS B 1 48 ? 4.312 -4.945 -30.547 1 93.25 48 LYS B C 1
ATOM 2610 O O . LYS B 1 48 ? 3.248 -5.57 -30.531 1 93.25 48 LYS B O 1
ATOM 2615 N N . TRP B 1 49 ? 4.977 -4.711 -29.453 1 92.75 49 TRP B N 1
ATOM 2616 C CA . TRP B 1 49 ? 4.531 -5.25 -28.172 1 92.75 49 TRP B CA 1
ATOM 2617 C C . TRP B 1 49 ? 3.246 -4.566 -27.703 1 92.75 49 TRP B C 1
ATOM 2619 O O . TRP B 1 49 ? 2.369 -5.211 -27.125 1 92.75 49 TRP B O 1
ATOM 2629 N N . TYR B 1 50 ? 3.172 -3.338 -28.031 1 93.31 50 TYR B N 1
ATOM 2630 C CA . TYR B 1 50 ? 1.96 -2.594 -27.703 1 93.31 50 TYR B CA 1
ATOM 2631 C C . TYR B 1 50 ? 0.795 -3.043 -28.578 1 93.31 50 TYR B C 1
ATOM 2633 O O . TYR B 1 50 ? -0.325 -3.211 -28.094 1 93.31 50 TYR B O 1
ATOM 2641 N N . ALA B 1 51 ? 1.067 -3.262 -29.797 1 93.25 51 ALA B N 1
ATOM 2642 C CA . ALA B 1 51 ? 0.04 -3.734 -30.719 1 93.25 51 ALA B CA 1
ATOM 2643 C C . ALA B 1 51 ? -0.465 -5.117 -30.328 1 93.25 51 ALA B C 1
ATOM 2645 O O . ALA B 1 51 ? -1.664 -5.395 -30.391 1 93.25 51 ALA B O 1
ATOM 2646 N N . SER B 1 52 ? 0.429 -5.93 -29.922 1 91.81 52 SER B N 1
ATOM 2647 C CA . SER B 1 52 ? 0.079 -7.285 -29.516 1 91.81 52 SER B CA 1
ATOM 2648 C C . SER B 1 52 ? -0.833 -7.277 -28.297 1 91.81 52 SER B C 1
ATOM 2650 O O . SER B 1 52 ? -1.696 -8.148 -28.156 1 91.81 52 SER B O 1
ATOM 2652 N N . LEU B 1 53 ? -0.625 -6.336 -27.422 1 90.38 53 LEU B N 1
ATOM 2653 C CA . LEU B 1 53 ? -1.448 -6.234 -26.234 1 90.38 53 LEU B CA 1
ATOM 2654 C C . LEU B 1 53 ? -2.898 -5.93 -26.594 1 90.38 53 LEU B C 1
ATOM 2656 O O . LEU B 1 53 ? -3.822 -6.461 -25.969 1 90.38 53 LEU B O 1
ATOM 2660 N N . PHE B 1 54 ? -3.08 -5.078 -27.609 1 89.81 54 PHE B N 1
ATOM 2661 C CA . PHE B 1 54 ? -4.422 -4.668 -28.016 1 89.81 54 PHE B CA 1
ATOM 2662 C C . PHE B 1 54 ? -5.129 -5.789 -28.766 1 89.81 54 PHE B C 1
ATOM 2664 O O . PHE B 1 54 ? -6.355 -5.781 -28.891 1 89.81 54 PHE B O 1
ATOM 2671 N N . SER B 1 55 ? -4.328 -6.742 -29.203 1 91.19 55 SER B N 1
ATOM 2672 C CA . SER B 1 55 ? -4.902 -7.871 -29.938 1 91.19 55 SER B CA 1
ATOM 2673 C C . SER B 1 55 ? -5.109 -9.07 -29.016 1 91.19 55 SER B C 1
ATOM 2675 O O . SER B 1 55 ? -5.68 -10.086 -29.422 1 91.19 55 SER B O 1
ATOM 2677 N N . ASN B 1 56 ? -4.711 -8.922 -27.844 1 91.56 56 ASN B N 1
ATOM 2678 C CA . ASN B 1 56 ? -4.863 -9.984 -26.859 1 91.56 56 ASN B CA 1
ATOM 2679 C C . ASN B 1 56 ? -6.148 -9.828 -26.047 1 91.56 56 ASN B C 1
ATOM 2681 O O . ASN B 1 56 ? -6.238 -8.969 -25.172 1 91.56 56 ASN B O 1
ATOM 2685 N N . ALA B 1 57 ? -7.062 -10.68 -26.266 1 92.81 57 ALA B N 1
ATOM 2686 C CA . ALA B 1 57 ? -8.391 -10.578 -25.672 1 92.81 57 ALA B CA 1
ATOM 2687 C C . ALA B 1 57 ? -8.305 -10.711 -24.141 1 92.81 57 ALA B C 1
ATOM 2689 O O . ALA B 1 57 ? -9.047 -10.047 -23.422 1 92.81 57 ALA B O 1
ATOM 2690 N N . SER B 1 58 ? -7.461 -11.523 -23.688 1 92 58 SER B N 1
ATOM 2691 C CA . SER B 1 58 ? -7.324 -11.75 -22.25 1 92 58 SER B CA 1
ATOM 2692 C C . SER B 1 58 ? -6.812 -10.5 -21.531 1 92 58 SER B C 1
ATOM 2694 O O . SER B 1 58 ? -7.289 -10.156 -20.453 1 92 58 SER B O 1
ATOM 2696 N N . ILE B 1 59 ? -5.891 -9.828 -22.188 1 92 59 ILE B N 1
ATOM 2697 C CA . ILE B 1 59 ? -5.309 -8.625 -21.609 1 92 59 ILE B CA 1
ATOM 2698 C C . ILE B 1 59 ? -6.332 -7.492 -21.625 1 92 59 ILE B C 1
ATOM 2700 O O . ILE B 1 59 ? -6.449 -6.73 -20.656 1 92 59 ILE B O 1
ATOM 2704 N N . LEU B 1 60 ? -7.031 -7.414 -22.672 1 92.31 60 LEU B N 1
ATOM 2705 C CA . LEU B 1 60 ? -8.07 -6.391 -22.766 1 92.31 60 LEU B CA 1
ATOM 2706 C C . LEU B 1 60 ? -9.164 -6.629 -21.734 1 92.31 60 LEU B C 1
ATOM 2708 O O . LEU B 1 60 ? -9.688 -5.676 -21.156 1 92.31 60 LEU B O 1
ATOM 2712 N N . ARG B 1 61 ? -9.508 -7.84 -21.547 1 94.44 61 ARG B N 1
ATOM 2713 C CA . ARG B 1 61 ? -10.492 -8.172 -20.531 1 94.44 61 ARG B CA 1
ATOM 2714 C C . ARG B 1 61 ? -9.984 -7.801 -19.141 1 94.44 61 ARG B C 1
ATOM 2716 O O . ARG B 1 61 ? -10.734 -7.277 -18.312 1 94.44 61 ARG B O 1
ATOM 2723 N N . ALA B 1 62 ? -8.742 -8.094 -18.844 1 94.88 62 ALA B N 1
ATOM 2724 C CA . ALA B 1 62 ? -8.133 -7.742 -17.562 1 94.88 62 ALA B CA 1
ATOM 2725 C C . ALA B 1 62 ? -8.156 -6.23 -17.344 1 94.88 62 ALA B C 1
ATOM 2727 O O . ALA B 1 62 ? -8.383 -5.766 -16.234 1 94.88 62 ALA B O 1
ATOM 2728 N N . LEU B 1 63 ? -7.902 -5.508 -18.438 1 91.5 63 LEU B N 1
ATOM 2729 C CA . LEU B 1 63 ? -7.961 -4.051 -18.375 1 91.5 63 LEU B CA 1
ATOM 2730 C C . LEU B 1 63 ? -9.359 -3.578 -18 1 91.5 63 LEU B C 1
ATOM 2732 O O . LEU B 1 63 ? -9.531 -2.744 -17.109 1 91.5 63 LEU B O 1
ATOM 2736 N N . TRP B 1 64 ? -10.289 -4.109 -18.641 1 93.81 64 TRP B N 1
ATOM 2737 C CA . TRP B 1 64 ? -11.68 -3.719 -18.391 1 93.81 64 TRP B CA 1
ATOM 2738 C C . TRP B 1 64 ? -12.102 -4.086 -16.969 1 93.81 64 TRP B C 1
ATOM 2740 O O . TRP B 1 64 ? -12.773 -3.303 -16.297 1 93.81 64 TRP B O 1
ATOM 2750 N N . VAL B 1 65 ? -11.75 -5.234 -16.547 1 96 65 VAL B N 1
ATOM 2751 C CA . VAL B 1 65 ? -12.094 -5.672 -15.195 1 96 65 VAL B CA 1
ATOM 2752 C C . VAL B 1 65 ? -11.461 -4.734 -14.172 1 96 65 VAL B C 1
ATOM 2754 O O . VAL B 1 65 ? -12.109 -4.32 -13.211 1 96 65 VAL B O 1
ATOM 2757 N N . SER B 1 66 ? -10.164 -4.395 -14.367 1 95 66 SER B N 1
ATOM 2758 C CA . SER B 1 66 ? -9.469 -3.488 -13.461 1 95 66 SER B CA 1
ATOM 2759 C C . SER B 1 66 ? -10.172 -2.135 -13.383 1 95 66 SER B C 1
ATOM 2761 O O . SER B 1 66 ? -10.391 -1.602 -12.297 1 95 66 SER B O 1
ATOM 2763 N N . LEU B 1 67 ? -10.555 -1.603 -14.555 1 93.94 67 LEU B N 1
ATOM 2764 C CA . LEU B 1 67 ? -11.188 -0.291 -14.602 1 93.94 67 LEU B CA 1
ATOM 2765 C C . LEU B 1 67 ? -12.578 -0.338 -13.977 1 93.94 67 LEU B C 1
ATOM 2767 O O . LEU B 1 67 ? -12.953 0.556 -13.211 1 93.94 67 LEU B O 1
ATOM 2771 N N . GLU B 1 68 ? -13.258 -1.354 -14.289 1 96.75 68 GLU B N 1
ATOM 2772 C CA . GLU B 1 68 ? -14.617 -1.516 -13.781 1 96.75 68 GLU B CA 1
ATOM 2773 C C . GLU B 1 68 ? -14.625 -1.655 -12.266 1 96.75 68 GLU B C 1
ATOM 2775 O O . GLU B 1 68 ? -15.367 -0.954 -11.57 1 96.75 68 GLU B O 1
ATOM 2780 N N . VAL B 1 69 ? -13.844 -2.527 -11.75 1 97.69 69 VAL B N 1
ATOM 2781 C CA . VAL B 1 69 ? -13.789 -2.783 -10.312 1 97.69 69 VAL B CA 1
ATOM 2782 C C . VAL B 1 69 ? -13.289 -1.537 -9.586 1 97.69 69 VAL B C 1
ATOM 2784 O O . VAL B 1 69 ? -13.805 -1.183 -8.523 1 97.69 69 VAL B O 1
ATOM 2787 N N . ALA B 1 70 ? -12.289 -0.919 -10.164 1 96.88 70 ALA B N 1
ATOM 2788 C CA . ALA B 1 70 ? -11.734 0.281 -9.539 1 96.88 70 ALA B CA 1
ATOM 2789 C C . ALA B 1 70 ? -12.781 1.388 -9.461 1 96.88 70 ALA B C 1
ATOM 2791 O O . ALA B 1 70 ? -12.961 2.002 -8.406 1 96.88 70 ALA B O 1
ATOM 2792 N N . LEU B 1 71 ? -13.477 1.591 -10.539 1 97.12 71 LEU B N 1
ATOM 2793 C CA . LEU B 1 71 ? -14.461 2.672 -10.594 1 97.12 71 LEU B CA 1
ATOM 2794 C C . LEU B 1 71 ? -15.641 2.379 -9.68 1 97.12 71 LEU B C 1
ATOM 2796 O O . LEU B 1 71 ? -16.016 3.215 -8.859 1 97.12 71 LEU B O 1
ATOM 2800 N N . ILE B 1 72 ? -16.203 1.242 -9.75 1 98.31 72 ILE B N 1
ATOM 2801 C CA . ILE B 1 72 ? -17.406 0.891 -8.984 1 98.31 72 ILE B CA 1
ATOM 2802 C C . ILE B 1 72 ? -17.062 0.826 -7.5 1 98.31 72 ILE B C 1
ATOM 2804 O O . ILE B 1 72 ? -17.781 1.368 -6.664 1 98.31 72 ILE B O 1
ATOM 2808 N N . SER B 1 73 ? -15.969 0.169 -7.156 1 98.12 73 SER B N 1
ATOM 2809 C CA . SER B 1 73 ? -15.594 0.056 -5.75 1 98.12 73 SER B CA 1
ATOM 2810 C C . SER B 1 73 ? -15.258 1.42 -5.156 1 98.12 73 SER B C 1
ATOM 2812 O O . SER B 1 73 ? -15.594 1.703 -4.008 1 98.12 73 SER B O 1
ATOM 2814 N N . ALA B 1 74 ? -14.555 2.242 -5.961 1 97.56 74 ALA B N 1
ATOM 2815 C CA . ALA B 1 74 ? -14.203 3.574 -5.477 1 97.56 74 ALA B CA 1
ATOM 2816 C C . ALA B 1 74 ? -15.453 4.406 -5.203 1 97.56 74 ALA B C 1
ATOM 2818 O O . ALA B 1 74 ? -15.539 5.086 -4.18 1 97.56 74 ALA B O 1
ATOM 2819 N N . VAL B 1 75 ? -16.422 4.348 -6.094 1 98.19 75 VAL B N 1
ATOM 2820 C CA . VAL B 1 75 ? -17.656 5.109 -5.934 1 98.19 75 VAL B CA 1
ATOM 2821 C C . VAL B 1 75 ? -18.406 4.625 -4.695 1 98.19 75 VAL B C 1
ATOM 2823 O O . VAL B 1 75 ? -18.766 5.426 -3.834 1 98.19 75 VAL B O 1
ATOM 2826 N N . ILE B 1 76 ? -18.609 3.369 -4.594 1 97.81 76 ILE B N 1
ATOM 2827 C CA . ILE B 1 76 ? -19.359 2.801 -3.482 1 97.81 76 ILE B CA 1
ATOM 2828 C C . ILE B 1 76 ? -18.609 3.043 -2.172 1 97.81 76 ILE B C 1
ATOM 2830 O O . ILE B 1 76 ? -19.219 3.434 -1.171 1 97.81 76 ILE B O 1
ATOM 2834 N N . ALA B 1 77 ? -17.328 2.818 -2.152 1 96.81 77 ALA B N 1
ATOM 2835 C CA . ALA B 1 77 ? -16.531 3.027 -0.948 1 96.81 77 ALA B CA 1
ATOM 2836 C C . ALA B 1 77 ? -16.562 4.488 -0.512 1 96.81 77 ALA B C 1
ATOM 2838 O O . ALA B 1 77 ? -16.594 4.785 0.685 1 96.81 77 ALA B O 1
ATOM 2839 N N . THR B 1 78 ? -16.469 5.359 -1.492 1 97.31 78 THR B N 1
ATOM 2840 C CA . THR B 1 78 ? -16.516 6.785 -1.176 1 97.31 78 THR B CA 1
ATOM 2841 C C . THR B 1 78 ? -17.844 7.156 -0.517 1 97.31 78 THR B C 1
ATOM 2843 O O . THR B 1 78 ? -17.859 7.898 0.468 1 97.31 78 THR B O 1
ATOM 2846 N N . VAL B 1 79 ? -18.922 6.641 -1.048 1 95.62 79 VAL B N 1
ATOM 2847 C CA . VAL B 1 79 ? -20.234 6.914 -0.489 1 95.62 79 VAL B CA 1
ATOM 2848 C C . VAL B 1 79 ? -20.344 6.305 0.908 1 95.62 79 VAL B C 1
ATOM 2850 O O . VAL B 1 79 ? -20.719 6.988 1.865 1 95.62 79 VAL B O 1
ATOM 2853 N N . LEU B 1 80 ? -19.984 5.07 1.037 1 93.75 80 LEU B N 1
ATOM 2854 C CA . LEU B 1 80 ? -20.094 4.363 2.311 1 93.75 80 LEU B CA 1
ATOM 2855 C C . LEU B 1 80 ? -19.125 4.953 3.334 1 93.75 80 LEU B C 1
ATOM 2857 O O . LEU B 1 80 ? -19.469 5.102 4.508 1 93.75 80 LEU B O 1
ATOM 2861 N N . GLY B 1 81 ? -17.891 5.184 2.9 1 93.44 81 GLY B N 1
ATOM 2862 C CA . GLY B 1 81 ? -16.891 5.742 3.795 1 93.44 81 GLY B CA 1
ATOM 2863 C C . GLY B 1 81 ? -17.234 7.133 4.293 1 93.44 81 GLY B C 1
ATOM 2864 O O . GLY B 1 81 ? -17 7.461 5.457 1 93.44 81 GLY B O 1
ATOM 2865 N N . THR B 1 82 ? -17.75 7.945 3.4 1 93 82 THR B N 1
ATOM 2866 C CA . THR B 1 82 ? -18.188 9.281 3.797 1 93 82 THR B CA 1
ATOM 2867 C C . THR B 1 82 ? -19.328 9.203 4.801 1 93 82 THR B C 1
ATOM 2869 O O . THR B 1 82 ? -19.344 9.922 5.805 1 93 82 THR B O 1
ATOM 2872 N N . ALA B 1 83 ? -20.312 8.359 4.473 1 90.06 83 ALA B N 1
ATOM 2873 C CA . ALA B 1 83 ? -21.406 8.148 5.418 1 90.06 83 ALA B CA 1
ATOM 2874 C C . ALA B 1 83 ? -20.875 7.707 6.777 1 90.06 83 ALA B C 1
ATOM 2876 O O . ALA B 1 83 ? -21.344 8.172 7.816 1 90.06 83 ALA B O 1
ATOM 2877 N N . ALA B 1 84 ? -19.922 6.84 6.762 1 89.81 84 ALA B N 1
ATOM 2878 C CA . ALA B 1 84 ? -19.344 6.363 8.008 1 89.81 84 ALA B CA 1
ATOM 2879 C C . ALA B 1 84 ? -18.609 7.488 8.742 1 89.81 84 ALA B C 1
ATOM 2881 O O . ALA B 1 84 ? -18.703 7.609 9.961 1 89.81 84 ALA B O 1
ATOM 2882 N N . ALA B 1 85 ? -17.844 8.234 7.98 1 90 85 ALA B N 1
ATOM 2883 C CA . ALA B 1 85 ? -17.125 9.359 8.57 1 90 85 ALA B CA 1
ATOM 2884 C C . ALA B 1 85 ? -18.109 10.336 9.242 1 90 85 ALA B C 1
ATOM 2886 O O . ALA B 1 85 ? -17.828 10.844 10.328 1 90 85 ALA B O 1
ATOM 2887 N N . LEU B 1 86 ? -19.219 10.594 8.609 1 85.88 86 LEU B N 1
ATOM 2888 C CA . LEU B 1 86 ? -20.25 11.469 9.156 1 85.88 86 LEU B CA 1
ATOM 2889 C C . LEU B 1 86 ? -20.859 10.859 10.414 1 85.88 86 LEU B C 1
ATOM 2891 O O . LEU B 1 86 ? -21.125 11.57 11.391 1 85.88 86 LEU B O 1
ATOM 2895 N N . GLY B 1 87 ? -21.109 9.555 10.312 1 84.31 87 GLY B N 1
ATOM 2896 C CA . GLY B 1 87 ? -21.609 8.859 11.484 1 84.31 87 GLY B CA 1
ATOM 2897 C C . GLY B 1 87 ? -20.656 8.906 12.664 1 84.31 87 GLY B C 1
ATOM 2898 O O . GLY B 1 87 ? -21.078 9.094 13.805 1 84.31 87 GLY B O 1
ATOM 2899 N N . ILE B 1 88 ? -19.438 8.773 12.461 1 86.31 88 ILE B N 1
ATOM 2900 C CA . ILE B 1 88 ? -18.422 8.797 13.508 1 86.31 88 ILE B CA 1
ATOM 2901 C C . ILE B 1 88 ? -18.328 10.195 14.109 1 86.31 88 ILE B C 1
ATOM 2903 O O . ILE B 1 88 ? -18.188 10.352 15.32 1 86.31 88 ILE B O 1
ATOM 2907 N N . ALA B 1 89 ? -18.438 11.172 13.234 1 83.06 89 ALA B N 1
ATOM 2908 C CA . ALA B 1 89 ? -18.344 12.562 13.672 1 83.06 89 ALA B CA 1
ATOM 2909 C C . ALA B 1 89 ? -19.516 12.93 14.578 1 83.06 89 ALA B C 1
ATOM 2911 O O . ALA B 1 89 ? -19.422 13.859 15.383 1 83.06 89 ALA B O 1
ATOM 2912 N N . SER B 1 90 ? -20.625 12.25 14.422 1 79.31 90 SER B N 1
ATOM 2913 C CA . SER B 1 90 ? -21.812 12.562 15.211 1 79.31 90 SER B CA 1
ATOM 2914 C C . SER B 1 90 ? -21.781 11.852 16.562 1 79.31 90 SER B C 1
ATOM 2916 O O . SER B 1 90 ? -22.625 12.117 17.422 1 79.31 90 SER B O 1
ATOM 2918 N N . MET B 1 91 ? -20.844 10.953 16.75 1 80.88 91 MET B N 1
ATOM 2919 C CA . MET B 1 91 ? -20.734 10.203 18 1 80.88 91 MET B CA 1
ATOM 2920 C C . MET B 1 91 ? -20.062 11.023 19.078 1 80.88 91 MET B C 1
ATOM 2922 O O . MET B 1 91 ? -19.547 12.109 18.812 1 80.88 91 MET B O 1
ATOM 2926 N N . GLY B 1 92 ? -20.203 10.523 20.281 1 79.25 92 GLY B N 1
ATOM 2927 C CA . GLY B 1 92 ? -19.5 11.164 21.391 1 79.25 92 GLY B CA 1
ATOM 2928 C C . GLY B 1 92 ? -18 10.992 21.312 1 79.25 92 GLY B C 1
ATOM 2929 O O . GLY B 1 92 ? -17.5 10.195 20.516 1 79.25 92 GLY B O 1
ATOM 2930 N N . ARG B 1 93 ? -17.281 11.766 22 1 79.12 93 ARG B N 1
ATOM 2931 C CA . ARG B 1 93 ? -15.828 11.82 21.953 1 79.12 93 ARG B CA 1
ATOM 2932 C C . ARG B 1 93 ? -15.211 10.453 22.234 1 79.12 93 ARG B C 1
ATOM 2934 O O . ARG B 1 93 ? -14.305 10.016 21.531 1 79.12 93 ARG B O 1
ATOM 2941 N N . LYS B 1 94 ? -15.719 9.82 23.234 1 80.44 94 LYS B N 1
ATOM 2942 C CA . LYS B 1 94 ? -15.18 8.523 23.625 1 80.44 94 LYS B CA 1
ATOM 2943 C C . LYS B 1 94 ? -15.414 7.477 22.547 1 80.44 94 LYS B C 1
ATOM 2945 O O . LYS B 1 94 ? -14.523 6.695 22.219 1 80.44 94 LYS B O 1
ATOM 2950 N N . SER B 1 95 ? -16.594 7.461 21.969 1 78.06 95 SER B N 1
ATOM 2951 C CA . SER B 1 95 ? -16.938 6.527 20.906 1 78.06 95 SER B CA 1
ATOM 2952 C C . SER B 1 95 ? -16.141 6.809 19.641 1 78.06 95 SER B C 1
ATOM 2954 O O . SER B 1 95 ? -15.719 5.883 18.938 1 78.06 95 SER B O 1
ATOM 2956 N N . GLN B 1 96 ? -15.891 8.07 19.438 1 79.94 96 GLN B N 1
ATOM 2957 C CA . GLN B 1 96 ? -15.102 8.461 18.281 1 79.94 96 GLN B CA 1
ATOM 2958 C C . GLN B 1 96 ? -13.68 7.922 18.359 1 79.94 96 GLN B C 1
ATOM 2960 O O . GLN B 1 96 ? -13.133 7.422 17.375 1 79.94 96 GLN B O 1
ATOM 2965 N N . LEU B 1 97 ? -13.211 7.98 19.562 1 75.12 97 LEU B N 1
ATOM 2966 C CA . LEU B 1 97 ? -11.844 7.52 19.781 1 75.12 97 LEU B CA 1
ATOM 2967 C C . LEU B 1 97 ? -11.734 6.012 19.578 1 75.12 97 LEU B C 1
ATOM 2969 O O . LEU B 1 97 ? -10.789 5.535 18.938 1 75.12 97 LEU B O 1
ATOM 2973 N N . ILE B 1 98 ? -12.664 5.363 20.031 1 75.94 98 ILE B N 1
ATOM 2974 C CA . ILE B 1 98 ? -12.656 3.91 19.922 1 75.94 98 ILE B CA 1
ATOM 2975 C C . ILE B 1 98 ? -12.805 3.5 18.469 1 75.94 98 ILE B C 1
ATOM 2977 O O . ILE B 1 98 ? -12.047 2.662 17.969 1 75.94 98 ILE B O 1
ATOM 2981 N N . VAL B 1 99 ? -13.734 4.16 17.844 1 76.69 99 VAL B N 1
ATOM 2982 C CA . VAL B 1 99 ? -14.039 3.787 16.469 1 76.69 99 VAL B CA 1
ATOM 2983 C C . VAL B 1 99 ? -12.875 4.164 15.562 1 76.69 99 VAL B C 1
ATOM 2985 O O . VAL B 1 99 ? -12.516 3.408 14.656 1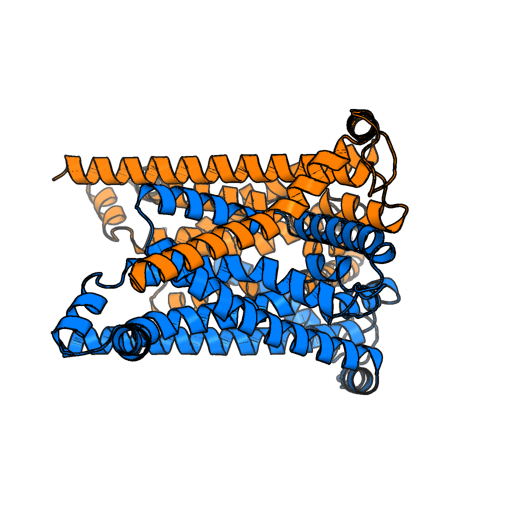 76.69 99 VAL B O 1
ATOM 2988 N N . THR B 1 100 ? -12.305 5.25 15.844 1 72.12 100 THR B N 1
ATOM 2989 C CA . THR B 1 100 ? -11.18 5.699 15.031 1 72.12 100 THR B CA 1
ATOM 2990 C C . THR B 1 100 ? -9.984 4.766 15.195 1 72.12 100 THR B C 1
ATOM 2992 O O . THR B 1 100 ? -9.312 4.438 14.219 1 72.12 100 THR B O 1
ATOM 2995 N N . ASN B 1 101 ? -9.75 4.281 16.375 1 70 101 ASN B N 1
ATOM 2996 C CA . ASN B 1 101 ? -8.648 3.361 16.625 1 70 101 ASN B CA 1
ATOM 2997 C C . ASN B 1 101 ? -8.883 2.012 15.961 1 70 101 ASN B C 1
ATOM 2999 O O . ASN B 1 101 ? -7.938 1.386 15.469 1 70 101 ASN B O 1
ATOM 3003 N N . ILE B 1 102 ? -10.086 1.669 15.891 1 73.19 102 ILE B N 1
ATOM 3004 C CA . ILE B 1 102 ? -10.438 0.391 15.273 1 73.19 102 ILE B CA 1
ATOM 3005 C C . ILE B 1 102 ? -10.32 0.5 13.758 1 73.19 102 ILE B C 1
ATOM 3007 O O . ILE B 1 102 ? -9.914 -0.451 13.086 1 73.19 102 ILE B O 1
ATOM 3011 N N . THR B 1 103 ? -10.695 1.673 13.258 1 71.88 103 THR B N 1
ATOM 3012 C CA . THR B 1 103 ? -10.688 1.903 11.82 1 71.88 103 THR B CA 1
ATOM 3013 C C . THR B 1 103 ? -9.258 1.856 11.273 1 71.88 103 THR B C 1
ATOM 3015 O O . THR B 1 103 ? -9.047 1.524 10.109 1 71.88 103 THR B O 1
ATOM 3018 N N . TYR B 1 104 ? -8.305 2.004 12.102 1 67.12 104 TYR B N 1
ATOM 3019 C CA . TYR B 1 104 ? -6.906 2.043 11.68 1 67.12 104 TYR B CA 1
ATOM 3020 C C . TYR B 1 104 ? -6.344 0.636 11.523 1 67.12 104 TYR B C 1
ATOM 3022 O O . TYR B 1 104 ? -5.379 0.425 10.781 1 67.12 104 TYR B O 1
ATOM 3030 N N . ILE B 1 105 ? -7.062 -0.332 12.07 1 65.62 105 ILE B N 1
ATOM 3031 C CA . ILE B 1 105 ? -6.539 -1.693 12.094 1 65.62 105 ILE B CA 1
ATOM 3032 C C . ILE B 1 105 ? -6.492 -2.256 10.672 1 65.62 105 ILE B C 1
ATOM 3034 O O . ILE B 1 105 ? -5.469 -2.799 10.25 1 65.62 105 ILE B O 1
ATOM 3038 N N . PRO B 1 106 ? -7.523 -2.096 9.906 1 60.28 106 PRO B N 1
ATOM 3039 C CA . PRO B 1 106 ? -7.469 -2.65 8.547 1 60.28 106 PRO B CA 1
ATOM 3040 C C . PRO B 1 106 ? -6.395 -1.996 7.684 1 60.28 106 PRO B C 1
ATOM 3042 O O . PRO B 1 106 ? -5.82 -2.648 6.809 1 60.28 106 PRO B O 1
ATOM 3045 N N . VAL B 1 107 ? -6.273 -0.701 7.969 1 63.94 107 VAL B N 1
ATOM 3046 C CA . VAL B 1 107 ? -5.273 0.019 7.188 1 63.94 107 VAL B CA 1
ATOM 3047 C C . VAL B 1 107 ? -3.885 -0.535 7.492 1 63.94 107 VAL B C 1
ATOM 3049 O O . VAL B 1 107 ? -3.006 -0.533 6.629 1 63.94 107 VAL B O 1
ATOM 3052 N N . VAL B 1 108 ? -3.811 -1.157 8.641 1 65.94 108 VAL B N 1
ATOM 3053 C CA . VAL B 1 108 ? -2.498 -1.597 9.102 1 65.94 108 VAL B CA 1
ATOM 3054 C C . VAL B 1 108 ? -2.328 -3.09 8.836 1 65.94 108 VAL B C 1
ATOM 3056 O O . VAL B 1 108 ? -1.209 -3.607 8.852 1 65.94 108 VAL B O 1
ATOM 3059 N N . ASN B 1 109 ? -3.43 -3.66 8.477 1 76.88 109 ASN B N 1
ATOM 3060 C CA . ASN B 1 109 ? -3.381 -5.098 8.227 1 76.88 109 ASN B CA 1
ATOM 3061 C C . ASN B 1 109 ? -2.629 -5.41 6.934 1 76.88 109 ASN B C 1
ATOM 3063 O O . ASN B 1 109 ? -2.766 -4.695 5.941 1 76.88 109 ASN B O 1
ATOM 3067 N N . PRO B 1 110 ? -1.795 -6.516 7.008 1 83.81 110 PRO B N 1
ATOM 3068 C CA . PRO B 1 110 ? -1.161 -6.957 5.766 1 83.81 110 PRO B CA 1
ATOM 3069 C C . PRO B 1 110 ? -2.176 -7.312 4.68 1 83.81 110 PRO B C 1
ATOM 3071 O O . PRO B 1 110 ? -3.217 -7.906 4.973 1 83.81 110 PRO B O 1
ATOM 3074 N N . GLU B 1 111 ? -1.878 -6.895 3.607 1 89 111 GLU B N 1
ATOM 3075 C CA . GLU B 1 111 ? -2.799 -7.09 2.492 1 89 111 GLU B CA 1
ATOM 3076 C C . GLU B 1 111 ? -3.057 -8.57 2.242 1 89 111 GLU B C 1
ATOM 3078 O O . GLU B 1 111 ? -4.172 -8.969 1.9 1 89 111 GLU B O 1
ATOM 3083 N N . ILE B 1 112 ? -2.035 -9.375 2.447 1 90.88 112 ILE B N 1
ATOM 3084 C CA . ILE B 1 112 ? -2.174 -10.805 2.178 1 90.88 112 ILE B CA 1
ATOM 3085 C C . ILE B 1 112 ? -3.139 -11.422 3.184 1 90.88 112 ILE B C 1
ATOM 3087 O O . ILE B 1 112 ? -3.916 -12.32 2.838 1 90.88 112 ILE B O 1
ATOM 3091 N N . ILE B 1 113 ? -3.102 -10.961 4.387 1 89.88 113 ILE B N 1
ATOM 3092 C CA . ILE B 1 113 ? -3.994 -11.461 5.422 1 89.88 113 ILE B CA 1
ATOM 3093 C C . ILE B 1 113 ? -5.434 -11.078 5.098 1 89.88 113 ILE B C 1
ATOM 3095 O O . ILE B 1 113 ? -6.344 -11.906 5.207 1 89.88 113 ILE B O 1
ATOM 3099 N N . THR B 1 114 ? -5.59 -9.844 4.691 1 89.94 114 THR B N 1
ATOM 3100 C CA . THR B 1 114 ? -6.918 -9.398 4.281 1 89.94 114 THR B CA 1
ATOM 3101 C C . THR B 1 114 ? -7.422 -10.227 3.102 1 89.94 114 THR B C 1
ATOM 3103 O O . THR B 1 114 ? -8.578 -10.656 3.084 1 89.94 114 THR B O 1
ATOM 3106 N N . GLY B 1 115 ? -6.562 -10.469 2.156 1 92.75 115 GLY B N 1
ATOM 3107 C CA . GLY B 1 115 ? -6.93 -11.258 0.996 1 92.75 115 GLY B CA 1
ATOM 3108 C C . GLY B 1 115 ? -7.383 -12.664 1.352 1 92.75 115 GLY B C 1
ATOM 3109 O O . GLY B 1 115 ? -8.477 -13.086 0.964 1 92.75 115 GLY B O 1
ATOM 3110 N N . ILE B 1 116 ? -6.621 -13.344 2.123 1 91.19 116 ILE B N 1
ATOM 3111 C CA . ILE B 1 116 ? -6.895 -14.734 2.477 1 91.19 116 ILE B CA 1
ATOM 3112 C C . ILE B 1 116 ? -8.102 -14.805 3.404 1 91.19 116 ILE B C 1
ATOM 3114 O O . ILE B 1 116 ? -8.945 -15.688 3.268 1 91.19 116 ILE B O 1
ATOM 3118 N N . SER B 1 117 ? -8.148 -13.891 4.34 1 91.62 117 SER B N 1
ATOM 3119 C CA . SER B 1 117 ? -9.258 -13.914 5.289 1 91.62 117 SER B CA 1
ATOM 3120 C C . SER B 1 117 ? -10.594 -13.703 4.582 1 91.62 117 SER B C 1
ATOM 3122 O O . SER B 1 117 ? -11.586 -14.367 4.898 1 91.62 117 SER B O 1
ATOM 3124 N N . LEU B 1 118 ? -10.68 -12.812 3.662 1 92.25 118 LEU B N 1
ATOM 3125 C CA . LEU B 1 118 ? -11.898 -12.578 2.895 1 92.25 118 LEU B CA 1
ATOM 3126 C C . LEU B 1 118 ? -12.242 -13.797 2.043 1 92.25 118 LEU B C 1
ATOM 3128 O O . LEU B 1 118 ? -13.406 -14.18 1.938 1 92.25 118 LEU B O 1
ATOM 3132 N N . MET B 1 119 ? -11.188 -14.328 1.393 1 91.5 119 MET B N 1
ATOM 3133 C CA . MET B 1 119 ? -11.398 -15.531 0.598 1 91.5 119 MET B CA 1
ATOM 3134 C C . MET B 1 119 ? -12.039 -16.625 1.437 1 91.5 119 MET B C 1
ATOM 3136 O O . MET B 1 119 ? -12.984 -17.281 0.993 1 91.5 119 MET B O 1
ATOM 3140 N N . LEU B 1 120 ? -11.492 -16.812 2.641 1 88.19 120 LEU B N 1
ATOM 3141 C CA . LEU B 1 120 ? -12.008 -17.844 3.543 1 88.19 120 LEU B CA 1
ATOM 3142 C C . LEU B 1 120 ? -13.477 -17.562 3.881 1 88.19 120 LEU B C 1
ATOM 3144 O O . LEU B 1 120 ? -14.289 -18.5 3.904 1 88.19 120 LEU B O 1
ATOM 3148 N N . LEU B 1 121 ? -13.766 -16.391 4.129 1 88.69 121 LEU B N 1
ATOM 3149 C CA . LEU B 1 121 ? -15.141 -16.016 4.449 1 88.69 121 LEU B CA 1
ATOM 3150 C C . LEU B 1 121 ? -16.062 -16.266 3.262 1 88.69 121 LEU B C 1
ATOM 3152 O O . LEU B 1 121 ? -17.188 -16.75 3.434 1 88.69 121 LEU B O 1
ATOM 3156 N N . PHE B 1 122 ? -15.641 -15.914 2.066 1 89.5 122 PHE B N 1
ATOM 3157 C CA . PHE B 1 122 ? -16.453 -16.125 0.87 1 89.5 122 PHE B CA 1
ATOM 3158 C C . PHE B 1 122 ? -16.672 -17.609 0.615 1 89.5 122 PHE B C 1
ATOM 3160 O O . PHE B 1 122 ? -17.766 -18.016 0.204 1 89.5 122 PHE B O 1
ATOM 3167 N N . VAL B 1 123 ? -15.641 -18.375 0.818 1 85.12 123 VAL B N 1
ATOM 3168 C CA . VAL B 1 123 ? -15.758 -19.828 0.645 1 85.12 123 VAL B CA 1
ATOM 3169 C C . VAL B 1 123 ? -16.734 -20.391 1.676 1 85.12 123 VAL B C 1
ATOM 3171 O O . VAL B 1 123 ? -17.562 -21.234 1.351 1 85.12 123 VAL B O 1
ATOM 3174 N N . ALA B 1 124 ? -16.594 -19.953 2.895 1 83.88 124 ALA B N 1
ATOM 3175 C CA . ALA B 1 124 ? -17.5 -20.391 3.949 1 83.88 124 ALA B CA 1
ATOM 3176 C C 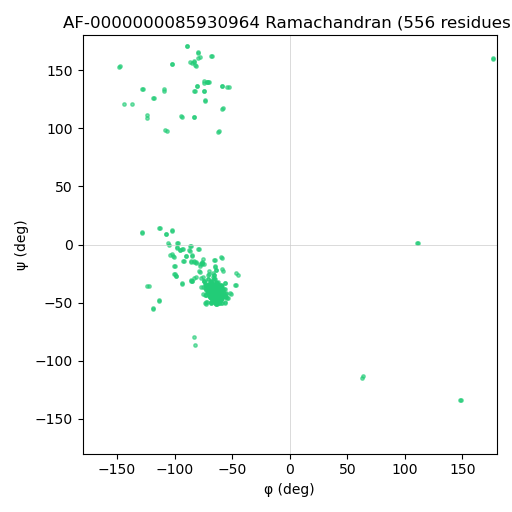. ALA B 1 124 ? -18.953 -20.016 3.621 1 83.88 124 ALA B C 1
ATOM 3178 O O . ALA B 1 124 ? -19.875 -20.797 3.83 1 83.88 124 ALA B O 1
ATOM 3179 N N . TYR B 1 125 ? -19.094 -18.812 3.115 1 83.69 125 TYR B N 1
ATOM 3180 C CA . TYR B 1 125 ? -20.422 -18.344 2.717 1 83.69 125 TYR B CA 1
ATOM 3181 C C . TYR B 1 125 ? -21 -19.219 1.615 1 83.69 125 TYR B C 1
ATOM 3183 O O . TYR B 1 125 ? -22.188 -19.547 1.642 1 83.69 125 TYR B O 1
ATOM 3191 N N . GLN B 1 126 ? -20.188 -19.516 0.659 1 83.19 126 GLN B N 1
ATOM 3192 C CA . GLN B 1 126 ? -20.656 -20.328 -0.454 1 83.19 126 GLN B CA 1
ATOM 3193 C C . GLN B 1 126 ? -21.125 -21.703 0.031 1 83.19 126 GLN B C 1
ATOM 3195 O O . GLN B 1 126 ? -22.125 -22.234 -0.467 1 83.19 126 GLN B O 1
ATOM 3200 N N . LYS B 1 127 ? -20.438 -22.266 0.905 1 79.19 127 LYS B N 1
ATOM 3201 C CA . LYS B 1 127 ? -20.828 -23.562 1.455 1 79.19 127 LYS B CA 1
ATOM 3202 C C . LYS B 1 127 ? -22.141 -23.469 2.219 1 79.19 127 LYS B C 1
ATOM 3204 O O . LYS B 1 127 ? -22.969 -24.375 2.158 1 79.19 127 LYS B O 1
ATOM 3209 N N . PHE B 1 128 ? -22.219 -22.391 2.895 1 76.94 128 PHE B N 1
ATOM 3210 C CA . PHE B 1 128 ? -23.453 -22.156 3.637 1 76.94 128 PHE B CA 1
ATOM 3211 C C . PHE B 1 128 ? -24.609 -21.875 2.686 1 76.94 128 PHE B C 1
ATOM 3213 O O . PHE B 1 128 ? -25.75 -22.297 2.936 1 76.94 128 PHE B O 1
ATOM 3220 N N . ALA B 1 129 ? -24.328 -21.203 1.62 1 76.19 129 ALA B N 1
ATOM 3221 C CA . ALA B 1 129 ? -25.328 -20.797 0.649 1 76.19 129 ALA B CA 1
ATOM 3222 C C . ALA B 1 129 ? -25.828 -21.984 -0.169 1 76.19 129 ALA B C 1
ATOM 3224 O O . ALA B 1 129 ? -26.938 -21.969 -0.686 1 76.19 129 ALA B O 1
ATOM 3225 N N . VAL B 1 130 ? -24.922 -22.875 -0.501 1 69.19 130 VAL B N 1
ATOM 3226 C CA . VAL B 1 130 ? -25.359 -24.094 -1.189 1 69.19 130 VAL B CA 1
ATOM 3227 C C . VAL B 1 130 ? -26.578 -24.688 -0.472 1 69.19 130 VAL B C 1
ATOM 3229 O O . VAL B 1 130 ? -27.5 -25.188 -1.114 1 69.19 130 VAL B O 1
ATOM 3232 N N . GLY B 1 131 ? -26.547 -24.531 0.738 1 63.81 131 GLY B N 1
ATOM 3233 C CA . GLY B 1 131 ? -27.703 -25.016 1.459 1 63.81 131 GLY B CA 1
ATOM 3234 C C . GLY B 1 131 ? -28.906 -24.109 1.34 1 63.81 131 GLY B C 1
ATOM 3235 O O . GLY B 1 131 ? -30.031 -24.516 1.631 1 63.81 131 GLY B O 1
ATOM 3236 N N . ALA B 1 132 ? -28.547 -22.875 0.908 1 62.25 132 ALA B N 1
ATOM 3237 C CA . ALA B 1 132 ? -29.656 -21.922 0.793 1 62.25 132 ALA B CA 1
ATOM 3238 C C . ALA B 1 132 ? -30 -21.672 -0.669 1 62.25 132 ALA B C 1
ATOM 3240 O O . ALA B 1 132 ? -29.219 -21.094 -1.418 1 62.25 132 ALA B O 1
ATOM 3241 N N . SER B 1 133 ? -30.984 -22.297 -1.271 1 61.66 133 SER B N 1
ATOM 3242 C CA . SER B 1 133 ? -31.453 -22.266 -2.656 1 61.66 133 SER B CA 1
ATOM 3243 C C . SER B 1 133 ? -31.516 -20.828 -3.18 1 61.66 133 SER B C 1
ATOM 3245 O O . SER B 1 133 ? -31.469 -20.609 -4.391 1 61.66 133 SER B O 1
ATOM 3247 N N . TRP B 1 134 ? -31.688 -19.844 -2.273 1 61.56 134 TRP B N 1
ATOM 3248 C CA . TRP B 1 134 ? -31.938 -18.469 -2.717 1 61.56 134 TRP B CA 1
ATOM 3249 C C . TRP B 1 134 ? -30.625 -17.734 -2.975 1 61.56 134 TRP B C 1
ATOM 3251 O O . TRP B 1 134 ? -30.641 -16.609 -3.488 1 61.56 134 TRP B O 1
ATOM 3261 N N . LEU B 1 135 ? -29.562 -18.312 -2.699 1 62 135 LEU B N 1
ATOM 3262 C CA . LEU B 1 135 ? -28.266 -17.656 -2.875 1 62 135 LEU B CA 1
ATOM 3263 C C . LEU B 1 135 ? -27.5 -18.266 -4.043 1 62 135 LEU B C 1
ATOM 3265 O O . LEU B 1 135 ? -27.609 -19.469 -4.301 1 62 135 LEU B O 1
ATOM 3269 N N . PRO B 1 136 ? -26.969 -17.344 -4.91 1 64.38 136 PRO B N 1
ATOM 3270 C CA . PRO B 1 136 ? -26.203 -17.891 -6.035 1 64.38 136 PRO B CA 1
ATOM 3271 C C . PRO B 1 136 ? -25.109 -18.859 -5.59 1 64.38 136 PRO B C 1
ATOM 3273 O O . PRO B 1 136 ? -24.516 -18.672 -4.52 1 64.38 136 PRO B O 1
ATOM 3276 N N . ASP B 1 137 ? -24.938 -19.984 -6.223 1 60.19 137 ASP B N 1
ATOM 3277 C CA . ASP B 1 137 ? -24.016 -21.078 -5.922 1 60.19 137 ASP B CA 1
ATOM 3278 C C . ASP B 1 137 ? -22.578 -20.578 -5.867 1 60.19 137 ASP B C 1
ATOM 3280 O O . ASP B 1 137 ? -21.797 -21 -5.008 1 60.19 137 ASP B O 1
ATOM 3284 N N . THR B 1 138 ? -22.078 -19.766 -6.977 1 67.12 138 THR B N 1
ATOM 3285 C CA . THR B 1 138 ? -20.688 -19.359 -6.938 1 67.12 138 THR B CA 1
ATOM 3286 C C . THR B 1 138 ? -20.562 -17.828 -7.031 1 67.12 138 THR B C 1
ATOM 3288 O O . THR B 1 138 ? -21.172 -17.219 -7.906 1 67.12 138 THR B O 1
ATOM 3291 N N . ILE B 1 139 ? -20.188 -17.297 -5.938 1 79.12 139 ILE B N 1
ATOM 3292 C CA . ILE B 1 139 ? -20.078 -15.836 -5.949 1 79.12 139 ILE B CA 1
ATOM 3293 C C . ILE B 1 139 ? -18.625 -15.422 -6.207 1 79.12 139 ILE B C 1
ATOM 3295 O O . ILE B 1 139 ? -18.328 -14.234 -6.305 1 79.12 139 ILE B O 1
ATOM 3299 N N . MET B 1 140 ? -17.766 -16.484 -6.395 1 87.31 140 MET B N 1
ATOM 3300 C CA . MET B 1 140 ? -16.375 -16.109 -6.629 1 87.31 140 MET B CA 1
ATOM 3301 C C . MET B 1 140 ? -16.203 -15.531 -8.023 1 87.31 140 MET B C 1
ATOM 3303 O O . MET B 1 140 ? -16.656 -16.109 -9.008 1 87.31 140 MET B O 1
ATOM 3307 N N . GLY B 1 141 ? -15.703 -14.398 -8.141 1 92.81 141 GLY B N 1
ATOM 3308 C CA . GLY B 1 141 ? -15.539 -13.648 -9.375 1 92.81 141 GLY B CA 1
ATOM 3309 C C . GLY B 1 141 ? -15.641 -12.148 -9.172 1 92.81 141 GLY B C 1
ATOM 3310 O O . GLY B 1 141 ? -15.047 -11.602 -8.25 1 92.81 141 GLY B O 1
ATOM 3311 N N . LEU B 1 142 ? -16.406 -11.578 -10.055 1 94.25 142 LEU B N 1
ATOM 3312 C CA . LEU B 1 142 ? -16.516 -10.125 -10.047 1 94.25 142 LEU B CA 1
ATOM 3313 C C . LEU B 1 142 ? -17.188 -9.641 -8.766 1 94.25 142 LEU B C 1
ATOM 3315 O O . LEU B 1 142 ? -16.734 -8.68 -8.148 1 94.25 142 LEU B O 1
ATOM 3319 N N . PRO B 1 143 ? -18.203 -10.328 -8.242 1 94.31 143 PRO B N 1
ATOM 3320 C CA . PRO B 1 143 ? -18.859 -9.844 -7.031 1 94.31 143 PRO B CA 1
ATOM 3321 C C . PRO B 1 143 ? -17.938 -9.859 -5.812 1 94.31 143 PRO B C 1
ATOM 3323 O O . PRO B 1 143 ? -17.875 -8.883 -5.062 1 94.31 143 PRO B O 1
ATOM 3326 N N . THR B 1 144 ? -17.219 -10.992 -5.57 1 95.38 144 THR B N 1
ATOM 3327 C CA . THR B 1 144 ? -16.328 -11.086 -4.422 1 95.38 144 THR B CA 1
ATOM 3328 C C . THR B 1 144 ? -15.172 -10.094 -4.559 1 95.38 144 THR B C 1
ATOM 3330 O O . THR B 1 144 ? -14.727 -9.516 -3.564 1 95.38 144 THR B O 1
ATOM 3333 N N . LEU B 1 145 ? -14.734 -9.945 -5.816 1 97 145 LEU B N 1
ATOM 3334 C CA . LEU B 1 145 ? -13.68 -8.969 -6.094 1 97 145 LEU B CA 1
ATOM 3335 C C . LEU B 1 145 ? -14.141 -7.559 -5.738 1 97 145 LEU B C 1
ATOM 3337 O O . LEU B 1 145 ? -13.414 -6.809 -5.082 1 97 145 LEU B O 1
ATOM 3341 N N . LEU B 1 146 ? -15.312 -7.238 -6.113 1 96.94 146 LEU B N 1
ATOM 3342 C CA . LEU B 1 146 ? -15.875 -5.914 -5.855 1 96.94 146 LEU B CA 1
ATOM 3343 C C . LEU B 1 146 ? -16.062 -5.691 -4.355 1 96.94 146 LEU B C 1
ATOM 3345 O O . LEU B 1 146 ? -15.688 -4.637 -3.834 1 96.94 146 LEU B O 1
ATOM 3349 N N . ILE B 1 147 ? -16.594 -6.629 -3.695 1 95.12 147 ILE B N 1
ATOM 3350 C CA . ILE B 1 147 ? -16.828 -6.52 -2.26 1 95.12 147 ILE B CA 1
ATOM 3351 C C . ILE B 1 147 ? -15.508 -6.352 -1.526 1 95.12 147 ILE B C 1
ATOM 3353 O O . ILE B 1 147 ? -15.391 -5.535 -0.609 1 95.12 147 ILE B O 1
ATOM 3357 N N . ALA B 1 148 ? -14.539 -7.145 -1.94 1 95.38 148 ALA B N 1
ATOM 3358 C CA . ALA B 1 148 ? -13.219 -7.066 -1.32 1 95.38 148 ALA B CA 1
ATOM 3359 C C . ALA B 1 148 ? -12.609 -5.672 -1.492 1 95.38 148 ALA B C 1
ATOM 3361 O O . ALA B 1 148 ? -12.055 -5.113 -0.548 1 95.38 148 ALA B O 1
ATOM 3362 N N . HIS B 1 149 ? -12.734 -5.129 -2.652 1 96.94 149 HIS B N 1
ATOM 3363 C CA . HIS B 1 149 ? -12.188 -3.807 -2.93 1 96.94 149 HIS B CA 1
ATOM 3364 C C . HIS B 1 149 ? -12.938 -2.725 -2.162 1 96.94 149 HIS B C 1
ATOM 3366 O O . HIS B 1 149 ? -12.336 -1.774 -1.663 1 96.94 149 HIS B O 1
ATOM 3372 N N . ILE B 1 150 ? -14.188 -2.877 -2.049 1 95.75 150 ILE B N 1
ATOM 3373 C CA . ILE B 1 150 ? -14.969 -1.936 -1.253 1 95.75 150 ILE B CA 1
ATOM 3374 C C . ILE B 1 150 ? -14.516 -1.997 0.206 1 95.75 150 ILE B C 1
ATOM 3376 O O . ILE B 1 150 ? -14.305 -0.962 0.84 1 95.75 150 ILE B O 1
ATOM 3380 N N . ALA B 1 151 ? -14.383 -3.152 0.65 1 91.62 151 ALA B N 1
ATOM 3381 C CA . ALA B 1 151 ? -14.031 -3.377 2.049 1 91.62 151 ALA B CA 1
ATOM 3382 C C . ALA B 1 151 ? -12.695 -2.725 2.393 1 91.62 151 ALA B C 1
ATOM 3384 O O . ALA B 1 151 ? -12.547 -2.131 3.463 1 91.62 151 ALA B O 1
ATOM 3385 N N . PHE B 1 152 ? -11.734 -2.861 1.491 1 90.62 152 PHE B N 1
ATOM 3386 C CA . PHE B 1 152 ? -10.438 -2.328 1.88 1 90.62 152 PHE B CA 1
ATOM 3387 C C . PHE B 1 152 ? -10.344 -0.842 1.553 1 90.62 152 PHE B C 1
ATOM 3389 O O . PHE B 1 152 ? -9.461 -0.143 2.064 1 90.62 152 PHE B O 1
ATOM 3396 N N . ASN B 1 153 ? -11.211 -0.283 0.749 1 93.38 153 ASN B N 1
ATOM 3397 C CA . ASN B 1 153 ? -11.188 1.124 0.364 1 93.38 153 ASN B CA 1
ATOM 3398 C C . ASN B 1 153 ? -11.898 1.998 1.391 1 93.38 153 ASN B C 1
ATOM 3400 O O . ASN B 1 153 ? -11.508 3.146 1.613 1 93.38 153 ASN B O 1
ATOM 3404 N N . VAL B 1 154 ? -12.875 1.53 2.057 1 92.25 154 VAL B N 1
ATOM 3405 C CA . VAL B 1 154 ? -13.742 2.311 2.926 1 92.25 154 VAL B CA 1
ATOM 3406 C C . VAL B 1 154 ? -12.93 2.945 4.047 1 92.25 154 VAL B C 1
ATOM 3408 O O . VAL B 1 154 ? -13.062 4.141 4.324 1 92.25 154 VAL B O 1
ATOM 3411 N N . PRO B 1 155 ? -12.109 2.166 4.699 1 88.88 155 PRO B N 1
ATOM 3412 C CA . PRO B 1 155 ? -11.312 2.787 5.766 1 88.88 155 PRO B CA 1
ATOM 3413 C C . PRO B 1 155 ? -10.484 3.969 5.27 1 88.88 155 PRO B C 1
ATOM 3415 O O . PRO B 1 155 ? -10.281 4.941 6.004 1 88.88 155 PRO B O 1
ATOM 3418 N N . TYR B 1 156 ? -10.039 3.891 4.055 1 89 156 TYR B N 1
ATOM 3419 C CA . TYR B 1 156 ? -9.234 4.98 3.508 1 89 156 TYR B CA 1
ATOM 3420 C C . TYR B 1 156 ? -10.086 6.227 3.293 1 89 156 TYR B C 1
ATOM 3422 O O . TYR B 1 156 ? -9.609 7.348 3.477 1 89 156 TYR B O 1
ATOM 3430 N N . VAL B 1 157 ? -11.273 6 2.926 1 93 157 VAL B N 1
ATOM 3431 C CA . VAL B 1 157 ? -12.18 7.129 2.779 1 93 157 VAL B CA 1
ATOM 3432 C C . VAL B 1 157 ? -12.422 7.781 4.141 1 93 157 VAL B C 1
ATOM 3434 O O . VAL B 1 157 ? -12.383 9.008 4.266 1 93 157 VAL B O 1
ATOM 3437 N N . ILE B 1 158 ? -12.641 6.992 5.113 1 90.38 158 ILE B N 1
ATOM 3438 C CA . ILE B 1 158 ? -12.883 7.492 6.461 1 90.38 158 ILE B CA 1
ATOM 3439 C C . ILE B 1 158 ? -11.68 8.297 6.941 1 90.38 158 ILE B C 1
ATOM 3441 O O . ILE B 1 158 ? -11.828 9.398 7.477 1 90.38 158 ILE B O 1
ATOM 3445 N N . PHE B 1 159 ? -10.539 7.797 6.629 1 86.25 159 PHE B N 1
ATOM 3446 C CA . PHE B 1 159 ? -9.312 8.43 7.094 1 86.25 159 PHE B CA 1
ATOM 3447 C C . PHE B 1 159 ? -9.078 9.75 6.375 1 86.25 159 PHE B C 1
ATOM 3449 O O . PHE B 1 159 ? -8.484 10.672 6.938 1 86.25 159 PHE B O 1
ATOM 3456 N N . ASN B 1 160 ? -9.523 9.836 5.211 1 87 160 ASN B N 1
ATOM 3457 C CA . ASN B 1 160 ? -9.289 11.039 4.422 1 87 160 ASN B CA 1
ATOM 3458 C C . ASN B 1 160 ? -10.352 12.102 4.707 1 87 160 ASN B C 1
ATOM 3460 O O . ASN B 1 160 ? -10.047 13.297 4.73 1 87 160 ASN B O 1
ATOM 3464 N N . VAL B 1 161 ? -11.508 11.711 5.008 1 91.38 161 VAL B N 1
ATOM 3465 C CA . VAL B 1 161 ? -12.633 12.633 5.121 1 91.38 161 VAL B CA 1
ATOM 3466 C C . VAL B 1 161 ? -12.797 13.078 6.574 1 91.38 161 VAL B C 1
ATOM 3468 O O . VAL B 1 161 ? -13.188 14.219 6.84 1 91.38 161 VAL B O 1
ATOM 3471 N N . SER B 1 162 ? -12.5 12.242 7.531 1 89.88 162 SER B N 1
ATOM 3472 C CA . SER B 1 162 ? -12.75 12.508 8.945 1 89.88 162 SER B CA 1
ATOM 3473 C C . SER B 1 162 ? -11.984 13.742 9.422 1 89.88 162 SER B C 1
ATOM 3475 O O . SER B 1 162 ? -12.539 14.586 10.125 1 89.88 162 SER B O 1
ATOM 3477 N N . PRO B 1 163 ? -10.703 13.836 9.07 1 83.44 163 PRO B N 1
ATOM 3478 C CA . PRO B 1 163 ? -9.992 15.031 9.516 1 83.44 163 PRO B CA 1
ATOM 3479 C C . PRO B 1 163 ? -10.648 16.328 9.023 1 83.44 163 PRO B C 1
ATOM 3481 O O . PRO B 1 163 ? -10.672 17.328 9.75 1 83.44 163 PRO B O 1
ATOM 3484 N N . LYS B 1 164 ? -11.109 16.312 7.848 1 86.06 164 LYS B N 1
ATOM 3485 C CA . LYS B 1 164 ? -11.773 17.484 7.309 1 86.06 164 LYS B CA 1
ATOM 3486 C C . LYS B 1 164 ? -13.062 17.797 8.078 1 86.06 164 LYS B C 1
ATOM 3488 O O . LYS B 1 164 ? -13.398 18.953 8.289 1 86.06 164 LYS B O 1
ATOM 3493 N N . LEU B 1 165 ? -13.773 16.844 8.453 1 85.94 165 LEU B N 1
ATOM 3494 C CA . LEU B 1 165 ? -14.992 17 9.234 1 85.94 165 LEU B CA 1
ATOM 3495 C C . LEU B 1 165 ? -14.688 17.594 10.609 1 85.94 165 LEU B C 1
ATOM 3497 O O . LEU B 1 165 ? -15.445 18.422 11.117 1 85.94 165 LEU B O 1
ATOM 3501 N N . ARG B 1 166 ? -13.602 17.234 11.117 1 82.12 166 ARG B N 1
ATOM 3502 C CA . ARG B 1 166 ? -13.203 17.719 12.438 1 82.12 166 ARG B CA 1
ATOM 3503 C C . ARG B 1 166 ? -12.758 19.172 12.375 1 82.12 166 ARG B C 1
ATOM 3505 O O . ARG B 1 166 ? -12.891 19.906 13.352 1 82.12 166 ARG B O 1
ATOM 3512 N N . GLN B 1 167 ? -12.234 19.438 11.273 1 80.88 167 GLN B N 1
ATOM 3513 C CA . GLN B 1 167 ? -11.742 20.812 11.102 1 80.88 167 GLN B CA 1
ATOM 3514 C C . GLN B 1 167 ? -12.891 21.766 10.812 1 80.88 167 GLN B C 1
ATOM 3516 O O . GLN B 1 167 ? -12.742 22.984 10.961 1 80.88 167 GLN B O 1
ATOM 3521 N N . MET B 1 168 ? -13.945 21.25 10.445 1 79 168 MET B N 1
ATOM 3522 C CA . MET B 1 168 ? -15.102 22.062 10.086 1 79 168 MET B CA 1
ATOM 3523 C C . MET B 1 168 ? -15.727 22.703 11.328 1 79 168 MET B C 1
ATOM 3525 O O . MET B 1 168 ? -15.742 22.094 12.398 1 79 168 MET B O 1
ATOM 3529 N N . ASP B 1 169 ? -16.094 23.938 11.07 1 73.88 169 ASP B N 1
ATOM 3530 C CA . ASP B 1 169 ? -16.812 24.625 12.141 1 73.88 169 ASP B CA 1
ATOM 3531 C C . ASP B 1 169 ? -18.078 23.875 12.539 1 73.88 169 ASP B C 1
ATOM 3533 O O . ASP B 1 169 ? -18.953 23.672 11.703 1 73.88 169 ASP B O 1
ATOM 3537 N N . ILE B 1 170 ? -18.109 23.469 13.695 1 67.06 170 ILE B N 1
ATOM 3538 C CA . ILE B 1 170 ? -19.203 22.672 14.25 1 67.06 170 ILE B CA 1
ATOM 3539 C C . ILE B 1 170 ? -20.516 23.438 14.141 1 67.06 170 ILE B C 1
ATOM 3541 O O . ILE B 1 170 ? -21.594 22.844 14.078 1 67.06 170 ILE B O 1
ATOM 3545 N N . HIS B 1 171 ? -20.344 24.656 14.023 1 77.44 171 HIS B N 1
ATOM 3546 C CA . HIS B 1 171 ? -21.531 25.484 14.086 1 77.44 171 HIS B CA 1
ATOM 3547 C C . HIS B 1 171 ? -22.094 25.766 12.688 1 77.44 171 HIS B C 1
ATOM 3549 O O . HIS B 1 171 ? -23.141 26.391 12.547 1 77.44 171 HIS B O 1
ATOM 3555 N N . LEU B 1 172 ? -21.328 25.266 11.742 1 81.38 172 LEU B N 1
ATOM 3556 C CA . LEU B 1 172 ? -21.75 25.531 10.375 1 81.38 172 LEU B CA 1
ATOM 3557 C C . LEU B 1 172 ? -23.141 24.922 10.109 1 81.38 172 LEU B C 1
ATOM 3559 O O . LEU B 1 172 ? -23.984 25.562 9.477 1 81.38 172 LEU B O 1
ATOM 3563 N N . TYR B 1 173 ? -23.312 23.812 10.578 1 80.62 173 TYR B N 1
ATOM 3564 C CA . TYR B 1 173 ? -24.594 23.125 10.406 1 80.62 173 TYR B CA 1
ATOM 3565 C C . TYR B 1 173 ? -25.703 23.859 11.133 1 80.62 173 TYR B C 1
ATOM 3567 O O . TYR B 1 173 ? -26.766 24.109 10.555 1 80.62 173 TYR B O 1
ATOM 3575 N N . GLU B 1 174 ? -25.453 24.266 12.273 1 82.06 174 GLU B N 1
ATOM 3576 C CA . GLU B 1 174 ? -26.453 25 13.07 1 82.06 174 GLU B CA 1
ATOM 3577 C C . GLU B 1 174 ? -26.719 26.375 12.469 1 82.06 174 GLU B C 1
ATOM 3579 O O . GLU B 1 174 ? -27.875 26.844 12.477 1 82.06 174 GLU B O 1
ATOM 3584 N N . ALA B 1 175 ? -25.625 26.891 12.047 1 87.69 175 ALA B N 1
ATOM 3585 C CA . ALA B 1 175 ? -25.766 28.203 11.422 1 87.69 175 ALA B CA 1
ATOM 3586 C C . ALA B 1 175 ? -26.656 28.125 10.18 1 87.69 175 ALA B C 1
ATOM 3588 O O . ALA B 1 175 ? -27.453 29.031 9.93 1 87.69 175 ALA B O 1
ATOM 3589 N N . ALA B 1 176 ? -26.531 27.078 9.492 1 88.62 176 ALA B N 1
ATOM 3590 C CA . ALA B 1 176 ? -27.344 26.875 8.289 1 88.62 176 ALA B CA 1
ATOM 3591 C C . ALA B 1 176 ? -28.812 26.688 8.656 1 88.62 176 ALA B C 1
ATOM 3593 O O . ALA B 1 176 ? -29.703 27.219 7.977 1 88.62 176 ALA B O 1
ATOM 3594 N N . LEU B 1 177 ? -29.031 26.047 9.68 1 87.56 177 LEU B N 1
ATOM 3595 C CA . LEU B 1 177 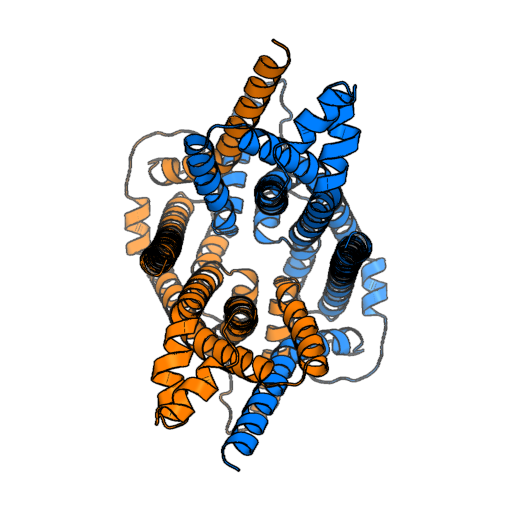? -30.406 25.859 10.156 1 87.56 177 LEU B CA 1
ATOM 3596 C C . LEU B 1 177 ? -31 27.172 10.625 1 87.56 177 LEU B C 1
ATOM 3598 O O . LEU B 1 177 ? -32.188 27.453 10.367 1 87.56 177 LEU B O 1
ATOM 3602 N N . ASP B 1 178 ? -30.188 27.891 11.219 1 89.94 178 ASP B N 1
ATOM 3603 C CA . ASP B 1 178 ? -30.625 29.188 11.719 1 89.94 178 ASP B CA 1
ATOM 3604 C C . ASP B 1 178 ? -30.984 30.125 10.562 1 89.94 178 ASP B C 1
ATOM 3606 O O . ASP B 1 178 ? -31.844 30.984 10.695 1 89.94 178 ASP B O 1
ATOM 3610 N N . LEU B 1 179 ? -30.375 29.938 9.5 1 91.5 179 LEU B N 1
ATOM 3611 C CA . LEU B 1 179 ? -30.594 30.781 8.328 1 91.5 179 LEU B CA 1
ATOM 3612 C C . LEU B 1 179 ? -31.781 30.266 7.508 1 91.5 179 LEU B C 1
ATOM 3614 O O . LEU B 1 179 ? -32.094 30.828 6.461 1 91.5 179 LEU B O 1
ATOM 3618 N N . GLY B 1 180 ? -32.375 29.141 7.977 1 89.94 180 GLY B N 1
ATOM 3619 C CA . GLY B 1 180 ? -33.625 28.719 7.359 1 89.94 180 GLY B CA 1
ATOM 3620 C C . GLY B 1 180 ? -33.5 27.438 6.562 1 89.94 180 GLY B C 1
ATOM 3621 O O . GLY B 1 180 ? -34.469 26.969 5.965 1 89.94 180 GLY B O 1
ATOM 3622 N N . CYS B 1 181 ? -32.344 26.953 6.59 1 88.38 181 CYS B N 1
ATOM 3623 C CA . CYS B 1 181 ? -32.156 25.703 5.867 1 88.38 181 CYS B CA 1
ATOM 3624 C C . CYS B 1 181 ? -32.781 24.531 6.637 1 88.38 181 CYS B C 1
ATOM 3626 O O . CYS B 1 181 ? -32.719 24.5 7.867 1 88.38 181 CYS B O 1
ATOM 3628 N N . ASP B 1 182 ? -33.375 23.672 5.816 1 90.81 182 ASP B N 1
ATOM 3629 C CA . ASP B 1 182 ? -33.75 22.406 6.441 1 90.81 182 ASP B CA 1
ATOM 3630 C C . ASP B 1 182 ? -32.562 21.484 6.562 1 90.81 182 ASP B C 1
ATOM 3632 O O . ASP B 1 182 ? -31.516 21.719 5.938 1 90.81 182 ASP B O 1
ATOM 3636 N N . PRO B 1 183 ? -32.656 20.547 7.395 1 84.25 183 PRO B N 1
ATOM 3637 C CA . PRO B 1 183 ? -31.516 19.656 7.652 1 84.25 183 PRO B CA 1
ATOM 3638 C C . PRO B 1 183 ? -30.922 19.062 6.375 1 84.25 183 PRO B C 1
ATOM 3640 O O . PRO B 1 183 ? -29.703 18.984 6.23 1 84.25 183 PRO B O 1
ATOM 3643 N N . ARG B 1 184 ? -31.719 18.672 5.504 1 88.31 184 ARG B N 1
ATOM 3644 C CA . ARG B 1 184 ? -31.234 18.109 4.246 1 88.31 184 ARG B CA 1
ATOM 3645 C C . ARG B 1 184 ? -30.547 19.172 3.4 1 88.31 184 ARG B C 1
ATOM 3647 O O . ARG B 1 184 ? -29.5 18.906 2.801 1 88.31 184 ARG B O 1
ATOM 3654 N N . GLN B 1 185 ? -31.141 20.328 3.453 1 89.69 185 GLN B N 1
ATOM 3655 C CA . GLN B 1 185 ? -30.562 21.438 2.717 1 89.69 185 GLN B CA 1
ATOM 3656 C C . GLN B 1 185 ? -29.219 21.859 3.324 1 89.69 185 GLN B C 1
ATOM 3658 O O . GLN B 1 185 ? -28.266 22.156 2.6 1 89.69 185 GLN B O 1
ATOM 3663 N N . ALA B 1 186 ? -29.25 21.859 4.637 1 88.38 186 ALA B N 1
ATOM 3664 C CA . ALA B 1 186 ? -28.031 22.25 5.344 1 88.38 186 ALA B CA 1
ATOM 3665 C C . ALA B 1 186 ? -26.875 21.297 5.027 1 88.38 186 ALA B C 1
ATOM 3667 O O . ALA B 1 186 ? -25.734 21.719 4.832 1 88.38 186 ALA B O 1
ATOM 3668 N N . PHE B 1 187 ? -27.281 20.031 4.863 1 86.5 187 PHE B N 1
ATOM 3669 C CA . PHE B 1 187 ? -26.25 19.016 4.574 1 86.5 187 PHE B CA 1
ATOM 3670 C C . PHE B 1 187 ? -25.75 19.156 3.143 1 86.5 187 PHE B C 1
ATOM 3672 O O . PHE B 1 187 ? -24.547 19.234 2.908 1 86.5 187 PHE B O 1
ATOM 3679 N N . PHE B 1 188 ? -26.609 19.219 2.199 1 89.62 188 PHE B N 1
ATOM 3680 C CA . PHE B 1 188 ? -26.25 19.156 0.788 1 89.62 188 PHE B CA 1
ATOM 3681 C C . PHE B 1 188 ? -25.703 20.5 0.308 1 89.62 188 PHE B C 1
ATOM 3683 O O . PHE B 1 188 ? -24.859 20.547 -0.578 1 89.62 188 PHE B O 1
ATOM 3690 N N . LYS B 1 189 ? -26.078 21.562 1.01 1 89.5 189 LYS B N 1
ATOM 3691 C CA . LYS B 1 189 ? -25.703 22.891 0.53 1 89.5 189 LYS B CA 1
ATOM 3692 C C . LYS B 1 189 ? -24.484 23.422 1.301 1 89.5 189 LYS B C 1
ATOM 3694 O O . LYS B 1 189 ? -23.75 24.266 0.795 1 89.5 189 LYS B O 1
ATOM 3699 N N . VAL B 1 190 ? -24.328 22.938 2.475 1 87.44 190 VAL B N 1
ATOM 3700 C CA . VAL B 1 190 ? -23.281 23.562 3.297 1 87.44 190 VAL B CA 1
ATOM 3701 C C . VAL B 1 190 ? -22.219 22.516 3.652 1 87.44 190 VAL B C 1
ATOM 3703 O O . VAL B 1 190 ? -21.062 22.656 3.27 1 87.44 190 VAL B O 1
ATOM 3706 N N . ILE B 1 191 ? -22.609 21.406 4.23 1 86.06 191 ILE B N 1
ATOM 3707 C CA . ILE B 1 191 ? -21.656 20.422 4.758 1 86.06 191 ILE B CA 1
ATOM 3708 C C . ILE B 1 191 ? -20.984 19.688 3.605 1 86.06 191 ILE B C 1
ATOM 3710 O O . ILE B 1 191 ? -19.75 19.625 3.535 1 86.06 191 ILE B O 1
ATOM 3714 N N . LEU B 1 192 ? -21.766 19.234 2.725 1 89 192 LEU B N 1
ATOM 3715 C CA . LEU B 1 192 ? -21.25 18.406 1.64 1 89 192 LEU B CA 1
ATOM 3716 C C . LEU B 1 192 ? -20.266 19.188 0.77 1 89 192 LEU B C 1
ATOM 3718 O O . LEU B 1 192 ? -19.172 18.703 0.469 1 89 192 LEU B O 1
ATOM 3722 N N . PRO B 1 193 ? -20.672 20.359 0.44 1 88.88 193 PRO B N 1
ATOM 3723 C CA . PRO B 1 193 ? -19.719 21.156 -0.332 1 88.88 193 PRO B CA 1
ATOM 3724 C C . PRO B 1 193 ? -18.438 21.453 0.446 1 88.88 193 PRO B C 1
ATOM 3726 O O . PRO B 1 193 ? -17.359 21.531 -0.143 1 88.88 193 PRO B O 1
ATOM 3729 N N . GLU B 1 194 ? -18.531 21.594 1.709 1 86.75 194 GLU B N 1
ATOM 3730 C CA . GLU B 1 194 ? -17.375 21.891 2.539 1 86.75 194 GLU B CA 1
ATOM 3731 C C . GLU B 1 194 ? -16.406 20.703 2.596 1 86.75 194 GLU B C 1
ATOM 3733 O O . GLU B 1 194 ? -15.188 20.891 2.625 1 86.75 194 GLU B O 1
ATOM 3738 N N . ILE B 1 195 ? -16.922 19.531 2.521 1 90.81 195 ILE B N 1
ATOM 3739 C CA . ILE B 1 195 ? -16.047 18.375 2.662 1 90.81 195 ILE B CA 1
ATOM 3740 C C . ILE B 1 195 ? -15.828 17.719 1.297 1 90.81 195 ILE B C 1
ATOM 3742 O O . ILE B 1 195 ? -15.117 16.719 1.187 1 90.81 195 ILE B O 1
ATOM 3746 N N . SER B 1 196 ? -16.406 18.266 0.237 1 92.12 196 SER B N 1
ATOM 3747 C CA . SER B 1 196 ? -16.375 17.688 -1.1 1 92.12 196 SER B CA 1
ATOM 3748 C C . SER B 1 196 ? -14.945 17.531 -1.596 1 92.12 196 SER B C 1
ATOM 3750 O O . SER B 1 196 ? -14.617 16.562 -2.275 1 92.12 196 SER B O 1
ATOM 3752 N N . PRO B 1 197 ? -14.023 18.406 -1.295 1 88.56 197 PRO B N 1
ATOM 3753 C CA . PRO B 1 197 ? -12.648 18.172 -1.732 1 88.56 197 PRO B CA 1
ATOM 3754 C C . PRO B 1 197 ? -12.023 16.922 -1.107 1 88.56 197 PRO B C 1
ATOM 3756 O O . PRO B 1 197 ? -11.297 16.188 -1.78 1 88.56 197 PRO B O 1
ATOM 3759 N N . ALA B 1 198 ? -12.305 16.812 0.137 1 90.12 198 ALA B N 1
ATOM 3760 C CA . ALA B 1 198 ? -11.797 15.617 0.814 1 90.12 198 ALA B CA 1
ATOM 3761 C C . ALA B 1 198 ? -12.422 14.352 0.244 1 90.12 198 ALA B C 1
ATOM 3763 O O . ALA B 1 198 ? -11.75 13.32 0.12 1 90.12 198 ALA B O 1
ATOM 3764 N N . ILE B 1 199 ? -13.648 14.461 -0.127 1 94.38 199 ILE B N 1
ATOM 3765 C CA . ILE B 1 199 ? -14.367 13.32 -0.694 1 94.38 199 ILE B CA 1
ATOM 3766 C C . ILE B 1 199 ? -13.781 12.969 -2.057 1 94.38 199 ILE B C 1
ATOM 3768 O O . ILE B 1 199 ? -13.555 11.789 -2.354 1 94.38 199 ILE B O 1
ATOM 3772 N N . LEU B 1 200 ? -13.555 13.969 -2.807 1 92 200 LEU B N 1
ATOM 3773 C CA . LEU B 1 200 ? -12.961 13.742 -4.121 1 92 200 LEU B CA 1
ATOM 3774 C C . LEU B 1 200 ? -11.57 13.141 -3.996 1 92 200 LEU B C 1
ATOM 3776 O O . LEU B 1 200 ? -11.211 12.234 -4.754 1 92 200 LEU B O 1
ATOM 3780 N N . SER B 1 201 ? -10.773 13.641 -3.064 1 89 201 SER B N 1
ATOM 3781 C CA . SER B 1 201 ? -9.438 13.094 -2.82 1 89 201 SER B CA 1
ATOM 3782 C C . SER B 1 201 ? -9.516 11.625 -2.408 1 89 201 SER B C 1
ATOM 3784 O O . SER B 1 201 ? -8.719 10.805 -2.867 1 89 201 SER B O 1
ATOM 3786 N N . ALA B 1 202 ? -10.453 11.391 -1.564 1 92.88 202 ALA B N 1
ATOM 3787 C CA . ALA B 1 202 ? -10.641 10.016 -1.118 1 92.88 202 ALA B CA 1
ATOM 3788 C C . ALA B 1 202 ? -11.031 9.109 -2.283 1 92.88 202 ALA B C 1
ATOM 3790 O O . ALA B 1 202 ? -10.539 7.98 -2.393 1 92.88 202 ALA B O 1
ATOM 3791 N N . PHE B 1 203 ? -11.875 9.609 -3.125 1 94.94 203 PHE B N 1
ATOM 3792 C CA . PHE B 1 203 ? -12.305 8.859 -4.301 1 94.94 203 PHE B CA 1
ATOM 3793 C C . PHE B 1 203 ? -11.109 8.508 -5.18 1 94.94 203 PHE B C 1
ATOM 3795 O O . PHE B 1 203 ? -10.961 7.363 -5.609 1 94.94 203 PHE B O 1
ATOM 3802 N N . LEU B 1 204 ? -10.281 9.461 -5.43 1 90 204 LEU B N 1
ATOM 3803 C CA . LEU B 1 204 ? -9.133 9.266 -6.305 1 90 204 LEU B CA 1
ATOM 3804 C C . LEU B 1 204 ? -8.141 8.289 -5.688 1 90 204 LEU B C 1
ATOM 3806 O O . LEU B 1 204 ? -7.562 7.461 -6.391 1 90 204 LEU B O 1
ATOM 3810 N N . ILE B 1 205 ? -7.961 8.391 -4.398 1 87.81 205 ILE B N 1
ATOM 3811 C CA . ILE B 1 205 ? -7.059 7.48 -3.701 1 87.81 205 ILE B CA 1
ATOM 3812 C C . ILE B 1 205 ? -7.594 6.051 -3.797 1 87.81 205 ILE B C 1
ATOM 3814 O O . ILE B 1 205 ? -6.836 5.113 -4.055 1 87.81 205 ILE B O 1
ATOM 3818 N N . CYS B 1 206 ? -8.867 5.898 -3.629 1 94 206 CYS B N 1
ATOM 3819 C CA . CYS B 1 206 ? -9.492 4.586 -3.723 1 94 206 CYS B CA 1
ATOM 3820 C C . CYS B 1 206 ? -9.352 4.012 -5.129 1 94 206 CYS B C 1
ATOM 3822 O O . CYS B 1 206 ? -9.125 2.811 -5.293 1 94 206 CYS B O 1
ATOM 3824 N N . LEU B 1 207 ? -9.508 4.906 -6.102 1 92.81 207 LEU B N 1
ATOM 3825 C CA . LEU B 1 207 ? -9.328 4.48 -7.484 1 92.81 207 LEU B CA 1
ATOM 3826 C C . LEU B 1 207 ? -7.918 3.932 -7.703 1 92.81 207 LEU B C 1
ATOM 3828 O O . LEU B 1 207 ? -7.75 2.859 -8.289 1 92.81 207 LEU B O 1
ATOM 3832 N N . THR B 1 208 ? -6.965 4.586 -7.211 1 87.81 208 THR B N 1
ATOM 3833 C CA . THR B 1 208 ? -5.566 4.219 -7.395 1 87.81 208 THR B CA 1
ATOM 3834 C C . THR B 1 208 ? -5.25 2.912 -6.672 1 87.81 208 THR B C 1
ATOM 3836 O O . THR B 1 208 ? -4.59 2.031 -7.227 1 87.81 208 THR B O 1
ATOM 3839 N N . TYR B 1 209 ? -5.75 2.787 -5.465 1 89.5 209 TYR B N 1
ATOM 3840 C CA . TYR B 1 209 ? -5.469 1.603 -4.66 1 89.5 209 TYR B CA 1
ATOM 3841 C C . TYR B 1 209 ? -6.109 0.363 -5.277 1 89.5 209 TYR B C 1
ATOM 3843 O O . TYR B 1 209 ? -5.523 -0.722 -5.254 1 89.5 209 TYR B O 1
ATOM 3851 N N . SER B 1 210 ? -7.246 0.586 -5.812 1 94.62 210 SER B N 1
ATOM 3852 C CA . SER B 1 210 ? -7.945 -0.539 -6.422 1 94.62 210 SER B CA 1
ATOM 3853 C C . SER B 1 210 ? -7.25 -0.99 -7.703 1 94.62 210 SER B C 1
ATOM 3855 O O . SER B 1 210 ? -7.062 -2.188 -7.926 1 94.62 210 SER B O 1
ATOM 3857 N N . ILE B 1 211 ? -6.855 -0.081 -8.484 1 91.81 211 ILE B N 1
ATOM 3858 C CA . ILE B 1 211 ? -6.23 -0.419 -9.766 1 91.81 211 ILE B CA 1
ATOM 3859 C C . ILE B 1 211 ? -4.914 -1.148 -9.516 1 91.81 211 ILE B C 1
ATOM 3861 O O . ILE B 1 211 ? -4.555 -2.064 -10.258 1 91.81 211 ILE B O 1
ATOM 3865 N N . ASP B 1 212 ? -4.305 -0.807 -8.516 1 89.69 212 ASP B N 1
ATOM 3866 C CA . ASP B 1 212 ? -2.947 -1.295 -8.305 1 89.69 212 ASP B CA 1
ATOM 3867 C C . ASP B 1 212 ? -2.941 -2.533 -7.418 1 89.69 212 ASP B C 1
ATOM 3869 O O . ASP B 1 212 ? -1.903 -3.178 -7.246 1 89.69 212 ASP B O 1
ATOM 3873 N N . ASP B 1 213 ? -4.027 -2.912 -6.918 1 94.19 213 ASP B N 1
ATOM 3874 C CA . ASP B 1 213 ? -4.062 -3.988 -5.934 1 94.19 213 ASP B CA 1
ATOM 3875 C C . ASP B 1 213 ? -3.846 -5.348 -6.598 1 94.19 213 ASP B C 1
ATOM 3877 O O . ASP B 1 213 ? -4.492 -5.664 -7.598 1 94.19 213 ASP B O 1
ATOM 3881 N N . PHE B 1 214 ? -2.982 -6.117 -6.035 1 94.94 214 PHE B N 1
ATOM 3882 C CA . PHE B 1 214 ? -2.732 -7.477 -6.5 1 94.94 214 PHE B CA 1
ATOM 3883 C C . PHE B 1 214 ? -3.182 -8.5 -5.457 1 94.94 214 PHE B C 1
ATOM 3885 O O . PHE B 1 214 ? -3.939 -9.414 -5.77 1 94.94 214 PHE B O 1
ATOM 3892 N N . MET B 1 215 ? -2.785 -8.281 -4.25 1 93.5 215 MET B N 1
ATOM 3893 C CA . MET B 1 215 ? -2.873 -9.328 -3.242 1 93.5 215 MET B CA 1
ATOM 3894 C C . MET B 1 215 ? -4.328 -9.633 -2.896 1 93.5 215 MET B C 1
ATOM 3896 O O . MET B 1 215 ? -4.746 -10.789 -2.912 1 93.5 215 MET B O 1
ATOM 3900 N N . ILE B 1 216 ? -5.078 -8.625 -2.598 1 94.75 216 ILE B N 1
ATOM 3901 C CA . ILE B 1 216 ? -6.48 -8.82 -2.252 1 94.75 216 ILE B CA 1
ATOM 3902 C C . ILE B 1 216 ? -7.238 -9.352 -3.467 1 94.75 216 ILE B C 1
ATOM 3904 O O . ILE B 1 216 ? -8.055 -10.266 -3.346 1 94.75 216 ILE B O 1
ATOM 3908 N N . SER B 1 217 ? -6.914 -8.82 -4.609 1 97.12 217 SER B N 1
ATOM 3909 C CA . SER B 1 217 ? -7.559 -9.234 -5.852 1 97.12 217 SER B CA 1
ATOM 3910 C C . SER B 1 217 ? -7.27 -10.703 -6.16 1 97.12 217 SER B C 1
ATOM 3912 O O . SER B 1 217 ? -8.18 -11.461 -6.512 1 97.12 217 SER B O 1
ATOM 3914 N N . TYR B 1 218 ? -6.09 -11.094 -5.996 1 95.31 218 TYR B N 1
ATOM 3915 C CA . TYR B 1 218 ? -5.648 -12.43 -6.387 1 95.31 218 TYR B CA 1
ATOM 3916 C C . TYR B 1 218 ? -6.453 -13.5 -5.656 1 95.31 218 TYR B C 1
ATOM 3918 O O . TYR B 1 218 ? -6.84 -14.508 -6.25 1 95.31 218 TYR B O 1
ATOM 3926 N N . PHE B 1 219 ? -6.75 -13.281 -4.449 1 94.12 219 PHE B N 1
ATOM 3927 C CA . PHE B 1 219 ? -7.383 -14.312 -3.637 1 94.12 219 PHE B CA 1
ATOM 3928 C C . PHE B 1 219 ? -8.898 -14.227 -3.732 1 94.12 219 PHE B C 1
ATOM 3930 O O . PHE B 1 219 ? -9.609 -15.125 -3.281 1 94.12 219 PHE B O 1
ATOM 3937 N N . ASN B 1 220 ? -9.398 -13.18 -4.332 1 95.5 220 ASN B N 1
ATOM 3938 C CA . ASN B 1 220 ? -10.844 -12.992 -4.273 1 95.5 220 ASN B CA 1
ATOM 3939 C C . ASN B 1 220 ? -11.438 -12.773 -5.664 1 95.5 220 ASN B C 1
ATOM 3941 O O . ASN B 1 220 ? -12.609 -12.414 -5.793 1 95.5 220 ASN B O 1
ATOM 3945 N N . CYS B 1 221 ? -10.664 -12.992 -6.723 1 95 221 CYS B N 1
ATOM 3946 C CA . CYS B 1 221 ? -11.102 -12.656 -8.07 1 95 221 CYS B CA 1
ATOM 3947 C C . CYS B 1 221 ? -11.773 -13.859 -8.734 1 95 221 CYS B C 1
ATOM 3949 O O . CYS B 1 221 ? -12.414 -13.719 -9.773 1 95 221 CYS B O 1
ATOM 3951 N N . GLY B 1 222 ? -11.656 -15.078 -8.211 1 91.94 222 GLY B N 1
ATOM 3952 C CA . GLY B 1 222 ? -12.203 -16.25 -8.875 1 91.94 222 GLY B CA 1
ATOM 3953 C C . GLY B 1 222 ? -11.57 -16.516 -10.227 1 91.94 222 GLY B C 1
ATOM 3954 O O . GLY B 1 222 ? -10.359 -16.703 -10.328 1 91.94 222 GLY B O 1
ATOM 3955 N N . THR B 1 223 ? -12.336 -16.406 -11.312 1 90.81 223 THR B N 1
ATOM 3956 C CA . THR B 1 223 ? -11.82 -16.734 -12.641 1 90.81 223 THR B CA 1
ATOM 3957 C C . THR B 1 223 ? -11.477 -15.477 -13.422 1 90.81 223 THR B C 1
ATOM 3959 O O . THR B 1 223 ? -10.898 -15.547 -14.508 1 90.81 223 THR B O 1
ATOM 3962 N N . VAL B 1 224 ? -11.852 -14.344 -12.859 1 94.25 224 VAL B N 1
ATOM 3963 C CA . VAL B 1 224 ? -11.547 -13.102 -13.555 1 94.25 224 VAL B CA 1
ATOM 3964 C C . VAL B 1 224 ? -10.141 -12.641 -13.18 1 94.25 224 VAL B C 1
ATOM 3966 O O . VAL B 1 224 ? -9.594 -13.055 -12.156 1 94.25 224 VAL B O 1
ATOM 3969 N N . GLU B 1 225 ? -9.586 -11.828 -14.07 1 95.44 225 GLU B N 1
ATOM 3970 C CA . GLU B 1 225 ? -8.227 -11.344 -13.844 1 95.44 225 GLU B CA 1
ATOM 3971 C C . GLU B 1 225 ? -8.164 -9.82 -13.953 1 95.44 225 GLU B C 1
ATOM 3973 O O . GLU B 1 225 ? -8.758 -9.227 -14.852 1 95.44 225 GLU B O 1
ATOM 3978 N N . THR B 1 226 ? -7.473 -9.203 -12.945 1 96.12 226 THR B N 1
ATOM 3979 C CA . THR B 1 226 ? -7.145 -7.785 -13.039 1 96.12 226 THR B CA 1
ATOM 3980 C C . THR B 1 226 ? -5.797 -7.59 -13.727 1 96.12 226 THR B C 1
ATOM 3982 O O . THR B 1 226 ? -5.078 -8.555 -13.984 1 96.12 226 THR B O 1
ATOM 3985 N N . LEU B 1 227 ? -5.504 -6.363 -14.031 1 94 227 LEU B N 1
ATOM 3986 C CA . LEU B 1 227 ? -4.277 -6.062 -14.758 1 94 227 LEU B CA 1
ATOM 3987 C C . LEU B 1 227 ? -3.055 -6.531 -13.977 1 94 227 LEU B C 1
ATOM 3989 O O . LEU B 1 227 ? -2.166 -7.18 -14.531 1 94 227 LEU B O 1
ATOM 3993 N N . PRO B 1 228 ? -2.965 -6.25 -12.648 1 94.81 228 PRO B N 1
ATOM 3994 C CA . PRO B 1 228 ? -1.804 -6.738 -11.898 1 94.81 228 PRO B CA 1
ATOM 3995 C C . PRO B 1 228 ? -1.68 -8.258 -11.938 1 94.81 228 PRO B C 1
ATOM 3997 O O . PRO B 1 228 ? -0.571 -8.789 -12.039 1 94.81 228 PRO B O 1
ATOM 4000 N N . ILE B 1 229 ? -2.811 -8.922 -11.898 1 95.06 229 ILE B N 1
ATOM 4001 C CA . ILE B 1 229 ? -2.795 -10.375 -11.953 1 95.06 229 ILE B CA 1
ATOM 4002 C C . ILE B 1 229 ? -2.338 -10.836 -13.336 1 95.06 229 ILE B C 1
ATOM 4004 O O . ILE B 1 229 ? -1.575 -11.797 -13.461 1 95.06 229 ILE B O 1
ATOM 4008 N N . ALA B 1 230 ? -2.832 -10.172 -14.383 1 93.31 230 ALA B N 1
ATOM 4009 C CA . ALA B 1 230 ? -2.41 -10.492 -15.742 1 93.31 230 ALA B CA 1
ATOM 4010 C C . ALA B 1 230 ? -0.903 -10.32 -15.906 1 93.31 230 ALA B C 1
ATOM 4012 O O . ALA B 1 230 ? -0.236 -11.172 -16.5 1 93.31 230 ALA B O 1
ATOM 4013 N N . ILE B 1 231 ? -0.342 -9.242 -15.398 1 92.12 231 ILE B N 1
ATOM 4014 C CA . ILE B 1 231 ? 1.092 -8.977 -15.461 1 92.12 231 ILE B CA 1
ATOM 4015 C C . ILE B 1 231 ? 1.852 -10.078 -14.719 1 92.12 231 ILE B C 1
ATOM 4017 O O . ILE B 1 231 ? 2.832 -10.617 -15.234 1 92.12 231 ILE B O 1
ATOM 4021 N N . TYR B 1 232 ? 1.345 -10.375 -13.594 1 91.5 232 TYR B N 1
ATOM 4022 C CA . TYR B 1 232 ? 1.947 -11.43 -12.789 1 91.5 232 TYR B CA 1
ATOM 4023 C C . TYR B 1 232 ? 1.943 -12.758 -13.531 1 91.5 232 TYR B C 1
ATOM 4025 O O . TYR B 1 232 ? 2.953 -13.469 -13.562 1 91.5 232 TYR B O 1
ATOM 4033 N N . SER B 1 233 ? 0.856 -13.094 -14.125 1 89.81 233 SER B N 1
ATOM 4034 C CA . SER B 1 233 ? 0.705 -14.352 -14.844 1 89.81 233 SER B CA 1
ATOM 4035 C C . SER B 1 233 ? 1.65 -14.422 -16.031 1 89.81 233 SER B C 1
ATOM 4037 O O . SER B 1 233 ? 2.162 -15.492 -16.375 1 89.81 233 SER B O 1
ATOM 4039 N N . MET B 1 234 ? 1.918 -13.352 -16.625 1 87.69 234 MET B N 1
ATOM 4040 C CA . MET B 1 234 ? 2.797 -13.305 -17.797 1 87.69 234 MET B CA 1
ATOM 4041 C C . MET B 1 234 ? 4.254 -13.5 -17.391 1 87.69 234 MET B C 1
ATOM 4043 O O . MET B 1 234 ? 5.055 -14.016 -18.172 1 87.69 234 MET B O 1
ATOM 4047 N N . THR B 1 235 ? 4.602 -13.023 -16.203 1 84.25 235 THR B N 1
ATOM 4048 C CA . THR B 1 235 ? 5.977 -13.164 -15.734 1 84.25 235 THR B CA 1
ATOM 4049 C C . THR B 1 235 ? 6.289 -14.625 -15.406 1 84.25 235 THR B C 1
ATOM 4051 O O . THR B 1 235 ? 7.453 -15.031 -15.43 1 84.25 235 THR B O 1
ATOM 4054 N N . ARG B 1 236 ? 5.316 -15.43 -15.086 1 80.69 236 ARG B N 1
ATOM 4055 C CA . ARG B 1 236 ? 5.496 -16.844 -14.75 1 80.69 236 ARG B CA 1
ATOM 4056 C C . ARG B 1 236 ? 5.715 -17.672 -16 1 80.69 236 ARG B C 1
ATOM 4058 O O . ARG B 1 236 ? 6.316 -18.75 -15.938 1 80.69 236 ARG B O 1
ATOM 4065 N N . LYS B 1 237 ? 5.25 -17.359 -17.078 1 76.31 237 LYS B N 1
ATOM 4066 C CA . LYS B 1 237 ? 5.441 -18.109 -18.312 1 76.31 237 LYS B CA 1
ATOM 4067 C C . LYS B 1 237 ? 6.777 -17.75 -18.969 1 76.31 237 LYS B C 1
ATOM 4069 O O . LYS B 1 237 ? 7.672 -18.594 -19.047 1 76.31 237 LYS B O 1
ATOM 4074 N N . LYS B 1 238 ? 6.949 -16.672 -19.672 1 66.69 238 LYS B N 1
ATOM 4075 C CA . LYS B 1 238 ? 8.172 -16.125 -20.25 1 66.69 238 LYS B CA 1
ATOM 4076 C C . LYS B 1 238 ? 8.172 -14.594 -20.188 1 66.69 238 LYS B C 1
ATOM 4078 O O . LYS B 1 238 ? 7.191 -13.953 -20.562 1 66.69 238 LYS B O 1
ATOM 4083 N N . VAL B 1 239 ? 9.188 -14.203 -19.516 1 68.94 239 VAL B N 1
ATOM 4084 C CA . VAL B 1 239 ? 9.312 -12.75 -19.453 1 68.94 239 VAL B CA 1
ATOM 4085 C C . VAL B 1 239 ? 9.508 -12.18 -20.859 1 68.94 239 VAL B C 1
ATOM 4087 O O . VAL B 1 239 ? 10.516 -12.469 -21.516 1 68.94 239 VAL B O 1
ATOM 4090 N N . SER B 1 240 ? 8.391 -11.727 -21.453 1 77.62 240 SER B N 1
ATOM 4091 C CA . SER B 1 240 ? 8.391 -11.125 -22.797 1 77.62 240 SER B CA 1
ATOM 4092 C C . SER B 1 240 ? 8.297 -9.602 -22.703 1 77.62 240 SER B C 1
ATOM 4094 O O . SER B 1 240 ? 7.859 -9.055 -21.703 1 77.62 240 SER B O 1
ATOM 4096 N N . PRO B 1 241 ? 8.773 -8.906 -23.719 1 86 241 PRO B N 1
ATOM 4097 C CA . PRO B 1 241 ? 8.664 -7.445 -23.734 1 86 241 PRO B CA 1
ATOM 4098 C C . PRO B 1 241 ? 7.219 -6.961 -23.656 1 86 241 PRO B C 1
ATOM 4100 O O . PRO B 1 241 ? 6.977 -5.793 -23.344 1 86 241 PRO B O 1
ATOM 4103 N N . GLU B 1 242 ? 6.324 -7.926 -23.828 1 88.25 242 GLU B N 1
ATOM 4104 C CA . GLU B 1 242 ? 4.91 -7.586 -23.688 1 88.25 242 GLU B CA 1
ATOM 4105 C C . GLU B 1 242 ? 4.586 -7.18 -22.25 1 88.25 242 GLU B C 1
ATOM 4107 O O . GLU B 1 242 ? 3.744 -6.312 -22.016 1 88.25 242 GLU B O 1
ATOM 4112 N N . ILE B 1 243 ? 5.316 -7.73 -21.391 1 89.44 243 ILE B N 1
ATOM 4113 C CA . ILE B 1 243 ? 5.117 -7.43 -19.969 1 89.44 243 ILE B CA 1
ATOM 4114 C C . ILE B 1 243 ? 5.523 -5.984 -19.688 1 89.44 243 ILE B C 1
ATOM 4116 O O . ILE B 1 243 ? 4.844 -5.277 -18.938 1 89.44 243 ILE B O 1
ATOM 4120 N N . TYR B 1 244 ? 6.582 -5.543 -20.359 1 91.12 244 TYR B N 1
ATOM 4121 C CA . TYR B 1 244 ? 7.07 -4.184 -20.156 1 91.12 244 TYR B CA 1
ATOM 4122 C C . TYR B 1 244 ? 6.102 -3.164 -20.75 1 91.12 244 TYR B C 1
ATOM 4124 O O . TYR B 1 244 ? 5.855 -2.113 -20.156 1 91.12 244 TYR B O 1
ATOM 4132 N N . ALA B 1 245 ? 5.648 -3.561 -21.891 1 92.19 245 ALA B N 1
ATOM 4133 C CA . ALA B 1 245 ? 4.668 -2.691 -22.531 1 92.19 245 ALA B CA 1
ATOM 4134 C C . ALA B 1 245 ? 3.414 -2.553 -21.672 1 92.19 245 ALA B C 1
ATOM 4136 O O . ALA B 1 245 ? 2.93 -1.441 -21.438 1 92.19 245 ALA B O 1
ATOM 4137 N N . LEU B 1 246 ? 2.908 -3.656 -21.203 1 91.25 246 LEU B N 1
ATOM 4138 C CA . LEU B 1 246 ? 1.718 -3.648 -20.359 1 91.25 246 LEU B CA 1
ATOM 4139 C C . LEU B 1 246 ? 1.97 -2.877 -19.062 1 91.25 246 LEU B C 1
ATOM 4141 O O . LEU B 1 246 ? 1.119 -2.1 -18.625 1 91.25 246 LEU B O 1
ATOM 4145 N N . SER B 1 247 ? 3.107 -3.09 -18.453 1 91.06 247 SER B N 1
ATOM 4146 C CA . SER B 1 247 ? 3.49 -2.385 -17.234 1 91.06 247 SER B CA 1
ATOM 4147 C C . SER B 1 247 ? 3.594 -0.883 -17.469 1 91.06 247 SER B C 1
ATOM 4149 O O . SER B 1 247 ? 3.193 -0.085 -16.625 1 91.06 247 SER B O 1
ATOM 4151 N N . THR B 1 248 ? 4.109 -0.526 -18.609 1 91.25 248 THR B N 1
ATOM 4152 C CA . THR B 1 248 ? 4.234 0.883 -18.969 1 91.25 248 THR B CA 1
ATOM 4153 C C . THR B 1 248 ? 2.857 1.532 -19.094 1 91.25 248 THR B C 1
ATOM 4155 O O . THR B 1 248 ? 2.639 2.637 -18.578 1 91.25 248 THR B O 1
ATOM 4158 N N . ILE B 1 249 ? 2.012 0.849 -19.703 1 89.12 249 ILE B N 1
ATOM 4159 C CA . ILE B 1 249 ? 0.652 1.357 -19.844 1 89.12 249 ILE B CA 1
ATOM 4160 C C . ILE B 1 249 ? 0.028 1.546 -18.469 1 89.12 249 ILE B C 1
ATOM 4162 O O . ILE B 1 249 ? -0.554 2.594 -18.172 1 89.12 249 ILE B O 1
ATOM 4166 N N . MET B 1 250 ? 0.134 0.492 -17.672 1 86.44 250 MET B N 1
ATOM 4167 C CA . MET B 1 250 ? -0.413 0.56 -16.312 1 86.44 250 MET B CA 1
ATOM 4168 C C . MET B 1 250 ? 0.189 1.729 -15.547 1 86.44 250 MET B C 1
ATOM 4170 O O . MET B 1 250 ? -0.523 2.443 -14.836 1 86.44 250 MET B O 1
ATOM 4174 N N . PHE B 1 251 ? 1.437 1.887 -15.656 1 87.94 251 PHE B N 1
ATOM 4175 C CA . PHE B 1 251 ? 2.121 2.986 -14.984 1 87.94 251 PHE B CA 1
ATOM 4176 C C . PHE B 1 251 ? 1.569 4.328 -15.445 1 87.94 251 PHE B C 1
ATOM 4178 O O . PHE B 1 251 ? 1.294 5.207 -14.625 1 87.94 251 PHE B O 1
ATOM 4185 N N . MET B 1 252 ? 1.405 4.539 -16.703 1 87.5 252 MET B N 1
ATOM 4186 C CA . MET B 1 252 ? 0.92 5.797 -17.266 1 87.5 252 MET B CA 1
ATOM 4187 C C . MET B 1 252 ? -0.502 6.09 -16.797 1 87.5 252 MET B C 1
ATOM 4189 O O . MET B 1 252 ? -0.849 7.242 -16.531 1 87.5 252 MET B O 1
ATOM 4193 N N . VAL B 1 253 ? -1.271 5.078 -16.703 1 83.81 253 VAL B N 1
ATOM 4194 C CA . VAL B 1 253 ? -2.646 5.25 -16.25 1 83.81 253 VAL B CA 1
ATOM 4195 C C . VAL B 1 253 ? -2.658 5.723 -14.797 1 83.81 253 VAL B C 1
ATOM 4197 O O . VAL B 1 253 ? -3.322 6.703 -14.461 1 83.81 253 VAL B O 1
ATOM 4200 N N . ILE B 1 254 ? -1.908 5.078 -14 1 83.12 254 ILE B N 1
ATOM 4201 C CA . ILE B 1 254 ? -1.869 5.418 -12.578 1 83.12 254 ILE B CA 1
ATOM 4202 C C . ILE B 1 254 ? -1.27 6.809 -12.398 1 83.12 254 ILE B C 1
ATOM 4204 O O . ILE B 1 254 ? -1.779 7.613 -11.609 1 83.12 254 ILE B O 1
ATOM 4208 N N . LEU B 1 255 ? -0.195 7.082 -13.102 1 82.69 255 LEU B N 1
ATOM 4209 C CA . LEU B 1 255 ? 0.446 8.391 -13.039 1 82.69 255 LEU B CA 1
ATOM 4210 C C . LEU B 1 255 ? -0.535 9.492 -13.422 1 82.69 255 LEU B C 1
ATOM 4212 O O . LEU B 1 255 ? -0.568 10.547 -12.781 1 82.69 255 LEU B O 1
ATOM 4216 N N . SER B 1 256 ? -1.297 9.297 -14.43 1 84.5 256 SER B N 1
ATOM 4217 C CA . SER B 1 256 ? -2.279 10.281 -14.867 1 84.5 256 SER B CA 1
ATOM 4218 C C . SER B 1 256 ? -3.322 10.547 -13.789 1 84.5 256 SER B C 1
ATOM 4220 O O . SER B 1 256 ? -3.701 11.695 -13.555 1 84.5 256 SER B O 1
ATOM 4222 N N . ILE B 1 257 ? -3.77 9.508 -13.125 1 79.56 257 ILE B N 1
ATOM 4223 C CA . ILE B 1 257 ? -4.77 9.641 -12.07 1 79.56 257 ILE B CA 1
ATOM 4224 C C . ILE B 1 257 ? -4.191 10.453 -10.906 1 79.56 257 ILE B C 1
ATOM 4226 O O . ILE B 1 257 ? -4.84 11.367 -10.391 1 79.56 257 ILE B O 1
ATOM 4230 N N . ILE B 1 258 ? -3.051 10.188 -10.602 1 75.12 258 ILE B N 1
ATOM 4231 C CA . ILE B 1 258 ? -2.406 10.844 -9.461 1 75.12 258 ILE B CA 1
ATOM 4232 C C . ILE B 1 258 ? -2.166 12.312 -9.789 1 75.12 258 ILE B C 1
ATOM 4234 O O . ILE B 1 258 ? -2.365 13.188 -8.938 1 75.12 258 ILE B O 1
ATOM 4238 N N . LEU B 1 259 ? -1.658 12.602 -10.992 1 78.69 259 LEU B N 1
ATOM 4239 C CA . LEU B 1 259 ? -1.402 13.977 -11.398 1 78.69 259 LEU B CA 1
ATOM 4240 C C . LEU B 1 259 ? -2.688 14.797 -11.391 1 78.69 259 LEU B C 1
ATOM 4242 O O . LEU B 1 259 ? -2.684 15.961 -10.977 1 78.69 259 LEU B O 1
ATOM 4246 N N . VAL B 1 260 ? -3.668 14.148 -11.773 1 77.12 260 VAL B N 1
ATOM 4247 C CA . VAL B 1 260 ? -4.961 14.82 -11.766 1 77.12 260 VAL B CA 1
ATOM 4248 C C . VAL B 1 260 ? -5.406 15.07 -10.32 1 77.12 260 VAL B C 1
ATOM 4250 O O . VAL B 1 260 ? -5.887 16.156 -9.992 1 77.12 260 VAL B O 1
ATOM 4253 N N . SER B 1 261 ? -5.234 14.086 -9.508 1 74 261 SER B N 1
ATOM 4254 C CA . SER B 1 261 ? -5.605 14.211 -8.102 1 74 261 SER B CA 1
ATOM 4255 C C . SER B 1 261 ? -4.812 15.32 -7.418 1 74 261 SER B C 1
ATOM 4257 O O . SER B 1 261 ? -5.379 16.125 -6.684 1 74 261 SER B O 1
ATOM 4259 N N . ASN B 1 262 ? -3.531 15.359 -7.656 1 70.5 262 ASN B N 1
ATOM 4260 C CA . ASN B 1 262 ? -2.674 16.375 -7.062 1 70.5 262 ASN B CA 1
ATOM 4261 C C . ASN B 1 262 ? -3.014 17.766 -7.582 1 70.5 262 ASN B C 1
ATOM 4263 O O . ASN B 1 262 ? -2.98 18.75 -6.828 1 70.5 262 ASN B O 1
ATOM 4267 N N . ALA B 1 263 ? -3.27 17.875 -8.836 1 74.44 263 ALA B N 1
ATOM 4268 C CA . ALA B 1 263 ? -3.629 19.156 -9.438 1 74.44 263 ALA B CA 1
ATOM 4269 C C . ALA B 1 263 ? -4.926 19.688 -8.844 1 74.44 263 ALA B C 1
ATOM 4271 O O . ALA B 1 263 ? -5.051 20.891 -8.609 1 74.44 263 ALA B O 1
ATOM 4272 N N . MET B 1 264 ? -5.723 18.844 -8.594 1 72.56 264 MET B N 1
ATOM 4273 C CA . MET B 1 264 ? -6.992 19.234 -8 1 72.56 264 MET B CA 1
ATOM 4274 C C . MET B 1 264 ? -6.801 19.703 -6.555 1 72.56 264 MET B C 1
ATOM 4276 O O . MET B 1 264 ? -7.422 20.672 -6.121 1 72.56 264 MET B O 1
ATOM 4280 N N . GLU B 1 265 ? -5.973 18.984 -5.902 1 66.62 265 GLU B N 1
ATOM 4281 C CA . GLU B 1 265 ? -5.699 19.344 -4.516 1 66.62 265 GLU B CA 1
ATOM 4282 C C . GLU B 1 265 ? -4.957 20.688 -4.434 1 66.62 265 GLU B C 1
ATOM 4284 O O . GLU B 1 265 ? -5.227 21.5 -3.545 1 66.62 265 GLU B O 1
ATOM 4289 N N . SER B 1 266 ? -4.027 20.875 -5.289 1 65.06 266 SER B N 1
ATOM 4290 C CA . SER B 1 266 ? -3.254 22.109 -5.32 1 65.06 266 SER B CA 1
ATOM 4291 C C . SER B 1 266 ? -4.129 23.312 -5.695 1 65.06 266 SER B C 1
ATOM 4293 O O . SER B 1 266 ? -3.99 24.391 -5.129 1 65.06 266 SER B O 1
ATOM 4295 N N . ARG B 1 267 ? -4.867 23.047 -6.648 1 62.81 267 ARG B N 1
ATOM 4296 C CA . ARG B 1 267 ? -5.758 24.125 -7.062 1 62.81 267 ARG B CA 1
ATOM 4297 C C . ARG B 1 267 ? -6.684 24.547 -5.922 1 62.81 267 ARG B C 1
ATOM 4299 O O . ARG B 1 267 ? -6.918 25.734 -5.711 1 62.81 267 ARG B O 1
ATOM 4306 N N . ARG B 1 268 ? -7.055 23.609 -5.246 1 61.34 268 ARG B N 1
ATOM 4307 C CA . ARG B 1 268 ? -7.98 23.875 -4.148 1 61.34 268 ARG B CA 1
ATOM 4308 C C . ARG B 1 268 ? -7.27 24.578 -2.99 1 61.34 268 ARG B C 1
ATOM 4310 O O . ARG B 1 268 ? -7.832 25.469 -2.357 1 61.34 268 ARG B O 1
ATOM 4317 N N . TYR B 1 269 ? -6.152 24.094 -2.725 1 57.66 269 TYR B N 1
ATOM 4318 C CA . TYR B 1 269 ? -5.35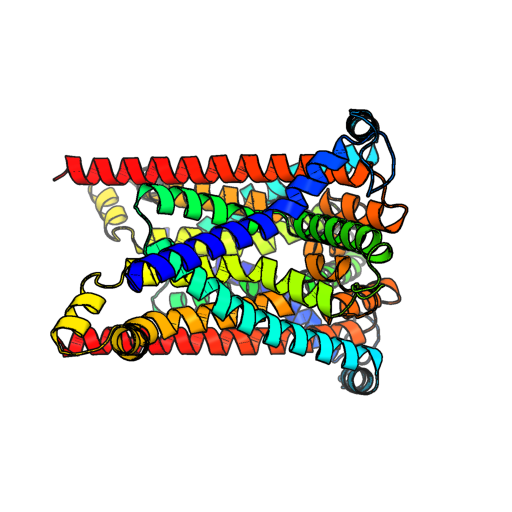2 24.766 -1.703 1 57.66 269 TYR B CA 1
ATOM 4319 C C . TYR B 1 269 ? -5.117 26.234 -2.062 1 57.66 269 TYR B C 1
ATOM 4321 O O . TYR B 1 269 ? -5.23 27.109 -1.209 1 57.66 269 TYR B O 1
ATOM 4329 N N . ARG B 1 270 ? -4.902 26.484 -3.309 1 58.56 270 ARG B N 1
ATOM 4330 C CA . ARG B 1 270 ? -4.676 27.844 -3.791 1 58.56 270 ARG B CA 1
ATOM 4331 C C . ARG B 1 270 ? -5.949 28.688 -3.699 1 58.56 270 ARG B C 1
ATOM 4333 O O . ARG B 1 270 ? -5.906 29.859 -3.326 1 58.56 270 ARG B O 1
ATOM 4340 N N . LEU B 1 271 ? -6.965 28 -3.959 1 60.19 271 LEU B N 1
ATOM 4341 C CA . LEU B 1 271 ? -8.234 28.703 -3.904 1 60.19 271 LEU B CA 1
ATOM 4342 C C . LEU B 1 271 ? -8.594 29.062 -2.467 1 60.19 271 LEU B C 1
ATOM 4344 O O . LEU B 1 271 ? -9.109 30.156 -2.203 1 60.19 271 LEU B O 1
ATOM 4348 N N . ASN B 1 272 ? -8.281 28.156 -1.608 1 56.34 272 ASN B N 1
ATOM 4349 C CA . ASN B 1 272 ? -8.562 28.422 -0.198 1 56.34 272 ASN B CA 1
ATOM 4350 C C . ASN B 1 272 ? -7.652 29.516 0.361 1 56.34 272 ASN B C 1
ATOM 4352 O O . ASN B 1 272 ? -8.094 30.328 1.172 1 56.34 272 ASN B O 1
ATOM 4356 N N . GLN B 1 273 ? -6.441 29.531 0.011 1 55 273 GLN B N 1
ATOM 4357 C CA . GLN B 1 273 ? -5.531 30.578 0.448 1 55 273 GLN B CA 1
ATOM 4358 C C . GLN B 1 273 ? -5.965 31.938 -0.096 1 55 273 GLN B C 1
ATOM 4360 O O . GLN B 1 273 ? -5.875 32.938 0.602 1 55 273 GLN B O 1
ATOM 4365 N N . LYS B 1 274 ? -6.355 32 -1.293 1 56.38 274 LYS B N 1
ATOM 4366 C CA . LYS B 1 274 ? -6.828 33.25 -1.895 1 56.38 274 LYS B CA 1
ATOM 4367 C C . LYS B 1 274 ? -8.078 33.75 -1.188 1 56.38 274 LYS B C 1
ATOM 4369 O O . LYS B 1 274 ? -8.219 34.969 -0.953 1 56.38 274 LYS B O 1
ATOM 4374 N N . ALA B 1 275 ? -8.93 32.906 -0.862 1 58.28 275 ALA B N 1
ATOM 4375 C CA . ALA B 1 275 ? -10.172 33.281 -0.186 1 58.28 275 ALA B CA 1
ATOM 4376 C C . ALA B 1 275 ? -9.891 33.844 1.207 1 58.28 275 ALA B C 1
ATOM 4378 O O . ALA B 1 275 ? -10.508 34.812 1.626 1 58.28 275 ALA B O 1
ATOM 4379 N N . THR B 1 276 ? -8.992 33.219 1.893 1 54.94 276 THR B N 1
ATOM 4380 C CA . THR B 1 276 ? -8.609 33.688 3.217 1 54.94 276 THR B CA 1
ATOM 4381 C C . THR B 1 276 ? -7.957 35.062 3.125 1 54.94 276 THR B C 1
ATOM 4383 O O . THR B 1 276 ? -8.164 35.906 3.988 1 54.94 276 THR B O 1
ATOM 4386 N N . ARG B 1 277 ? -7.18 35.281 2.1 1 57.22 277 ARG B N 1
ATOM 4387 C CA . ARG B 1 277 ? -6.527 36.562 1.888 1 57.22 277 ARG B CA 1
ATOM 4388 C C . ARG B 1 277 ? -7.547 37.625 1.526 1 57.22 277 ARG B C 1
ATOM 4390 O O . ARG B 1 277 ? -7.406 38.781 1.927 1 57.22 277 ARG B O 1
ATOM 4397 N N . GLU B 1 278 ? -8.445 37.219 0.704 1 55.97 278 GLU B N 1
ATOM 4398 C CA . GLU B 1 278 ? -9.453 38.188 0.312 1 55.97 278 GLU B CA 1
ATOM 4399 C C . GLU B 1 278 ? -10.359 38.562 1.488 1 55.97 278 GLU B C 1
ATOM 4401 O O . GLU B 1 278 ? -10.852 39.688 1.577 1 55.97 278 GLU B O 1
ATOM 4406 N N . ASP B 1 279 ? -10.633 37.656 2.346 1 53.19 279 ASP B N 1
ATOM 4407 C CA . ASP B 1 279 ? -11.469 37.906 3.516 1 53.19 279 ASP B CA 1
ATOM 4408 C C . ASP B 1 279 ? -10.68 38.688 4.586 1 53.19 279 ASP B C 1
ATOM 4410 O O . ASP B 1 279 ? -11.273 39.312 5.469 1 53.19 279 ASP B O 1
ATOM 4414 N N . ALA B 1 280 ? -9.391 38.75 4.477 1 52 280 ALA B N 1
ATOM 4415 C CA . ALA B 1 280 ? -8.57 39.562 5.371 1 52 280 ALA B CA 1
ATOM 4416 C C . ALA B 1 280 ? -8.414 41 4.836 1 52 280 ALA B C 1
ATOM 4418 O O . ALA B 1 280 ? -8.328 41.188 3.621 1 52 280 ALA B O 1
#

pLDDT: mean 84.08, std 11.34, range [41.5, 98.31]

InterPro domains:
  IPR000515 ABC transporter type 1, transmembrane domain MetI-like [PF00528] (78-261)
  IPR000515 ABC transporter type 1, transmembrane domain MetI-like [PS50928] (63-261)
  IPR000515 ABC transporter type 1, transmembrane domain MetI-like [cd06261] (63-258)
  IPR035906 MetI-like superfamily [G3DSA:1.10.3720.10] (8-271)
  IPR035906 MetI-like superfamily [SSF161098] (13-260)
  IPR051789 Bacterial Polyamine Transport Permease [PTHR43848] (5-272)

Secondary structure (DSSP, 8-state):
-HHHHHHHHHHHHHHHHHHHHHHHHHHHHHHTTBSSS-SS----B--HHHHHHHT-HHHHHHHHHHHHHHHHHHHHHHHHHHHHHHHHHTS-HHHHHHHHHHHHHHHHS-HHHHHHHHHHHHHHHHHHHHT-TTS-S--TTHHHHHHHHHHHHHHHHHHHHHHHHHHS-THHHHHHHHTT--HHHHIIIIIHHHHHHHHHHHHHHHHHHHHH--HHHHHH-TT---HHHHHHHHHHH---HHHHHHHHHHHHHHHHHHHHHHHHHHHHHHHHHHHHHHH-/-HHHHHHHHHHHHHHHHHHHHHHHHHHHHHHTTBSSS-SS----B--HHHHHHHH-HHHHHHHHHHHHHHHHHHHHHHHHHHHHHHHHHTS-HHHHHHHHHHHHHHHHS-HHHHHHHHHHHHHHHHHHHHT-TTS-S--TTHHHHHHHHHHHHHHHHHHHHHHHHHHS-THHHHHHHHTT--HHHHIIIIIHHHHHHHHHHHHHHHHHHHHH--HHHHHH-TT---HHHHHHHHHHH---HHHHHHHHHHHHHHHHHHHHHHHHHHHHHHHHHHHHHHH-

Foldseek 3Di:
DVVVVVVVVVVVVVVVVVCVVCVVLVLLLLCLQAPDQDSPDRDDGHCVLVVVLVVDPQNVQQAVLLQVLLQLLLVLLLVLLLVVLVVLLPDDPVSNVVVLVVLCVLVVDDLLCLQQVLLVVQVVVLVVCVVVPVDDNHPQASNQLSVSLNVSLNSLSSVQQNVQVVVDDPCQLVVCVVVPDDNVRSCVPPVCVSSVLSSVLSSLVSSLCSLPDDNNCVRRHHPRHHLVRVLVVCVVPDSGSSSSSSVSVSVVVSVVSVVVSVVSVVVVVVVVVVVVVVVD/DVVVVVVVVVVVVVVVVVCVVCVVLVLLLLCLQAPDQDSPDRDDGHCVLVVVLVVDPQNVQQAVLLQVLLQLLLVLLLVLLLVVLVVLLPDDPVSNVVVLVVLCVLVVDDLLCLQQVLLVVQVVVLVVCVVVPVDDNHPQASNQLSVSLNVSLNSLSSVQQNVQVVVDDPCQLVVCVVVPDDNVCSCVPPVCVSSVLSSVLSSLVSSLCSLPDDNNCVRRHHPRHHLVRVLVVCVVPDSGSSSSSSVSVSVVVSVVSVVVNVVSVVVVVVVVVVVVVVVD